Protein AF-0000000081954279 (afdb_homodimer)

Radius of gyration: 38.45 Å; Cα contacts (8 Å, |Δi|>4): 1123; chains: 2; bounding box: 53×178×77 Å

pLDDT: mean 88.69, std 15.78, range [26.91, 98.81]

Secondary structure (DSSP, 8-state):
--GGGSS---------------GGG--HHHHHHHTSS-HHHHHHHHHHHHHHH-S--SS-HHHHHHHHHHHHHHS----TT---HHHHHHHHHHHHHHHHHTHHHHS----SHHHHHHHHHHHHHHH--TTEEEEEEEEEEEBPPPSSSGGGGB-TTSSBEEEEEEEE-TTS-EEEEEEEEETTS-HHHHHHHSSHHHHHTSSSPPSSEEE--TTSPB-SSEE---SS--SHHHHHHHHHHHHHHHHHHHHHHHHHHH-GGGSGGG--B-S-HHHHHHHHHHHHHHHHHHHHTT------HHHHHHHHHHHHHTSPPPP---B-HHHHHHHHHHHHHHHH-/--GGGTT---------------GGG--HHHHHHHTSS-HHHHHHHHHHHHHHH-SS-SS-HHHHHHHHHHHHHHS----TT---HHHHHHHHHHHHHHHHHTHHHH-----SHHHHHHHHHHHHHHH--TTEEEEEEEEEEEBPPPSSSGGGGB-TTSSBEEEEEEEE-TTS-EEEEEEEEETTS-HHHHHHHSSHHHHHTSSSPPSSEEE--TTSPB-SSEE---SS--SHHHHHHHHHHHHHHHHHHHHHHHHHHH-GGGSGGG--B-S-HHHHHHHHHHHHHHHHHHHHTT------HHHHHHHHHHHHHTSPPPP---B-HHHHHHHHHHHHHHHH-

Foldseek 3Di:
DPPPVPPPPPDPPPPPQPPQCFLVNDDQVNCCVQLVFGSVLLVVLLVLCCVPPVPDDPDHSRSLSSLLSSCQQQVDNDDPRPDDSVSSVVSNLSSLVSLLVCLCVQQAQDQDPVSQVVLQVLLCVQQVDHQARWAKDKFWFFAQQAPPPSVQQQFLVGGGTWIKMWTATQLLQTNDIDTQHHQNDFPQNSVVVDCVVVQQVDVVGDGGAYEYEQSHEQDLRYHYADPDDDDPLSVLLVSSSVSSCVSVLQNQLQLCNRGVSRAPVSPHHHDHSVSVRSSSSSSSSSVSSRVVVVSGDDDDPVSSVVRVVVGVSRHDDGDRDDYDPVSVVSSSVVSVVSSVD/DPPVPPPPPPPPPPPPLPPQCFLVNADQVNCCVQLVFGSVLLVVLLVLCCVPPVPDDPDHSRSLSSLLSSCQQQVDNDDPNPDDSVSSVVSNLSSLVSLLVCLCVQQAQPQDPVSQVVLQVLLCVQQVDHQARWAKDKFWFFAQQAPPPSVQQQFLVGGGIWIKMWTATQLLQTNDIDTQHHQNDFPQNSVVVDCVVVQQVDVVGDGGAYEYEQSHEQDLRYHYADPDDDDPLSVLLVSSSVSSCVSVLQNQLQLCNRGVSRAPVSPHHHDHSVSVRSSSSSSSSSVSSRVVVVSGDDDDPVSSVVRVVVGVSRHDDGDRDDYDPVSVVSSSVVSVVSSVD

InterPro domains:
  IPR027806 Harbinger transposase-derived nuclease domain [PF13359] (136-288)
  IPR045249 Putative nuclease HARBI1-like [PTHR22930] (38-300)

Organism: NCBI:txid47308

Structure (mmCIF, N/CA/C/O backbone):
data_AF-0000000081954279-model_v1
#
loop_
_entity.id
_entity.type
_entity.pdbx_description
1 polymer 'DDE Tnp4 domain-containing protein'
#
loop_
_atom_site.group_PDB
_atom_site.id
_atom_site.type_symbol
_atom_site.label_atom_id
_atom_site.label_alt_id
_atom_site.label_comp_id
_atom_site.label_asym_id
_atom_site.label_entity_id
_atom_site.label_seq_id
_atom_site.pdbx_PDB_ins_code
_atom_site.Cartn_x
_atom_site.Cartn_y
_atom_site.Cartn_z
_atom_site.occupancy
_atom_site.B_iso_or_equiv
_atom_site.auth_seq_id
_atom_site.auth_comp_id
_atom_site.auth_asym_id
_atom_site.auth_atom_id
_atom_site.pdbx_PDB_model_num
ATOM 1 N N . MET A 1 1 ? 25.484 84 44.938 1 27.27 1 MET A N 1
ATOM 2 C CA . MET A 1 1 ? 25.578 82.5 44.75 1 27.27 1 MET A CA 1
ATOM 3 C C . MET A 1 1 ? 24.328 82 44.094 1 27.27 1 MET A C 1
ATOM 5 O O . MET A 1 1 ? 24.25 80.812 43.781 1 27.27 1 MET A O 1
ATOM 9 N N . GLU A 1 2 ? 23.141 82.625 44.156 1 30.83 2 GLU A N 1
ATOM 10 C CA . GLU A 1 2 ? 21.766 82.375 43.75 1 30.83 2 GLU A CA 1
ATOM 11 C C . GLU A 1 2 ? 21.641 82.375 42.219 1 30.83 2 GLU A C 1
ATOM 13 O O . GLU A 1 2 ? 20.75 81.75 41.656 1 30.83 2 GLU A O 1
ATOM 18 N N . TYR A 1 3 ? 22.422 83.188 41.469 1 32.91 3 TYR A N 1
ATOM 19 C CA . TYR A 1 3 ? 22.188 83.5 40.094 1 32.91 3 TYR A CA 1
ATOM 20 C C . TYR A 1 3 ? 22.453 82.312 39.188 1 32.91 3 TYR A C 1
ATOM 22 O O . TYR A 1 3 ? 21.734 82.125 38.219 1 32.91 3 TYR A O 1
ATOM 30 N N . LEU A 1 4 ? 23.609 81.625 39.344 1 34.62 4 LEU A N 1
ATOM 31 C CA . LEU A 1 4 ? 24.172 80.812 38.281 1 34.62 4 LEU A CA 1
ATOM 32 C C . LEU A 1 4 ? 23.375 79.5 38.094 1 34.62 4 LEU A C 1
ATOM 34 O O . LEU A 1 4 ? 23.703 78.688 37.25 1 34.62 4 LEU A O 1
ATOM 38 N N . LEU A 1 5 ? 22.422 79.125 38.969 1 35.69 5 LEU A N 1
ATOM 39 C CA . LEU A 1 5 ? 21.656 77.875 39 1 35.69 5 LEU A CA 1
ATOM 40 C C . LEU A 1 5 ? 20.688 77.812 37.844 1 35.69 5 LEU A C 1
ATOM 42 O O . LEU A 1 5 ? 20.297 76.688 37.406 1 35.69 5 LEU A O 1
ATOM 46 N N . ALA A 1 6 ? 20.219 78.938 37.25 1 37.75 6 ALA A N 1
ATOM 47 C CA . ALA A 1 6 ? 19.094 78.938 36.344 1 37.75 6 ALA A CA 1
ATOM 48 C C . ALA A 1 6 ? 19.453 78.375 34.969 1 37.75 6 ALA A C 1
ATOM 50 O O . ALA A 1 6 ? 18.609 77.812 34.281 1 37.75 6 ALA A O 1
ATOM 51 N N . LEU A 1 7 ? 20.672 78.625 34.5 1 34.12 7 LEU A N 1
ATOM 52 C CA . LEU A 1 7 ? 20.891 78.5 33.062 1 34.12 7 LEU A CA 1
ATOM 53 C C . LEU A 1 7 ? 20.984 77.062 32.625 1 34.12 7 LEU A C 1
ATOM 55 O O . LEU A 1 7 ? 21.062 76.75 31.453 1 34.12 7 LEU A O 1
ATOM 59 N N . ARG A 1 8 ? 21.438 76.125 33.438 1 34.94 8 ARG A N 1
ATOM 60 C CA . ARG A 1 8 ? 21.797 74.812 32.938 1 34.94 8 ARG A CA 1
ATOM 61 C C . ARG A 1 8 ? 20.547 74.062 32.562 1 34.94 8 ARG A C 1
ATOM 63 O O . ARG A 1 8 ? 20.25 73 33.156 1 34.94 8 ARG A O 1
ATOM 70 N N . MET A 1 9 ? 19.438 74.812 32.281 1 31.98 9 MET A N 1
ATOM 71 C CA . MET A 1 9 ? 18.25 74.062 31.891 1 31.98 9 MET A CA 1
ATOM 72 C C . MET A 1 9 ? 18.5 73.25 30.609 1 31.98 9 MET A C 1
ATOM 74 O O . MET A 1 9 ? 18.797 73.812 29.562 1 31.98 9 MET A O 1
ATOM 78 N N . LYS A 1 10 ? 19.078 72.062 30.672 1 36.56 10 LYS A N 1
ATOM 79 C CA . LYS A 1 10 ? 19.359 71.125 29.594 1 36.56 10 LYS A CA 1
ATOM 80 C C . LYS A 1 10 ? 18.203 71.062 28.594 1 36.56 10 LYS A C 1
ATOM 82 O O . LYS A 1 10 ? 17.047 70.938 29 1 36.56 10 LYS A O 1
ATOM 87 N N . ARG A 1 11 ? 18.328 71.688 27.375 1 35.97 11 ARG A N 1
ATOM 88 C CA . ARG A 1 11 ? 17.453 71.562 26.219 1 35.97 11 ARG A CA 1
ATOM 89 C C . ARG A 1 11 ? 17 70.125 26.016 1 35.97 11 ARG A C 1
ATOM 91 O O . ARG A 1 11 ? 17.828 69.188 25.891 1 35.97 11 ARG A O 1
ATOM 98 N N . LYS A 1 12 ? 15.938 69.75 26.469 1 30.44 12 LYS A N 1
ATOM 99 C CA . LYS A 1 12 ? 15.273 68.438 26.172 1 30.44 12 LYS A CA 1
ATOM 100 C C . LYS A 1 12 ? 15.273 68.188 24.672 1 30.44 12 LYS A C 1
ATOM 102 O O . LYS A 1 12 ? 14.75 68.938 23.875 1 30.44 12 LYS A O 1
ATOM 107 N N . LYS A 1 13 ? 16.328 67.625 24.094 1 39.78 13 LYS A N 1
ATOM 108 C CA . LYS A 1 13 ? 16.359 67.125 22.719 1 39.78 13 LYS A CA 1
ATOM 109 C C . LYS A 1 13 ? 14.984 66.625 22.297 1 39.78 13 LYS A C 1
ATOM 111 O O . LYS A 1 13 ? 14.422 65.688 22.938 1 39.78 13 LYS A O 1
ATOM 116 N N . GLU A 1 14 ? 14.188 67.562 21.812 1 32.28 14 GLU A N 1
ATOM 117 C CA . GLU A 1 14 ? 12.922 67.125 21.25 1 32.28 14 GLU A CA 1
ATOM 118 C C . GLU A 1 14 ? 13.094 65.812 20.5 1 32.28 14 GLU A C 1
ATOM 120 O O . GLU A 1 14 ? 13.945 65.688 19.609 1 32.28 14 GLU A O 1
ATOM 125 N N . ARG A 1 15 ? 12.875 64.688 21.062 1 35 15 ARG A N 1
ATOM 126 C CA . ARG A 1 15 ? 12.836 63.375 20.391 1 35 15 ARG A CA 1
ATOM 127 C C . ARG A 1 15 ? 12.031 63.438 19.094 1 35 15 ARG A C 1
ATOM 129 O O . ARG A 1 15 ? 10.828 63.719 19.125 1 35 15 ARG A O 1
ATOM 136 N N . VAL A 1 16 ? 12.547 64.188 18.062 1 34.47 16 VAL A N 1
ATOM 137 C CA . VAL A 1 16 ? 11.953 64 16.734 1 34.47 16 VAL A CA 1
ATOM 138 C C . VAL A 1 16 ? 11.617 62.562 16.484 1 34.47 16 VAL A C 1
ATOM 140 O O . VAL A 1 16 ? 12.508 61.719 16.438 1 34.47 16 VAL A O 1
ATOM 143 N N . TYR A 1 17 ? 10.57 62.125 17 1 31.11 17 TYR A N 1
ATOM 144 C CA . TYR A 1 17 ? 10.07 60.844 16.578 1 31.11 17 TYR A CA 1
ATOM 145 C C . TYR A 1 17 ? 10.047 60.719 15.055 1 31.11 17 TYR A C 1
ATOM 147 O O . TYR A 1 17 ? 9.508 61.594 14.375 1 31.11 17 TYR A O 1
ATOM 155 N N . LYS A 1 18 ? 11.062 60.25 14.453 1 41.75 18 LYS A N 1
ATOM 156 C CA . LYS A 1 18 ? 11 59.875 13.039 1 41.75 18 LYS A CA 1
ATOM 157 C C . LYS A 1 18 ? 9.562 59.594 12.617 1 41.75 18 LYS A C 1
ATOM 159 O O . LYS A 1 18 ? 8.797 59 13.359 1 41.75 18 LYS A O 1
ATOM 164 N N . HIS A 1 19 ? 8.93 60.531 11.922 1 37.72 19 HIS A N 1
ATOM 165 C CA . HIS A 1 19 ? 7.645 60.25 11.289 1 37.72 19 HIS A CA 1
ATOM 166 C C . HIS A 1 19 ? 7.434 58.75 11.094 1 37.72 19 HIS A C 1
ATOM 168 O O . HIS A 1 19 ? 8.203 58.094 10.375 1 37.72 19 HIS A O 1
ATOM 174 N N . ARG A 1 20 ? 6.922 57.969 12.07 1 42.38 20 ARG A N 1
ATOM 175 C CA . ARG A 1 20 ? 6.559 56.562 12.141 1 42.38 20 ARG A CA 1
ATOM 176 C C . ARG A 1 20 ? 5.852 56.125 10.859 1 42.38 20 ARG A C 1
ATOM 178 O O . ARG A 1 20 ? 4.871 56.75 10.445 1 42.38 20 ARG A O 1
ATOM 185 N N . THR A 1 21 ? 6.512 55.719 9.836 1 43.41 21 THR A N 1
ATOM 186 C CA . THR A 1 21 ? 6.008 55.125 8.609 1 43.41 21 THR A CA 1
ATOM 187 C C . THR A 1 21 ? 4.68 54.406 8.867 1 43.41 21 THR A C 1
ATOM 189 O O . THR A 1 21 ? 4.625 53.438 9.609 1 43.41 21 THR A O 1
ATOM 192 N N . THR A 1 22 ? 3.631 55.125 9.047 1 45.56 22 THR A N 1
ATOM 193 C CA . THR A 1 22 ? 2.264 54.625 9.172 1 45.56 22 THR A CA 1
ATOM 194 C C . THR A 1 22 ? 1.938 53.656 8.062 1 45.56 22 THR A C 1
ATOM 196 O O . THR A 1 22 ? 2.559 53.688 6.996 1 45.56 22 THR A O 1
ATOM 199 N N . TYR A 1 23 ? 1.275 52.438 8.398 1 52.81 23 TYR A N 1
ATOM 200 C CA . TYR A 1 23 ? 0.619 51.469 7.551 1 52.81 23 TYR A CA 1
ATOM 201 C C . TYR A 1 23 ? 0.162 52.094 6.238 1 52.81 23 TYR A C 1
ATOM 203 O O . TYR A 1 23 ? 0.224 51.469 5.184 1 52.81 23 TYR A O 1
ATOM 211 N N . LEU A 1 24 ? -0.175 53.438 6.309 1 55.09 24 LEU A N 1
ATOM 212 C CA . LEU A 1 24 ? -0.81 54.094 5.164 1 55.09 24 LEU A CA 1
ATOM 213 C C . LEU A 1 24 ? 0.203 54.344 4.055 1 55.09 24 LEU A C 1
ATOM 215 O O . LEU A 1 24 ? -0.176 54.594 2.906 1 55.09 24 LEU A O 1
ATOM 219 N N . SER A 1 25 ? 1.466 53.969 4.516 1 63.12 25 SER A N 1
ATOM 220 C CA . SER A 1 25 ? 2.416 54.344 3.465 1 63.12 25 SER A CA 1
ATOM 221 C C . SER A 1 25 ? 3.008 53.094 2.811 1 63.12 25 SER A C 1
ATOM 223 O O . SER A 1 25 ? 3.748 53.188 1.829 1 63.12 25 SER A O 1
ATOM 225 N N . LEU A 1 26 ? 2.541 51.906 3.268 1 76.56 26 LEU A N 1
ATOM 226 C CA . LEU A 1 26 ? 3.164 50.719 2.682 1 76.56 26 LEU A CA 1
ATOM 227 C C . LEU A 1 26 ? 2.52 50.375 1.343 1 76.56 26 LEU A C 1
ATOM 229 O O . LEU A 1 26 ? 1.293 50.344 1.233 1 76.56 26 LEU A O 1
ATOM 233 N N . THR A 1 27 ? 3.373 50.25 0.372 1 84.38 27 THR A N 1
ATOM 234 C CA . THR A 1 27 ? 2.906 49.781 -0.932 1 84.38 27 THR A CA 1
ATOM 235 C C . THR A 1 27 ? 2.561 48.281 -0.893 1 84.38 27 THR A C 1
ATOM 237 O O . THR A 1 27 ? 2.895 47.594 0.069 1 84.38 27 THR A O 1
ATOM 240 N N . GLU A 1 28 ? 1.828 47.844 -1.818 1 88.31 28 GLU A N 1
ATOM 241 C CA . GLU A 1 28 ? 1.475 46.438 -1.942 1 88.31 28 GLU A CA 1
ATOM 242 C C . GLU A 1 28 ? 2.719 45.562 -1.955 1 88.31 28 GLU A C 1
ATOM 244 O O . GLU A 1 28 ? 2.748 44.5 -1.314 1 88.31 28 GLU A O 1
ATOM 249 N N . LYS A 1 29 ? 3.697 46 -2.635 1 88.25 29 LYS A N 1
ATOM 250 C CA . LYS A 1 29 ? 4.945 45.25 -2.736 1 88.25 29 LYS A CA 1
ATOM 251 C C . LYS A 1 29 ? 5.633 45.125 -1.379 1 88.25 29 LYS A C 1
ATOM 253 O O . LYS A 1 29 ? 6.16 44.062 -1.029 1 88.25 29 LYS A O 1
ATOM 258 N N . ASP A 1 30 ? 5.562 46.25 -0.663 1 86.81 30 ASP A N 1
ATOM 259 C CA . ASP A 1 30 ? 6.18 46.25 0.66 1 86.81 30 ASP A CA 1
ATOM 260 C C . ASP A 1 30 ? 5.457 45.312 1.609 1 86.81 30 ASP A C 1
ATOM 262 O O . ASP A 1 30 ? 6.09 44.625 2.402 1 86.81 30 ASP A O 1
ATOM 266 N N . CYS A 1 31 ? 4.184 45.312 1.488 1 89.56 31 CYS A N 1
ATOM 267 C CA . CYS A 1 31 ? 3.375 44.469 2.344 1 89.56 31 CYS A CA 1
ATOM 268 C C . CYS A 1 31 ? 3.688 43 2.09 1 89.56 31 CYS A C 1
ATOM 270 O O . CYS A 1 31 ? 3.918 42.25 3.031 1 89.56 31 CYS A O 1
ATOM 272 N N . LEU A 1 32 ? 3.803 42.656 0.887 1 89.12 32 LEU A N 1
ATOM 273 C CA . LEU A 1 32 ? 4.035 41.25 0.52 1 89.12 32 LEU A CA 1
ATOM 274 C C . LEU A 1 32 ? 5.449 40.812 0.897 1 89.12 32 LEU A C 1
ATOM 276 O O . LEU A 1 32 ? 5.66 39.688 1.316 1 89.12 32 LEU A O 1
ATOM 280 N N . LYS A 1 33 ? 6.328 41.688 0.823 1 88.5 33 LYS A N 1
ATOM 281 C CA . LYS A 1 33 ? 7.723 41.375 1.115 1 88.5 33 LYS A CA 1
ATOM 282 C C . LYS A 1 33 ? 7.965 41.281 2.619 1 88.5 33 LYS A C 1
ATOM 284 O O . LYS A 1 33 ? 8.641 40.375 3.102 1 88.5 33 LYS A O 1
ATOM 289 N N . SER A 1 34 ? 7.359 42.25 3.314 1 89.62 34 SER A N 1
ATOM 290 C CA . SER A 1 34 ? 7.707 42.375 4.723 1 89.62 34 SER A CA 1
ATOM 291 C C . SER A 1 34 ? 6.703 41.656 5.617 1 89.62 34 SER A C 1
ATOM 293 O O . SER A 1 34 ? 7.047 41.219 6.707 1 89.62 34 SER A O 1
ATOM 295 N N . LEU A 1 35 ? 5.473 41.594 5.148 1 92.56 35 LEU A N 1
ATOM 296 C CA . LEU A 1 35 ? 4.422 41.062 6.004 1 92.56 35 LEU A CA 1
ATOM 297 C C . LEU A 1 35 ? 3.891 39.75 5.449 1 92.56 35 LEU A C 1
ATOM 299 O O . LEU A 1 35 ? 3.174 39.031 6.141 1 92.56 35 LEU A O 1
ATOM 303 N N . HIS A 1 36 ? 4.191 39.438 4.266 1 92.88 36 HIS A N 1
ATOM 304 C CA . HIS A 1 36 ? 3.764 38.25 3.541 1 92.88 36 HIS A CA 1
ATOM 305 C C . HIS A 1 36 ? 2.244 38.188 3.428 1 92.88 36 HIS A C 1
ATOM 307 O O . HIS A 1 36 ? 1.657 37.094 3.447 1 92.88 36 HIS A O 1
ATOM 313 N N . LEU A 1 37 ? 1.592 39.312 3.559 1 94.44 37 LEU A N 1
ATOM 314 C CA . LEU A 1 37 ? 0.154 39.5 3.391 1 94.44 37 LEU A CA 1
ATOM 315 C C . LEU A 1 37 ? -0.139 40.719 2.506 1 94.44 37 LEU A C 1
ATOM 317 O O . LEU A 1 37 ? 0.571 41.719 2.568 1 94.44 37 LEU A O 1
ATOM 321 N N . PRO A 1 38 ? -1.089 40.594 1.729 1 91.94 38 PRO A N 1
ATOM 322 C CA . PRO A 1 38 ? -1.457 41.75 0.913 1 91.94 38 PRO A CA 1
ATOM 323 C C . PRO A 1 38 ? -2.049 42.906 1.739 1 91.94 38 PRO A C 1
ATOM 325 O O . PRO A 1 38 ? -2.562 42.656 2.838 1 91.94 38 PRO A O 1
ATOM 328 N N . ARG A 1 39 ? -2.08 44 1.128 1 91.56 39 ARG A N 1
ATOM 329 C CA . ARG A 1 39 ? -2.484 45.25 1.809 1 91.56 39 ARG A CA 1
ATOM 330 C C . ARG A 1 39 ? -3.938 45.156 2.266 1 91.56 39 ARG A C 1
ATOM 332 O O . ARG A 1 39 ? -4.273 45.594 3.365 1 91.56 39 ARG A O 1
ATOM 339 N N . HIS A 1 40 ? -4.734 44.625 1.497 1 91.5 40 HIS A N 1
ATOM 340 C CA . HIS A 1 40 ? -6.148 44.594 1.846 1 91.5 40 HIS A CA 1
ATOM 341 C C . HIS A 1 40 ? -6.395 43.656 3.033 1 91.5 40 HIS A C 1
ATOM 343 O O . HIS A 1 40 ? -7.293 43.906 3.84 1 91.5 40 HIS A O 1
ATOM 349 N N . VAL A 1 41 ? -5.625 42.562 3.133 1 93.94 41 VAL A N 1
ATOM 350 C CA . VAL A 1 41 ? -5.734 41.688 4.277 1 93.94 41 VAL A CA 1
ATOM 351 C C . VAL A 1 41 ? -5.254 42.375 5.539 1 93.94 41 VAL A C 1
ATOM 353 O O . VAL A 1 41 ? -5.875 42.281 6.602 1 93.94 41 VAL A O 1
ATOM 356 N N . VAL A 1 42 ? -4.207 43.125 5.422 1 94.12 42 VAL A N 1
ATOM 357 C CA . VAL A 1 42 ? -3.688 43.906 6.551 1 94.12 42 VAL A CA 1
ATOM 358 C C . VAL A 1 42 ? -4.73 44.906 7.016 1 94.12 42 VAL A C 1
ATOM 360 O O . VAL A 1 42 ? -4.957 45.062 8.219 1 94.12 42 VAL A O 1
ATOM 363 N N . THR A 1 43 ? -5.309 45.562 6.059 1 92.69 43 THR A N 1
ATOM 364 C CA . THR A 1 43 ? -6.359 46.531 6.359 1 92.69 43 THR A CA 1
ATOM 365 C C . THR A 1 43 ? -7.523 45.844 7.078 1 92.69 43 THR A C 1
ATOM 367 O O . THR A 1 43 ? -8.07 46.406 8.039 1 92.69 43 THR A O 1
ATOM 370 N N . GLU A 1 44 ? -7.867 44.688 6.633 1 94.19 44 GLU A N 1
ATOM 371 C CA . GLU A 1 44 ? -8.938 43.938 7.27 1 94.19 44 GLU A CA 1
ATOM 372 C C . GLU A 1 44 ? -8.578 43.594 8.711 1 94.19 44 GLU A C 1
ATOM 374 O O . GLU A 1 44 ? -9.43 43.656 9.602 1 94.19 44 GLU A O 1
ATOM 379 N N . VAL A 1 45 ? -7.387 43.188 8.906 1 95.81 45 VAL A N 1
ATOM 380 C CA . VAL A 1 45 ? -6.934 42.844 10.25 1 95.81 45 VAL A CA 1
ATOM 381 C C . VAL A 1 45 ? -6.98 44.062 11.156 1 95.81 45 VAL A C 1
ATOM 383 O O . VAL A 1 45 ? -7.41 43.969 12.312 1 95.81 45 VAL A O 1
ATOM 386 N N . CYS A 1 46 ? -6.555 45.219 10.672 1 93.38 46 CYS A N 1
ATOM 387 C CA . CYS A 1 46 ? -6.629 46.438 11.438 1 93.38 46 CYS A CA 1
ATOM 388 C C . CYS A 1 46 ? -8.07 46.75 11.828 1 93.38 46 CYS A C 1
ATOM 390 O O . CYS A 1 46 ? -8.336 47.125 12.977 1 93.38 46 CYS A O 1
ATOM 392 N N . HIS A 1 47 ? -8.898 46.562 10.891 1 93.44 47 HIS A N 1
ATOM 393 C CA . HIS A 1 47 ? -10.312 46.844 11.164 1 93.44 47 HIS A CA 1
ATOM 394 C C . HIS A 1 47 ? -10.852 45.844 12.203 1 93.44 47 HIS A C 1
ATOM 396 O O . HIS A 1 47 ? -11.602 46.25 13.102 1 93.44 47 HIS A O 1
ATOM 402 N N . LEU A 1 48 ? -10.539 44.656 12.055 1 94.44 48 LEU A N 1
ATOM 403 C CA . LEU A 1 48 ? -10.992 43.594 12.961 1 94.44 48 LEU A CA 1
ATOM 404 C C . LEU A 1 48 ? -10.562 43.906 14.391 1 94.44 48 LEU A C 1
ATOM 406 O O . LEU A 1 48 ? -11.305 43.625 15.336 1 94.44 48 LEU A O 1
ATOM 410 N N . LEU A 1 49 ? -9.383 44.5 14.57 1 95.06 49 LEU A N 1
ATOM 411 C CA . LEU A 1 49 ? -8.805 44.656 15.898 1 95.06 49 LEU A CA 1
ATOM 412 C C . LEU A 1 49 ? -9.016 46.062 16.422 1 95.06 49 LEU A C 1
ATOM 414 O O . LEU A 1 49 ? -8.609 46.375 17.547 1 95.06 49 LEU A O 1
ATOM 418 N N . SER A 1 50 ? -9.625 46.906 15.734 1 91.75 50 SER A N 1
ATOM 419 C CA . SER A 1 50 ? -9.727 48.344 16.047 1 91.75 50 SER A CA 1
ATOM 420 C C . SER A 1 50 ? -10.523 48.562 17.328 1 91.75 50 SER A C 1
ATOM 422 O O . SER A 1 50 ? -10.195 49.469 18.109 1 91.75 50 SER A O 1
ATOM 424 N N . LYS A 1 51 ? -11.555 47.812 17.5 1 87.69 51 LYS A N 1
ATOM 425 C CA . LYS A 1 51 ? -12.414 48.031 18.656 1 87.69 51 LYS A CA 1
ATOM 426 C C . LYS A 1 51 ? -11.656 47.75 19.953 1 87.69 51 LYS A C 1
ATOM 428 O O . LYS A 1 51 ? -11.758 48.5 20.906 1 87.69 51 LYS A O 1
ATOM 433 N N . GLU A 1 52 ? -10.906 46.75 19.953 1 86.81 52 GLU A N 1
ATOM 434 C CA . GLU A 1 52 ? -10.25 46.312 21.188 1 86.81 52 GLU A CA 1
ATOM 435 C C . GLU A 1 52 ? -8.906 47 21.375 1 86.81 52 GLU A C 1
ATOM 437 O O . GLU A 1 52 ? -8.5 47.281 22.5 1 86.81 52 GLU A O 1
ATOM 442 N N . LEU A 1 53 ? -8.219 47.312 20.266 1 85.19 53 LEU A N 1
ATOM 443 C CA . LEU A 1 53 ? -6.863 47.844 20.375 1 85.19 53 LEU A CA 1
ATOM 444 C C . LEU A 1 53 ? -6.828 49.312 20 1 85.19 53 LEU A C 1
ATOM 446 O O . LEU A 1 53 ? -5.789 49.969 20.094 1 85.19 53 LEU A O 1
ATOM 450 N N . GLY A 1 54 ? -7.93 49.844 19.625 1 73 54 GLY A N 1
ATOM 451 C CA . GLY A 1 54 ? -7.98 51.188 19.094 1 73 54 GLY A CA 1
ATOM 452 C C . GLY A 1 54 ? -7.805 52.25 20.156 1 73 54 GLY A C 1
ATOM 453 O O . GLY A 1 54 ? -7.594 53.438 19.828 1 73 54 GLY A O 1
ATOM 454 N N . SER A 1 55 ? -7.836 51.875 21.375 1 67 55 SER A N 1
ATOM 455 C CA . SER A 1 55 ? -7.785 52.938 22.375 1 67 55 SER A CA 1
ATOM 456 C C . SER A 1 55 ? -6.41 53.594 22.406 1 67 55 SER A C 1
ATOM 458 O O . SER A 1 55 ? -5.438 53.031 21.891 1 67 55 SER A O 1
ATOM 460 N N . LYS A 1 56 ? -6.434 54.781 22.906 1 63.91 56 LYS A N 1
ATOM 461 C CA . LYS A 1 56 ? -5.348 55.75 22.891 1 63.91 56 LYS A CA 1
ATOM 462 C C . LYS A 1 56 ? -4.086 55.188 23.531 1 63.91 56 LYS A C 1
ATOM 464 O O . LYS A 1 56 ? -4.02 55 24.75 1 63.91 56 LYS A O 1
ATOM 469 N N . THR A 1 57 ? -3.348 54.469 22.734 1 68.12 57 THR A N 1
ATOM 470 C CA . THR A 1 57 ? -1.994 54.094 23.125 1 68.12 57 THR A CA 1
ATOM 471 C C . THR A 1 57 ? -0.962 54.969 22.422 1 68.12 57 THR A C 1
ATOM 473 O O . THR A 1 57 ? -1.312 55.781 21.578 1 68.12 57 THR A O 1
ATOM 476 N N . THR A 1 58 ? 0.229 54.938 22.859 1 76.62 58 THR A N 1
ATOM 477 C CA . THR A 1 58 ? 1.376 55.688 22.359 1 76.62 58 THR A CA 1
ATOM 478 C C . THR A 1 58 ? 1.572 55.469 20.859 1 76.62 58 THR A C 1
ATOM 480 O O . THR A 1 58 ? 1.965 56.375 20.125 1 76.62 58 THR A O 1
ATOM 483 N N . PHE A 1 59 ? 1.096 54.25 20.375 1 85.81 59 PHE A N 1
ATOM 484 C CA . PHE A 1 59 ? 1.294 53.938 18.969 1 85.81 59 PHE A CA 1
ATOM 485 C C . PHE A 1 59 ? -0.042 53.719 18.266 1 85.81 59 PHE A C 1
ATOM 487 O O . PHE A 1 59 ? -0.947 53.094 18.828 1 85.81 59 PHE A O 1
ATOM 494 N N . PRO A 1 60 ? -0.079 54.219 17.125 1 86.75 60 PRO A N 1
ATOM 495 C CA . PRO A 1 60 ? -1.279 53.938 16.328 1 86.75 60 PRO A CA 1
ATOM 496 C C . PRO A 1 60 ? -1.5 52.469 16.094 1 86.75 60 PRO A C 1
ATOM 498 O O . PRO A 1 60 ? -0.54 51.688 16.078 1 86.75 60 PRO A O 1
ATOM 501 N N . LEU A 1 61 ? -2.725 52.094 15.953 1 90.44 61 LEU A N 1
ATOM 502 C CA . LEU A 1 61 ? -3.113 50.688 15.758 1 90.44 61 LEU A CA 1
ATOM 503 C C . LEU A 1 61 ? -2.371 50.094 14.578 1 90.44 61 LEU A C 1
ATOM 505 O O . LEU A 1 61 ? -1.898 48.969 14.656 1 90.44 61 LEU A O 1
ATOM 509 N N . ALA A 1 62 ? -2.328 50.781 13.508 1 88.75 62 ALA A N 1
ATOM 510 C CA . ALA A 1 62 ? -1.709 50.281 12.281 1 88.75 62 ALA A CA 1
ATOM 511 C C . ALA A 1 62 ? -0.249 49.906 12.516 1 88.75 62 ALA A C 1
ATOM 513 O O . ALA A 1 62 ? 0.25 48.938 11.945 1 88.75 62 ALA A O 1
ATOM 514 N N . VAL A 1 63 ? 0.388 50.656 13.305 1 88.44 63 VAL A N 1
ATOM 515 C CA . VAL A 1 63 ? 1.794 50.406 13.602 1 88.44 63 VAL A CA 1
ATOM 516 C C . VAL A 1 63 ? 1.923 49.156 14.445 1 88.44 63 VAL A C 1
ATOM 518 O O . VAL A 1 63 ? 2.799 48.312 14.195 1 88.44 63 VAL A O 1
ATOM 521 N N . ARG A 1 64 ? 1.108 48.969 15.406 1 91.75 64 ARG A N 1
ATOM 522 C CA . ARG A 1 64 ? 1.141 47.812 16.266 1 91.75 64 ARG A CA 1
ATOM 523 C C . ARG A 1 64 ? 0.85 46.531 15.484 1 91.75 64 ARG A C 1
ATOM 525 O O . ARG A 1 64 ? 1.548 45.531 15.633 1 91.75 64 ARG A O 1
ATOM 532 N N . VAL A 1 65 ? -0.137 46.656 14.648 1 93.56 65 VAL A N 1
ATOM 533 C CA . VAL A 1 65 ? -0.556 45.5 13.852 1 93.56 65 VAL A CA 1
ATOM 534 C C . VAL A 1 65 ? 0.536 45.156 12.852 1 93.56 65 VAL A C 1
ATOM 536 O O . VAL A 1 65 ? 0.921 43.969 12.742 1 93.56 65 VAL A O 1
ATOM 539 N N . THR A 1 66 ? 1.062 46.062 12.156 1 92.25 66 THR A N 1
ATOM 540 C CA . THR A 1 66 ? 2.062 45.781 11.133 1 92.25 66 THR A CA 1
ATOM 541 C C . THR A 1 66 ? 3.355 45.281 11.766 1 92.25 66 THR A C 1
ATOM 543 O O . THR A 1 66 ? 4.059 44.469 11.172 1 92.25 66 THR A O 1
ATOM 546 N N . SER A 1 67 ? 3.66 45.844 12.906 1 91.69 67 SER A N 1
ATOM 547 C CA . SER A 1 67 ? 4.84 45.344 13.609 1 91.69 67 SER A CA 1
ATOM 548 C C . SER A 1 67 ? 4.684 43.875 14 1 91.69 67 SER A C 1
ATOM 550 O O . SER A 1 67 ? 5.609 43.094 13.82 1 91.69 67 SER A O 1
ATOM 552 N N . ALA A 1 68 ? 3.555 43.562 14.516 1 94.5 68 ALA A N 1
ATOM 553 C CA . ALA A 1 68 ? 3.289 42.156 14.891 1 94.5 68 ALA A CA 1
ATOM 554 C C . ALA A 1 68 ? 3.303 41.25 13.664 1 94.5 68 ALA A C 1
ATOM 556 O O . ALA A 1 68 ? 3.875 40.156 13.703 1 94.5 68 ALA A O 1
ATOM 557 N N . LEU A 1 69 ? 2.693 41.719 12.609 1 95.81 69 LEU A N 1
ATOM 558 C CA . LEU A 1 69 ? 2.648 40.938 11.375 1 95.81 69 LEU A CA 1
ATOM 559 C C . LEU A 1 69 ? 4.047 40.719 10.812 1 95.81 69 LEU A C 1
ATOM 561 O O . LEU A 1 69 ? 4.344 39.656 10.25 1 95.81 69 LEU A O 1
ATOM 565 N N . ARG A 1 70 ? 4.848 41.719 10.945 1 93.62 70 ARG A N 1
ATOM 566 C CA . ARG A 1 70 ? 6.227 41.594 10.492 1 93.62 70 ARG A CA 1
ATOM 567 C C . ARG A 1 70 ? 6.984 40.562 11.297 1 93.62 70 ARG A C 1
ATOM 569 O O . ARG A 1 70 ? 7.773 39.781 10.75 1 93.62 70 ARG A O 1
ATOM 576 N N . PHE A 1 71 ? 6.781 40.594 12.547 1 94.81 71 PHE A N 1
ATOM 577 C CA . PHE A 1 71 ? 7.387 39.562 13.398 1 94.81 71 PHE A CA 1
ATOM 578 C C . PHE A 1 71 ? 6.965 38.188 12.945 1 94.81 71 PHE A C 1
ATOM 580 O O . PHE A 1 71 ? 7.797 37.281 12.844 1 94.81 71 PHE A O 1
ATOM 587 N N . PHE A 1 72 ? 5.652 38 12.703 1 97.19 72 PHE A N 1
ATOM 588 C CA . PHE A 1 72 ? 5.176 36.688 12.258 1 97.19 72 PHE A CA 1
ATOM 589 C C . PHE A 1 72 ? 5.828 36.312 10.938 1 97.19 72 PHE A C 1
ATOM 591 O O . PHE A 1 72 ? 6.207 35.125 10.742 1 97.19 72 PHE A O 1
ATOM 598 N N . ALA A 1 73 ? 5.945 37.219 10.047 1 95.25 73 ALA A N 1
ATOM 599 C CA . ALA A 1 73 ? 6.438 36.969 8.695 1 95.25 73 ALA A CA 1
ATOM 600 C C . ALA A 1 73 ? 7.926 36.625 8.703 1 95.25 73 ALA A C 1
ATOM 602 O O . ALA A 1 73 ? 8.391 35.812 7.918 1 95.25 73 ALA A O 1
ATOM 603 N N . THR A 1 74 ? 8.688 37.188 9.648 1 92.25 74 THR A N 1
ATOM 604 C CA . THR A 1 74 ? 10.141 37.094 9.539 1 92.25 74 THR A CA 1
ATOM 605 C C . THR A 1 74 ? 10.711 36.281 10.703 1 92.25 74 THR A C 1
ATOM 607 O O . THR A 1 74 ? 11.82 35.75 10.609 1 92.25 74 THR A O 1
ATOM 610 N N . GLY A 1 75 ? 10.031 36.281 11.797 1 91.06 75 GLY A N 1
ATOM 611 C CA . GLY A 1 75 ? 10.539 35.656 13 1 91.06 75 GLY A CA 1
ATOM 612 C C . GLY A 1 75 ? 11.492 36.531 13.781 1 91.06 75 GLY A C 1
ATOM 613 O O . GLY A 1 75 ? 12.055 36.094 14.789 1 91.06 75 GLY A O 1
ATOM 614 N N . SER A 1 76 ? 11.625 37.688 13.352 1 86.75 76 SER A N 1
ATOM 615 C CA . SER A 1 76 ? 12.586 38.594 13.977 1 86.75 76 SER A CA 1
ATOM 616 C C . SER A 1 76 ? 11.891 39.719 14.703 1 86.75 76 SER A C 1
ATOM 618 O O . SER A 1 76 ? 10.883 40.25 14.219 1 86.75 76 SER A O 1
ATOM 620 N N . MET A 1 77 ? 12.469 40.062 15.82 1 82.12 77 MET A N 1
ATOM 621 C CA . MET A 1 77 ? 11.945 41.188 16.609 1 82.12 77 MET A CA 1
ATOM 622 C C . MET A 1 77 ? 12.617 42.5 16.219 1 82.12 77 MET A C 1
ATOM 624 O O . MET A 1 77 ? 12.289 43.562 16.75 1 82.12 77 MET A O 1
ATOM 628 N N . SER A 1 78 ? 13.586 42.312 15.312 1 75.31 78 SER A N 1
ATOM 629 C CA . SER A 1 78 ? 14.312 43.531 14.961 1 75.31 78 SER A CA 1
ATOM 630 C C . SER A 1 78 ? 13.445 44.469 14.133 1 75.31 78 SER A C 1
ATOM 632 O O . SER A 1 78 ? 12.688 44.031 13.266 1 75.31 78 SER A O 1
ATOM 634 N N . SER A 1 79 ? 13.055 45.562 14.719 1 65 79 SER A N 1
ATOM 635 C CA . SER A 1 79 ? 12.188 46.531 14.047 1 65 79 SER A CA 1
ATOM 636 C C . SER A 1 79 ? 12.984 47.406 13.094 1 65 79 SER A C 1
ATOM 638 O O . SER A 1 79 ? 14.062 47.906 13.453 1 65 79 SER A O 1
ATOM 640 N N . ALA A 1 80 ? 12.625 47.406 11.914 1 59.09 80 ALA A N 1
ATOM 641 C CA . ALA A 1 80 ? 13.18 48.406 10.984 1 59.09 80 ALA A CA 1
ATOM 642 C C . ALA A 1 80 ? 12.789 49.812 11.398 1 59.09 80 ALA A C 1
ATOM 644 O O . ALA A 1 80 ? 13.484 50.781 11.07 1 59.09 80 ALA A O 1
ATOM 645 N N . ASP A 1 81 ? 11.805 50.031 12.211 1 66.56 81 ASP A N 1
ATOM 646 C CA . ASP A 1 81 ? 11.211 51.344 12.398 1 66.56 81 ASP A CA 1
ATOM 647 C C . ASP A 1 81 ? 11.602 51.938 13.75 1 66.56 81 ASP A C 1
ATOM 649 O O . ASP A 1 81 ? 10.961 52.875 14.234 1 66.56 81 ASP A O 1
ATOM 653 N N . GLY A 1 82 ? 12.531 51.344 14.344 1 74.75 82 GLY A N 1
ATOM 654 C CA . GLY A 1 82 ? 13.031 51.938 15.57 1 74.75 82 GLY A CA 1
ATOM 655 C C . GLY A 1 82 ? 12.148 51.656 16.766 1 74.75 82 GLY A C 1
ATOM 656 O O . GLY A 1 82 ? 12.234 52.344 17.797 1 74.75 82 GLY A O 1
ATOM 657 N N . ILE A 1 83 ? 11.258 50.812 16.594 1 83 83 ILE A N 1
ATOM 658 C CA . ILE A 1 83 ? 10.414 50.438 17.734 1 83 83 ILE A CA 1
ATOM 659 C C . ILE A 1 83 ? 11.234 49.656 18.75 1 83 83 ILE A C 1
ATOM 661 O O . ILE A 1 83 ? 11.984 48.75 18.391 1 83 83 ILE A O 1
ATOM 665 N N . ALA A 1 84 ? 11.102 50.094 20.047 1 86.25 84 ALA A N 1
ATOM 666 C CA . ALA A 1 84 ? 11.805 49.406 21.125 1 86.25 84 ALA A CA 1
ATOM 667 C C . ALA A 1 84 ? 11.344 47.969 21.25 1 86.25 84 ALA A C 1
ATOM 669 O O . ALA A 1 84 ? 10.172 47.656 21.031 1 86.25 84 ALA A O 1
ATOM 670 N N . LYS A 1 85 ? 12.242 47.156 21.688 1 88.69 85 LYS A N 1
ATOM 671 C CA . LYS A 1 85 ? 11.977 45.75 21.844 1 88.69 85 LYS A CA 1
ATOM 672 C C . LYS A 1 85 ? 10.797 45.5 22.781 1 88.69 85 LYS A C 1
ATOM 674 O O . LYS A 1 85 ? 9.961 44.625 22.516 1 88.69 85 LYS A O 1
ATOM 679 N N . ARG A 1 86 ? 10.766 46.219 23.812 1 89.5 86 ARG A N 1
ATOM 680 C CA . ARG A 1 86 ? 9.688 46.062 24.797 1 89.5 86 ARG A CA 1
ATOM 681 C C . ARG A 1 86 ? 8.328 46.344 24.156 1 89.5 86 ARG A C 1
ATOM 683 O O . ARG A 1 86 ? 7.355 45.625 24.438 1 89.5 86 ARG A O 1
ATOM 690 N N . SER A 1 87 ? 8.273 47.406 23.344 1 89.31 87 SER A N 1
ATOM 691 C CA . SER A 1 87 ? 7.047 47.719 22.641 1 89.31 87 SER A CA 1
ATOM 692 C C . SER A 1 87 ? 6.676 46.625 21.641 1 89.31 87 SER A C 1
ATOM 694 O O . SER A 1 87 ? 5.508 46.25 21.531 1 89.31 87 SER A O 1
ATOM 696 N N . MET A 1 88 ? 7.684 46.156 21.031 1 90.38 88 MET A N 1
ATOM 697 C CA . MET A 1 88 ? 7.461 45.094 20.062 1 90.38 88 MET A CA 1
ATOM 698 C C . MET A 1 88 ? 6.859 43.844 20.719 1 90.38 88 MET A C 1
ATOM 700 O O . MET A 1 88 ? 5.922 43.25 20.188 1 90.38 88 MET A O 1
ATOM 704 N N . ILE A 1 89 ? 7.414 43.469 21.766 1 92.75 89 ILE A N 1
ATOM 705 C CA . ILE A 1 89 ? 6.926 42.312 22.516 1 92.75 89 ILE A CA 1
ATOM 706 C C . ILE A 1 89 ? 5.461 42.531 22.891 1 92.75 89 ILE A C 1
ATOM 708 O O . ILE A 1 89 ? 4.637 41.625 22.734 1 92.75 89 ILE A O 1
ATOM 712 N N . SER A 1 90 ? 5.223 43.719 23.328 1 92.62 90 SER A N 1
ATOM 713 C CA . SER A 1 90 ? 3.861 44.031 23.719 1 92.62 90 SER A CA 1
ATOM 714 C C . SER A 1 90 ? 2.912 44 22.531 1 92.62 90 SER A C 1
ATOM 716 O O . SER A 1 90 ? 1.776 43.562 22.641 1 92.62 90 SER A O 1
ATOM 718 N N . PHE A 1 91 ? 3.352 44.531 21.375 1 92.75 91 PHE A N 1
ATOM 719 C CA . PHE A 1 91 ? 2.537 44.562 20.172 1 92.75 91 PHE A CA 1
ATOM 720 C C . PHE A 1 91 ? 2.197 43.125 19.719 1 92.75 91 PHE A C 1
ATOM 722 O O . PHE A 1 91 ? 1.034 42.812 19.469 1 92.75 91 PHE A O 1
ATOM 729 N N . VAL A 1 92 ? 3.182 42.312 19.719 1 95.5 92 VAL A N 1
ATOM 730 C CA . VAL A 1 92 ? 3.01 40.938 19.266 1 95.5 92 VAL A CA 1
ATOM 731 C C . VAL A 1 92 ? 2.047 40.219 20.188 1 95.5 92 VAL A C 1
ATOM 733 O O . VAL A 1 92 ? 1.141 39.5 19.734 1 95.5 92 VAL A O 1
ATOM 736 N N . ALA A 1 93 ? 2.238 40.375 21.406 1 95.5 93 ALA A N 1
ATOM 737 C CA . ALA A 1 93 ? 1.389 39.719 22.391 1 95.5 93 ALA A CA 1
ATOM 738 C C . ALA A 1 93 ? -0.057 40.188 22.281 1 95.5 93 ALA A C 1
ATOM 740 O O . ALA A 1 93 ? -0.983 39.375 22.234 1 95.5 93 ALA A O 1
ATOM 741 N N . SER A 1 94 ? -0.249 41.5 22.219 1 95.06 94 SER A N 1
ATOM 742 C CA . SER A 1 94 ? -1.597 42.062 22.219 1 95.06 94 SER A CA 1
ATOM 743 C C . SER A 1 94 ? -2.324 41.719 20.906 1 95.06 94 SER A C 1
ATOM 745 O O . SER A 1 94 ? -3.502 41.344 20.938 1 95.06 94 SER A O 1
ATOM 747 N N . VAL A 1 95 ? -1.647 41.844 19.844 1 96.44 95 VAL A N 1
ATOM 748 C CA . VAL A 1 95 ? -2.246 41.562 18.547 1 96.44 95 VAL A CA 1
ATOM 749 C C . VAL A 1 95 ? -2.602 40.062 18.469 1 96.44 95 VAL A C 1
ATOM 751 O O . VAL A 1 95 ? -3.684 39.719 18.016 1 96.44 95 VAL A O 1
ATOM 754 N N . SER A 1 96 ? -1.716 39.219 18.953 1 97.81 96 SER A N 1
ATOM 755 C CA . SER A 1 96 ? -1.978 37.781 18.969 1 97.81 96 SER A CA 1
ATOM 756 C C . SER A 1 96 ? -3.205 37.469 19.812 1 97.81 96 SER A C 1
ATOM 758 O O . SER A 1 96 ? -4.066 36.688 19.375 1 97.81 96 SER A O 1
ATOM 760 N N . GLN A 1 97 ? -3.213 38.031 20.938 1 97.38 97 GLN A N 1
ATOM 761 C CA . GLN A 1 97 ? -4.332 37.781 21.844 1 97.38 97 GLN A CA 1
ATOM 762 C C . GLN A 1 97 ? -5.656 38.188 21.203 1 97.38 97 GLN A C 1
ATOM 764 O O . GLN A 1 97 ? -6.637 37.438 21.281 1 97.38 97 GLN A O 1
ATOM 769 N N . GLU A 1 98 ? -5.676 39.281 20.625 1 97 98 GLU A N 1
ATOM 770 C CA . GLU A 1 98 ? -6.914 39.781 20.031 1 97 98 GLU A CA 1
ATOM 771 C C . GLU A 1 98 ? -7.301 38.938 18.797 1 97 98 GLU A C 1
ATOM 773 O O . GLU A 1 98 ? -8.484 38.719 18.547 1 97 98 GLU A O 1
ATOM 778 N N . LEU A 1 99 ? -6.324 38.594 18.016 1 97.69 99 LEU A N 1
ATOM 779 C CA . LEU A 1 99 ? -6.613 37.719 16.875 1 97.69 99 LEU A CA 1
ATOM 780 C C . LEU A 1 99 ? -7.246 36.406 17.344 1 97.69 99 LEU A C 1
ATOM 782 O O . LEU A 1 99 ? -8.242 35.969 16.766 1 97.69 99 LEU A O 1
ATOM 786 N N . VAL A 1 100 ? -6.68 35.812 18.375 1 97.88 100 VAL A N 1
ATOM 787 C CA . VAL A 1 100 ? -7.156 34.531 18.875 1 97.88 100 VAL A CA 1
ATOM 788 C C . VAL A 1 100 ? -8.562 34.688 19.453 1 97.88 100 VAL A C 1
ATOM 790 O O . VAL A 1 100 ? -9.391 33.781 19.359 1 97.88 100 VAL A O 1
ATOM 793 N N . ARG A 1 101 ? -8.82 35.812 20.016 1 96.44 101 ARG A N 1
ATOM 794 C CA . ARG A 1 101 ? -10.156 36.125 20.516 1 96.44 101 ARG A CA 1
ATOM 795 C C . ARG A 1 101 ? -11.188 36.062 19.406 1 96.44 101 ARG A C 1
ATOM 797 O O . ARG A 1 101 ? -12.352 35.719 19.641 1 96.44 101 ARG A O 1
ATOM 804 N N . HIS A 1 102 ? -10.727 36.375 18.188 1 96.25 102 HIS A N 1
ATOM 805 C CA . HIS A 1 102 ? -11.633 36.344 17.047 1 96.25 102 HIS A CA 1
ATOM 806 C C . HIS A 1 102 ? -11.539 35.031 16.297 1 96.25 102 HIS A C 1
ATOM 808 O O . HIS A 1 102 ? -12.086 34.875 15.203 1 96.25 102 HIS A O 1
ATOM 814 N N . ALA A 1 103 ? -10.883 34.062 16.859 1 97.31 103 ALA A N 1
ATOM 815 C CA . ALA A 1 103 ? -10.625 32.781 16.156 1 97.31 103 ALA A CA 1
ATOM 816 C C . ALA A 1 103 ? -11.922 32.094 15.797 1 97.31 103 ALA A C 1
ATOM 818 O O . ALA A 1 103 ? -12.008 31.422 14.758 1 97.31 103 ALA A O 1
ATOM 819 N N . ASP A 1 104 ? -12.969 32.219 16.578 1 96 104 ASP A N 1
ATOM 820 C CA . ASP A 1 104 ? -14.234 31.5 16.391 1 96 104 ASP A CA 1
ATOM 821 C C . ASP A 1 104 ? -14.906 31.922 15.078 1 96 104 ASP A C 1
ATOM 823 O O . ASP A 1 104 ? -15.758 31.188 14.555 1 96 104 ASP A O 1
ATOM 827 N N . LYS A 1 105 ? -14.516 33.094 14.586 1 96 105 LYS A N 1
ATOM 828 C CA . LYS A 1 105 ? -15.086 33.562 13.336 1 96 105 LYS A CA 1
ATOM 829 C C . LYS A 1 105 ? -14.383 32.969 12.125 1 96 105 LYS A C 1
ATOM 831 O O . LYS A 1 105 ? -14.953 32.906 11.039 1 96 105 LYS A O 1
ATOM 836 N N . PHE A 1 106 ? -13.18 32.562 12.344 1 97.38 106 PHE A N 1
ATOM 837 C CA . PHE A 1 106 ? -12.367 32.188 11.188 1 97.38 106 PHE A CA 1
ATOM 838 C C . PHE A 1 106 ? -12.008 30.719 11.219 1 97.38 106 PHE A C 1
ATOM 840 O O . PHE A 1 106 ? -11.773 30.109 10.18 1 97.38 106 PHE A O 1
ATOM 847 N N . ILE A 1 107 ? -11.852 30.141 12.336 1 98.25 107 ILE A N 1
ATOM 848 C CA . ILE A 1 107 ? -11.562 28.734 12.531 1 98.25 107 ILE A CA 1
ATOM 849 C C . ILE A 1 107 ? -12.805 28.016 13.055 1 98.25 107 ILE A C 1
ATOM 851 O O . ILE A 1 107 ? -13.086 28.047 14.25 1 98.25 107 ILE A O 1
ATOM 855 N N . VAL A 1 108 ? -13.492 27.391 12.125 1 97.44 108 VAL A N 1
ATOM 856 C CA . VAL A 1 108 ? -14.789 26.812 12.469 1 97.44 108 VAL A CA 1
ATOM 857 C C . VAL A 1 108 ? -14.875 25.375 11.953 1 97.44 108 VAL A C 1
ATOM 859 O O . VAL A 1 108 ? -14.75 25.125 10.75 1 97.44 108 VAL A O 1
ATOM 862 N N . PHE A 1 109 ? -15.102 24.484 12.82 1 97.38 109 PHE A N 1
ATOM 863 C CA . PHE A 1 109 ? -15.336 23.094 12.445 1 97.38 109 PHE A CA 1
ATOM 864 C C . PHE A 1 109 ? -16.719 22.922 11.844 1 97.38 109 PHE A C 1
ATOM 866 O O . PHE A 1 109 ? -17.688 23.516 12.32 1 97.38 109 PHE A O 1
ATOM 873 N N . PRO A 1 110 ? -16.859 22.172 10.844 1 96.62 110 PRO A N 1
ATOM 874 C CA . PRO A 1 110 ? -18.172 22 10.242 1 96.62 110 PRO A CA 1
ATOM 875 C C . PRO A 1 110 ? -19.109 21.141 11.102 1 96.62 110 PRO A C 1
ATOM 877 O O . PRO A 1 110 ? -19.047 19.906 11.039 1 96.62 110 PRO A O 1
ATOM 880 N N . LYS A 1 111 ? -20.016 21.781 11.773 1 92.88 111 LYS A N 1
ATOM 881 C CA . LYS A 1 111 ? -20.891 21.062 12.695 1 92.88 111 LYS A CA 1
ATOM 882 C C . LYS A 1 111 ? -22.312 20.969 12.133 1 92.88 111 LYS A C 1
ATOM 884 O O . LYS A 1 111 ? -23.062 20.031 12.477 1 92.88 111 LYS A O 1
ATOM 889 N N . THR A 1 112 ? -22.703 21.828 11.281 1 93.31 112 THR A N 1
ATOM 890 C CA . THR A 1 112 ? -24.047 21.812 10.719 1 93.31 112 THR A CA 1
ATOM 891 C C . THR A 1 112 ? -24.141 20.875 9.523 1 93.31 112 THR A C 1
ATOM 893 O O . THR A 1 112 ? -23.141 20.672 8.82 1 93.31 112 THR A O 1
ATOM 896 N N . PRO A 1 113 ? -25.281 20.375 9.273 1 94.12 113 PRO A N 1
ATOM 897 C CA . PRO A 1 113 ? -25.438 19.469 8.125 1 94.12 113 PRO A CA 1
ATOM 898 C C . PRO A 1 113 ? -25.031 20.125 6.805 1 94.12 113 PRO A C 1
ATOM 900 O O . PRO A 1 113 ? -24.391 19.484 5.969 1 94.12 113 PRO A O 1
ATOM 903 N N . ALA A 1 114 ? -25.344 21.359 6.688 1 95.81 114 ALA A N 1
ATOM 904 C CA . ALA A 1 114 ? -25.016 22.078 5.453 1 95.81 114 ALA A CA 1
ATOM 905 C C . ALA A 1 114 ? -23.5 22.219 5.289 1 95.81 114 ALA A C 1
ATOM 907 O O . ALA A 1 114 ? -22.953 21.969 4.211 1 95.81 114 ALA A O 1
ATOM 908 N N . SER A 1 115 ? -22.797 22.656 6.371 1 95.75 115 SER A N 1
ATOM 909 C CA . SER A 1 115 ? -21.344 22.812 6.305 1 95.75 115 SER A CA 1
ATOM 910 C C . SER A 1 115 ? -20.656 21.469 6.105 1 95.75 115 SER A C 1
ATOM 912 O O . SER A 1 115 ? -19.656 21.391 5.387 1 95.75 115 SER A O 1
ATOM 914 N N . GLN A 1 116 ? -21.219 20.453 6.691 1 96.88 116 GLN A N 1
ATOM 915 C CA . GLN A 1 116 ? -20.656 19.109 6.523 1 96.88 116 GLN A CA 1
ATOM 916 C C . GLN A 1 116 ? -20.781 18.641 5.078 1 96.88 116 GLN A C 1
ATOM 918 O O . GLN A 1 116 ? -19.812 18.125 4.504 1 96.88 116 GLN A O 1
ATOM 923 N N . ALA A 1 117 ? -21.938 18.797 4.543 1 97.25 117 ALA A N 1
ATOM 924 C CA . ALA A 1 117 ? -22.188 18.375 3.164 1 97.25 117 ALA A CA 1
ATOM 925 C C . ALA A 1 117 ? -21.234 19.062 2.199 1 97.25 117 ALA A C 1
ATOM 927 O O . ALA A 1 117 ? -20.719 18.438 1.261 1 97.25 117 ALA A O 1
ATOM 928 N N . LEU A 1 118 ? -21 20.297 2.461 1 97.31 118 LEU A N 1
ATOM 929 C CA . LEU A 1 118 ? -20.125 21.062 1.593 1 97.31 118 LEU A CA 1
ATOM 930 C C . LEU A 1 118 ? -18.688 20.547 1.678 1 97.31 118 LEU A C 1
ATOM 932 O O . LEU A 1 118 ? -18.031 20.344 0.651 1 97.31 118 LEU A O 1
ATOM 936 N N . VAL A 1 119 ? -18.188 20.391 2.871 1 97.94 119 VAL A N 1
ATOM 937 C CA . VAL A 1 119 ? -16.812 19.922 3.078 1 97.94 119 VAL A CA 1
ATOM 938 C C . VAL A 1 119 ? -16.641 18.531 2.482 1 97.94 119 VAL A C 1
ATOM 940 O O . VAL A 1 119 ? -15.656 18.266 1.799 1 97.94 119 VAL A O 1
ATOM 943 N N . LYS A 1 120 ? -17.641 17.672 2.695 1 98.12 120 LYS A N 1
ATOM 944 C CA . LYS A 1 120 ? -17.594 16.328 2.154 1 98.12 120 LYS A CA 1
ATOM 945 C C . LYS A 1 120 ? -17.531 16.344 0.629 1 98.12 120 LYS A C 1
ATOM 947 O O . LYS A 1 120 ? -16.781 15.57 0.025 1 98.12 120 LYS A O 1
ATOM 952 N N . LYS A 1 121 ? -18.297 17.141 0.082 1 98.06 121 LYS A N 1
ATOM 953 C CA . LYS A 1 121 ? -18.344 17.25 -1.374 1 98.06 121 LYS A CA 1
ATOM 954 C C . LYS A 1 121 ? -16.984 17.656 -1.938 1 98.06 121 LYS A C 1
ATOM 956 O O . LYS A 1 121 ? -16.531 17.094 -2.943 1 98.06 121 LYS A O 1
ATOM 961 N N . VAL A 1 122 ? -16.344 18.609 -1.289 1 98 122 VAL A N 1
ATOM 962 C CA . VAL A 1 122 ? -15.055 19.078 -1.79 1 98 122 VAL A CA 1
ATOM 963 C C . VAL A 1 122 ? -14.008 17.984 -1.676 1 98 122 VAL A C 1
ATOM 965 O O . VAL A 1 122 ? -13.211 17.766 -2.592 1 98 122 VAL A O 1
ATOM 968 N N . PHE A 1 123 ? -13.984 17.234 -0.588 1 98.19 123 PHE A N 1
ATOM 969 C CA . PHE A 1 123 ? -13.055 16.125 -0.427 1 98.19 123 PHE A CA 1
ATOM 970 C C . PHE A 1 123 ? -13.297 15.062 -1.494 1 98.19 123 PHE A C 1
ATOM 972 O O . PHE A 1 123 ? -12.344 14.508 -2.047 1 98.19 123 PHE A O 1
ATOM 979 N N . LYS A 1 124 ? -14.555 14.781 -1.725 1 97.31 124 LYS A N 1
ATOM 980 C CA . LYS A 1 124 ? -14.898 13.789 -2.744 1 97.31 124 LYS A CA 1
ATOM 981 C C . LYS A 1 124 ? -14.477 14.266 -4.133 1 97.31 124 LYS A C 1
ATOM 983 O O . LYS A 1 124 ? -13.883 13.5 -4.895 1 97.31 124 LYS A O 1
ATOM 988 N N . ASP A 1 125 ? -14.727 15.461 -4.434 1 97 125 ASP A N 1
ATOM 989 C CA . ASP A 1 125 ? -14.445 16.016 -5.758 1 97 125 ASP A CA 1
ATOM 990 C C . ASP A 1 125 ? -12.938 16.109 -6 1 97 125 ASP A C 1
ATOM 992 O O . ASP A 1 125 ? -12.461 15.781 -7.09 1 97 125 ASP A O 1
ATOM 996 N N . LYS A 1 126 ? -12.172 16.531 -4.996 1 96.06 126 LYS A N 1
ATOM 997 C CA . LYS A 1 126 ? -10.75 16.797 -5.168 1 96.06 126 LYS A CA 1
ATOM 998 C C . LYS A 1 126 ? -9.93 15.508 -5.051 1 96.06 126 LYS A C 1
ATOM 1000 O O . LYS A 1 126 ? -8.938 15.328 -5.762 1 96.06 126 LYS A O 1
ATOM 1005 N N . PHE A 1 127 ? -10.383 14.625 -4.105 1 95.94 127 PHE A N 1
ATOM 1006 C CA . PHE A 1 127 ? -9.484 13.523 -3.777 1 95.94 127 PHE A CA 1
ATOM 1007 C C . PHE A 1 127 ? -10.203 12.188 -3.9 1 95.94 127 PHE A C 1
ATOM 1009 O O . PHE A 1 127 ? -9.609 11.133 -3.682 1 95.94 127 PHE A O 1
ATOM 1016 N N . GLY A 1 128 ? -11.516 12.258 -4.129 1 94.75 128 GLY A N 1
ATOM 1017 C CA . GLY A 1 128 ? -12.289 11.023 -4.156 1 94.75 128 GLY A CA 1
ATOM 1018 C C . GLY A 1 128 ? -12.516 10.43 -2.777 1 94.75 128 GLY A C 1
ATOM 1019 O O . GLY A 1 128 ? -12.734 9.227 -2.641 1 94.75 128 GLY A O 1
ATOM 1020 N N . ALA A 1 129 ? -12.367 11.156 -1.759 1 95.69 129 ALA A N 1
ATOM 1021 C CA . ALA A 1 129 ? -12.516 10.711 -0.378 1 95.69 129 ALA A CA 1
ATOM 1022 C C . ALA A 1 129 ? -13.93 10.961 0.131 1 95.69 129 ALA A C 1
ATOM 1024 O O . ALA A 1 129 ? -14.281 12.094 0.459 1 95.69 129 ALA A O 1
ATOM 1025 N N . PRO A 1 130 ? -14.68 9.922 0.323 1 95.5 130 PRO A N 1
ATOM 1026 C CA . PRO A 1 130 ? -16.078 10.133 0.725 1 95.5 130 PRO A CA 1
ATOM 1027 C C . PRO A 1 130 ? -16.219 10.391 2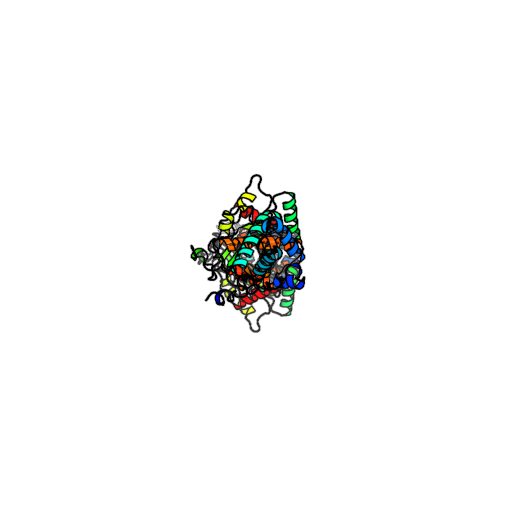.223 1 95.5 130 PRO A C 1
ATOM 1029 O O . PRO A 1 130 ? -15.484 9.82 3.027 1 95.5 130 PRO A O 1
ATOM 1032 N N . ASP A 1 131 ? -17.109 11.227 2.59 1 96.62 131 ASP A N 1
ATOM 1033 C CA . ASP A 1 131 ? -17.609 11.445 3.945 1 96.62 131 ASP A CA 1
ATOM 1034 C C . ASP A 1 131 ? -16.5 11.945 4.859 1 96.62 131 ASP A C 1
ATOM 1036 O O . ASP A 1 131 ? -16.438 11.57 6.031 1 96.62 131 ASP A O 1
ATOM 1040 N N . VAL A 1 132 ? -15.562 12.703 4.312 1 98.25 132 VAL A N 1
ATOM 1041 C CA . VAL A 1 132 ? -14.461 13.242 5.098 1 98.25 132 VAL A CA 1
ATOM 1042 C C . VAL A 1 132 ? -14.766 14.68 5.5 1 98.25 132 VAL A C 1
ATOM 1044 O O . VAL A 1 132 ? -15.195 15.484 4.668 1 98.25 132 VAL A O 1
ATOM 1047 N N . LEU A 1 133 ? -14.516 14.992 6.734 1 98.44 133 LEU A N 1
ATOM 1048 C CA . LEU A 1 133 ? -14.805 16.328 7.258 1 98.44 133 LEU A CA 1
ATOM 1049 C C . LEU A 1 133 ? -13.516 17.109 7.477 1 98.44 133 LEU A C 1
ATOM 1051 O O . LEU A 1 133 ? -13.555 18.312 7.73 1 98.44 133 LEU A O 1
ATOM 1055 N N . GLY A 1 134 ? -12.383 16.469 7.414 1 98.62 134 GLY A N 1
ATOM 1056 C CA . GLY A 1 134 ? -11.102 17.141 7.594 1 98.62 134 GLY A CA 1
ATOM 1057 C C . GLY A 1 134 ? -9.945 16.172 7.754 1 98.62 134 GLY A C 1
ATOM 1058 O O . GLY A 1 134 ? -10.148 14.961 7.824 1 98.62 134 GLY A O 1
ATOM 1059 N N . ILE A 1 135 ? -8.773 16.688 7.738 1 98.81 135 ILE A N 1
ATOM 1060 C CA . ILE A 1 135 ? -7.539 15.969 8.008 1 98.81 135 ILE A CA 1
ATOM 1061 C C . ILE A 1 135 ? -6.898 16.5 9.289 1 98.81 135 ILE A C 1
ATOM 1063 O O . ILE A 1 135 ? -6.812 17.703 9.492 1 98.81 135 ILE A O 1
ATOM 1067 N N . ILE A 1 136 ? -6.508 15.602 10.141 1 98.56 136 ILE A N 1
ATOM 1068 C CA . ILE A 1 136 ? -5.934 15.984 11.43 1 98.56 136 ILE A CA 1
ATOM 1069 C C . ILE A 1 136 ? -4.457 15.602 11.477 1 98.56 136 ILE A C 1
ATOM 1071 O O . ILE A 1 136 ? -4.07 14.531 10.984 1 98.56 136 ILE A O 1
ATOM 1075 N N . ASP A 1 137 ? -3.627 16.391 11.977 1 98 137 ASP A N 1
ATOM 1076 C CA . ASP A 1 137 ? -2.205 16.125 12.172 1 98 137 ASP A CA 1
ATOM 1077 C C . ASP A 1 137 ? -1.591 17.125 13.148 1 98 137 ASP A C 1
ATOM 1079 O O . ASP A 1 137 ? -2.26 18.062 13.586 1 98 137 ASP A O 1
ATOM 1083 N N . CYS A 1 138 ? -0.416 16.859 13.523 1 97.44 138 CYS A N 1
ATOM 1084 C CA . CYS A 1 138 ? 0.311 17.766 14.414 1 97.44 138 CYS A CA 1
ATOM 1085 C C . CYS A 1 138 ? 1.539 18.344 13.719 1 97.44 138 CYS A C 1
ATOM 1087 O O . CYS A 1 138 ? 2.01 17.797 12.719 1 97.44 138 CYS A O 1
ATOM 1089 N N . THR A 1 139 ? 2.002 19.422 14.156 1 97.44 139 THR A N 1
ATOM 1090 C CA . THR A 1 139 ? 3.225 20.078 13.703 1 97.44 139 THR A CA 1
ATOM 1091 C C . THR A 1 139 ? 3.943 20.75 14.875 1 97.44 139 THR A C 1
ATOM 1093 O O . THR A 1 139 ? 3.33 21.047 15.898 1 97.44 139 THR A O 1
ATOM 1096 N N . HIS A 1 140 ? 5.207 20.984 14.727 1 97.5 140 HIS A N 1
ATOM 1097 C CA . HIS A 1 140 ? 6.02 21.516 15.812 1 97.5 140 HIS A CA 1
ATOM 1098 C C . HIS A 1 140 ? 6.402 22.969 15.547 1 97.5 140 HIS A C 1
ATOM 1100 O O . HIS A 1 140 ? 6.543 23.375 14.391 1 97.5 140 HIS A O 1
ATOM 1106 N N . VAL A 1 141 ? 6.527 23.719 16.594 1 97.62 141 VAL A N 1
ATOM 1107 C CA . VAL A 1 141 ? 7.121 25.047 16.578 1 97.62 141 VAL A CA 1
ATOM 1108 C C . VAL A 1 141 ? 8.273 25.094 17.578 1 97.62 141 VAL A C 1
ATOM 1110 O O . VAL A 1 141 ? 8.078 24.859 18.781 1 97.62 141 VAL A O 1
ATOM 1113 N N . VAL A 1 142 ? 9.383 25.406 17.094 1 97.06 142 VAL A N 1
ATOM 1114 C CA . VAL A 1 142 ? 10.594 25.359 17.891 1 97.06 142 VAL A CA 1
ATOM 1115 C C . VAL A 1 142 ? 10.68 26.609 18.766 1 97.06 142 VAL A C 1
ATOM 1117 O O . VAL A 1 142 ? 10.352 27.719 18.312 1 97.06 142 VAL A O 1
ATOM 1120 N N . LEU A 1 143 ? 11.109 26.438 20.016 1 96.62 143 LEU A N 1
ATOM 1121 C CA . LEU A 1 143 ? 11.266 27.531 20.969 1 96.62 143 LEU A CA 1
ATOM 1122 C C . LEU A 1 143 ? 12.5 27.328 21.828 1 96.62 143 LEU A C 1
ATOM 1124 O O . LEU A 1 143 ? 13.141 26.281 21.781 1 96.62 143 LEU A O 1
ATOM 1128 N N . ARG A 1 144 ? 12.828 28.359 22.5 1 95.25 144 ARG A N 1
ATOM 1129 C CA . ARG A 1 144 ? 13.906 28.25 23.469 1 95.25 144 ARG A CA 1
ATOM 1130 C C . ARG A 1 144 ? 13.531 27.297 24.594 1 95.25 144 ARG A C 1
ATOM 1132 O O . ARG A 1 144 ? 12.344 27.078 24.859 1 95.25 144 ARG A O 1
ATOM 1139 N N . ALA A 1 145 ? 14.5 26.797 25.234 1 94.94 145 ALA A N 1
ATOM 1140 C CA . ALA A 1 145 ? 14.234 25.906 26.359 1 94.94 145 ALA A CA 1
ATOM 1141 C C . ALA A 1 145 ? 13.375 26.609 27.406 1 94.94 145 ALA A C 1
ATOM 1143 O O . ALA A 1 145 ? 13.75 27.641 27.953 1 94.94 145 ALA A O 1
ATOM 1144 N N . PRO A 1 146 ? 12.234 26.031 27.641 1 93.69 146 PRO A N 1
ATOM 1145 C CA . PRO A 1 146 ? 11.406 26.625 28.688 1 93.69 146 PRO A CA 1
ATOM 1146 C C . PRO A 1 146 ? 12.07 26.578 30.062 1 93.69 146 PRO A C 1
ATOM 1148 O O . PRO A 1 146 ? 12.883 25.703 30.328 1 93.69 146 PRO A O 1
ATOM 1151 N N . MET A 1 147 ? 11.664 27.484 30.859 1 90.69 147 MET A N 1
ATOM 1152 C CA . MET A 1 147 ? 12.242 27.594 32.188 1 90.69 147 MET A CA 1
ATOM 1153 C C . MET A 1 147 ? 11.812 26.406 33.062 1 90.69 147 MET A C 1
ATOM 1155 O O . MET A 1 147 ? 12.602 25.906 33.875 1 90.69 147 MET A O 1
ATOM 1159 N N . GLU A 1 148 ? 10.633 26.078 32.844 1 89.5 148 GLU A N 1
ATOM 1160 C CA . GLU A 1 148 ? 10.086 24.984 33.656 1 89.5 148 GLU A CA 1
ATOM 1161 C C . GLU A 1 148 ? 9.891 23.734 32.781 1 89.5 148 GLU A C 1
ATOM 1163 O O . GLU A 1 148 ? 9.398 23.812 31.672 1 89.5 148 GLU A O 1
ATOM 1168 N N . ASN A 1 149 ? 10.297 22.531 33.312 1 91.38 149 ASN A N 1
ATOM 1169 C CA . ASN A 1 149 ? 10.07 21.234 32.688 1 91.38 149 ASN A CA 1
ATOM 1170 C C . ASN A 1 149 ? 10.602 21.219 31.25 1 91.38 149 ASN A C 1
ATOM 1172 O O . ASN A 1 149 ? 9.906 20.766 30.328 1 91.38 149 ASN A O 1
ATOM 1176 N N . SER A 1 150 ? 11.711 21.719 31.078 1 92.75 150 SER A N 1
ATOM 1177 C CA . SER A 1 150 ? 12.289 21.859 29.75 1 92.75 150 SER A CA 1
ATOM 1178 C C . SER A 1 150 ? 12.43 20.5 29.078 1 92.75 150 SER A C 1
ATOM 1180 O O . SER A 1 150 ? 12.32 20.391 27.844 1 92.75 150 SER A O 1
ATOM 1182 N N . ASN A 1 151 ? 12.617 19.484 29.797 1 93.62 151 ASN A N 1
ATOM 1183 C CA . ASN A 1 151 ? 12.828 18.141 29.266 1 93.62 151 ASN A CA 1
ATOM 1184 C C . ASN A 1 151 ? 11.617 17.672 28.469 1 93.62 151 ASN A C 1
ATOM 1186 O O . ASN A 1 151 ? 11.758 16.891 27.516 1 93.62 151 ASN A O 1
ATOM 1190 N N . MET A 1 152 ? 10.477 18.094 28.812 1 95.19 152 MET A N 1
ATOM 1191 C CA . MET A 1 152 ? 9.25 17.672 28.156 1 95.19 152 MET A CA 1
ATOM 1192 C C . MET A 1 152 ? 9.148 18.266 26.766 1 95.19 152 MET A C 1
ATOM 1194 O O . MET A 1 152 ? 8.438 17.734 25.906 1 95.19 152 MET A O 1
ATOM 1198 N N . TYR A 1 153 ? 9.906 19.344 26.594 1 96.19 153 TYR A N 1
ATOM 1199 C CA . TYR A 1 153 ? 9.773 20.062 25.328 1 96.19 153 TYR A CA 1
ATOM 1200 C C . TYR A 1 153 ? 10.906 19.703 24.375 1 96.19 153 TYR A C 1
ATOM 1202 O O . TYR A 1 153 ? 11.047 20.297 23.312 1 96.19 153 TYR A O 1
ATOM 1210 N N . PHE A 1 154 ? 11.711 18.75 24.812 1 94.94 154 PHE A N 1
ATOM 1211 C CA . PHE A 1 154 ? 12.812 18.266 23.984 1 94.94 154 PHE A CA 1
ATOM 1212 C C . PHE A 1 154 ? 12.297 17.312 22.922 1 94.94 154 PHE A C 1
ATOM 1214 O O . PHE A 1 154 ? 11.68 16.281 23.234 1 94.94 154 PHE A O 1
ATOM 1221 N N . ASN A 1 155 ? 12.492 17.672 21.641 1 93.5 155 ASN A N 1
ATOM 1222 C CA . ASN A 1 155 ? 11.945 16.859 20.562 1 93.5 155 ASN A CA 1
ATOM 1223 C C . ASN A 1 155 ? 12.969 15.844 20.047 1 93.5 155 ASN A C 1
ATOM 1225 O O . ASN A 1 155 ? 14.086 15.766 20.562 1 93.5 155 ASN A O 1
ATOM 1229 N N . ASN A 1 156 ? 12.57 15.062 19.109 1 92.25 156 ASN A N 1
ATOM 1230 C CA . ASN A 1 156 ? 13.383 13.953 18.625 1 92.25 156 ASN A CA 1
ATOM 1231 C C . ASN A 1 156 ? 14.578 14.438 17.812 1 92.25 156 ASN A C 1
ATOM 1233 O O . ASN A 1 156 ? 15.531 13.688 17.594 1 92.25 156 ASN A O 1
ATOM 1237 N N . GLU A 1 157 ? 14.602 15.625 17.391 1 91.75 157 GLU A N 1
ATOM 1238 C CA . GLU A 1 157 ? 15.695 16.172 16.594 1 91.75 157 GLU A CA 1
ATOM 1239 C C . GLU A 1 157 ? 16.719 16.906 17.469 1 91.75 157 GLU A C 1
ATOM 1241 O O . GLU A 1 157 ? 17.719 17.391 16.969 1 91.75 157 GLU A O 1
ATOM 1246 N N . GLY A 1 158 ? 16.438 17.031 18.719 1 91.81 158 GLY A N 1
ATOM 1247 C CA . GLY A 1 158 ? 17.406 17.625 19.641 1 91.81 158 GLY A CA 1
ATOM 1248 C C . GLY A 1 158 ? 17.188 19.109 19.859 1 91.81 158 GLY A C 1
ATOM 1249 O O . GLY A 1 158 ? 18.141 19.844 20.125 1 91.81 158 GLY A O 1
ATOM 1250 N N . SER A 1 159 ? 16.094 19.562 19.656 1 95.31 159 SER A N 1
ATOM 1251 C CA . SER A 1 159 ? 15.695 20.938 19.953 1 95.31 159 SER A CA 1
ATOM 1252 C C . SER A 1 159 ? 14.453 20.969 20.828 1 95.31 159 SER A C 1
ATOM 1254 O O . SER A 1 159 ? 13.945 19.922 21.234 1 95.31 159 SER A O 1
ATOM 1256 N N . TYR A 1 160 ? 14.102 22.156 21.219 1 96.69 160 TYR A N 1
ATOM 1257 C CA . TYR A 1 160 ? 12.891 22.312 22.016 1 96.69 160 TYR A CA 1
ATOM 1258 C C . TYR A 1 160 ? 11.734 22.828 21.172 1 96.69 160 TYR A C 1
ATOM 1260 O O . TYR A 1 160 ? 11.906 23.75 20.375 1 96.69 160 TYR A O 1
ATOM 1268 N N . SER A 1 161 ? 10.602 22.234 21.312 1 97.5 161 SER A N 1
ATOM 1269 C CA . SER A 1 161 ? 9.445 22.672 20.531 1 97.5 161 SER A CA 1
ATOM 1270 C C . SER A 1 161 ? 8.141 22.375 21.266 1 97.5 161 SER A C 1
ATOM 1272 O O . SER A 1 161 ? 8.117 21.609 22.234 1 97.5 161 SER A O 1
ATOM 1274 N N . ILE A 1 162 ? 7.129 23.094 20.906 1 97.38 162 ILE A N 1
ATOM 1275 C CA . ILE A 1 162 ? 5.777 22.672 21.266 1 97.38 162 ILE A CA 1
ATOM 1276 C C . ILE A 1 162 ? 5.18 21.844 20.125 1 97.38 162 ILE A C 1
ATOM 1278 O O . ILE A 1 162 ? 5.633 21.922 18.984 1 97.38 162 ILE A O 1
ATOM 1282 N N . ASN A 1 163 ? 4.238 21 20.453 1 97.06 163 ASN A N 1
ATOM 1283 C CA . ASN A 1 163 ? 3.436 20.203 19.531 1 97.06 163 ASN A CA 1
ATOM 1284 C C . ASN A 1 163 ? 2.01 20.734 19.422 1 97.06 163 ASN A C 1
ATOM 1286 O O . ASN A 1 163 ? 1.344 20.938 20.438 1 97.06 163 ASN A O 1
ATOM 1290 N N . VAL A 1 164 ? 1.572 21.031 18.234 1 97.69 164 VAL A N 1
ATOM 1291 C CA . VAL A 1 164 ? 0.266 21.641 18 1 97.69 164 VAL A CA 1
ATOM 1292 C C . VAL A 1 164 ? -0.546 20.766 17.047 1 97.69 164 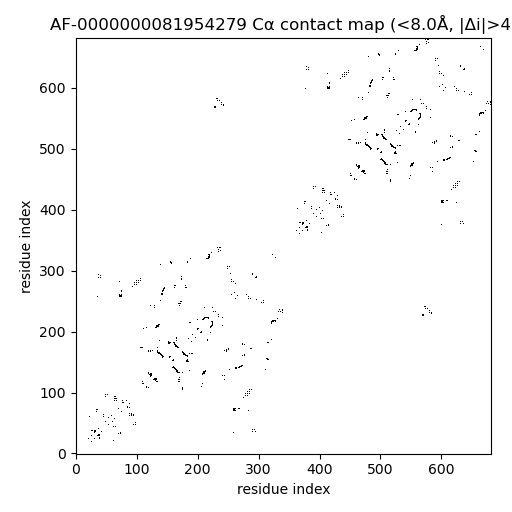VAL A C 1
ATOM 1294 O O . VAL A 1 164 ? -0.005 20.219 16.078 1 97.69 164 VAL A O 1
ATOM 1297 N N . GLN A 1 165 ? -1.803 20.594 17.312 1 98.25 165 GLN A N 1
ATOM 1298 C CA . GLN A 1 165 ? -2.705 19.828 16.469 1 98.25 165 GLN A CA 1
ATOM 1299 C C . GLN A 1 165 ? -3.6 20.734 15.633 1 98.25 165 GLN A C 1
ATOM 1301 O O . GLN A 1 165 ? -4.168 21.703 16.156 1 98.25 165 GLN A O 1
ATOM 1306 N N . ILE A 1 166 ? -3.727 20.484 14.375 1 98.38 166 ILE A N 1
ATOM 1307 C CA . ILE A 1 166 ? -4.641 21.25 13.539 1 98.38 166 ILE A CA 1
ATOM 1308 C C . ILE A 1 166 ? -5.504 20.297 12.711 1 98.38 166 ILE A C 1
ATOM 1310 O O . ILE A 1 166 ? -5.137 19.141 12.5 1 98.38 166 ILE A O 1
ATOM 1314 N N . VAL A 1 167 ? -6.676 20.703 12.367 1 98.75 167 VAL A N 1
ATOM 1315 C CA . VAL A 1 167 ? -7.539 20.078 11.375 1 98.75 167 VAL A CA 1
ATOM 1316 C C . VAL A 1 167 ? -7.754 21.031 10.195 1 98.75 167 VAL A C 1
ATOM 1318 O O . VAL A 1 167 ? -7.965 22.234 10.391 1 98.75 167 VAL A O 1
ATOM 1321 N N . CYS A 1 168 ? -7.602 20.562 9.031 1 98.69 168 CYS A N 1
ATOM 1322 C CA . CYS A 1 168 ? -7.859 21.406 7.867 1 98.69 168 CYS A CA 1
ATOM 1323 C C . CYS A 1 168 ? -8.773 20.688 6.879 1 98.69 168 CYS A C 1
ATOM 1325 O O . CYS A 1 168 ? -8.984 19.484 6.977 1 98.69 168 CYS A O 1
ATOM 1327 N N . ASP A 1 169 ? -9.359 21.422 6.027 1 98.38 169 ASP A N 1
ATOM 1328 C CA . ASP A 1 169 ? -10.203 20.828 4.992 1 98.38 169 ASP A CA 1
ATOM 1329 C C . ASP A 1 169 ? -9.43 20.672 3.686 1 98.38 169 ASP A C 1
ATOM 1331 O O . ASP A 1 169 ? -8.203 20.812 3.66 1 98.38 169 ASP A O 1
ATOM 1335 N N . ALA A 1 170 ? -10.117 20.344 2.639 1 98 170 ALA A N 1
ATOM 1336 C CA . ALA A 1 170 ? -9.5 20 1.361 1 98 170 ALA A CA 1
ATOM 1337 C C . ALA A 1 170 ? -8.891 21.234 0.699 1 98 170 ALA A C 1
ATOM 1339 O O . ALA A 1 170 ? -8.07 21.109 -0.211 1 98 170 ALA A O 1
ATOM 1340 N N . SER A 1 171 ? -9.266 22.406 1.146 1 96 171 SER A N 1
ATOM 1341 C CA . SER A 1 171 ? -8.797 23.656 0.56 1 96 171 SER A CA 1
ATOM 1342 C C . SER A 1 171 ? -7.766 24.344 1.46 1 96 171 SER A C 1
ATOM 1344 O O . SER A 1 171 ? -7.516 25.547 1.329 1 96 171 SER A O 1
ATOM 1346 N N . SER A 1 172 ? -7.285 23.656 2.457 1 96.81 172 SER A N 1
ATOM 1347 C CA . SER A 1 172 ? -6.219 24.109 3.35 1 96.81 172 SER A CA 1
ATOM 1348 C C . SER A 1 172 ? -6.73 25.125 4.363 1 96.81 172 SER A C 1
ATOM 1350 O O . SER A 1 172 ? -5.945 25.875 4.938 1 96.81 172 SER A O 1
ATOM 1352 N N . LYS A 1 173 ? -8.023 25.172 4.453 1 97.94 173 LYS A N 1
ATOM 1353 C CA . LYS A 1 173 ? -8.594 25.984 5.523 1 97.94 173 LYS A CA 1
ATOM 1354 C C . LYS A 1 173 ? -8.508 25.266 6.863 1 97.94 173 LYS A C 1
ATOM 1356 O O . LYS A 1 173 ? -8.883 24.109 6.977 1 97.94 173 LYS A O 1
ATOM 1361 N N . ILE A 1 174 ? -7.988 25.969 7.852 1 98.62 174 ILE A N 1
ATOM 1362 C CA . ILE A 1 174 ? -7.871 25.375 9.18 1 98.62 174 ILE A CA 1
ATOM 1363 C C . ILE A 1 174 ? -9.203 25.484 9.914 1 98.62 174 ILE A C 1
ATOM 1365 O O . ILE A 1 174 ? -9.758 26.578 10.047 1 98.62 174 ILE A O 1
ATOM 1369 N N . THR A 1 175 ? -9.688 24.344 10.406 1 98.62 175 THR A N 1
ATOM 1370 C CA . THR A 1 175 ? -11.023 24.344 10.992 1 98.62 175 THR A CA 1
ATOM 1371 C C . THR A 1 175 ? -10.953 24.078 12.492 1 98.62 175 THR A C 1
ATOM 1373 O O . THR A 1 175 ? -11.945 24.25 13.203 1 98.62 175 THR A O 1
ATOM 1376 N N . HIS A 1 176 ? -9.82 23.688 12.938 1 98.5 176 HIS A N 1
ATOM 1377 C CA . HIS A 1 176 ? -9.602 23.453 14.367 1 98.5 176 HIS A CA 1
ATOM 1378 C C . HIS A 1 176 ? -8.117 23.562 14.711 1 98.5 176 HIS A C 1
ATOM 1380 O O . HIS A 1 176 ? -7.258 23.156 13.938 1 98.5 176 HIS A O 1
ATOM 1386 N N . VAL A 1 177 ? -7.832 24.141 15.875 1 98.38 177 VAL A N 1
ATOM 1387 C CA . VAL A 1 177 ? -6.461 24.281 16.359 1 98.38 177 VAL A CA 1
ATOM 1388 C C . VAL A 1 177 ? -6.41 24.031 17.859 1 98.38 177 VAL A C 1
ATOM 1390 O O . VAL A 1 177 ? -7.273 24.5 18.609 1 98.38 177 VAL A O 1
ATOM 1393 N N . PHE A 1 178 ? -5.535 23.203 18.266 1 97.56 178 PHE A N 1
ATOM 1394 C CA . PHE A 1 178 ? -5.289 22.906 19.672 1 97.56 178 PHE A CA 1
ATOM 1395 C C . PHE A 1 178 ? -3.797 22.953 19.984 1 97.56 178 PHE A C 1
ATOM 1397 O O . PHE A 1 178 ? -3.025 22.125 19.5 1 97.56 178 PHE A O 1
ATOM 1404 N N . THR A 1 179 ? -3.414 23.922 20.828 1 94.38 179 THR A N 1
ATOM 1405 C CA . THR A 1 179 ? -1.997 24.266 20.906 1 94.38 179 THR A CA 1
ATOM 1406 C C . THR A 1 179 ? -1.452 23.984 22.312 1 94.38 179 THR A C 1
ATOM 1408 O O . THR A 1 179 ? -2.18 23.5 23.188 1 94.38 179 THR A O 1
ATOM 1411 N N . HIS A 1 180 ? -0.121 24.156 22.438 1 88.12 180 HIS A N 1
ATOM 1412 C CA . HIS A 1 180 ? 0.697 24.359 23.625 1 88.12 180 HIS A CA 1
ATOM 1413 C C . HIS A 1 180 ? 0.976 23.031 24.328 1 88.12 180 HIS A C 1
ATOM 1415 O O . HIS A 1 180 ? 0.912 22.953 25.547 1 88.12 180 HIS A O 1
ATOM 1421 N N . PHE A 1 181 ? 1.235 22.047 23.562 1 95 181 PHE A N 1
ATOM 1422 C CA . PHE A 1 181 ? 1.632 20.781 24.172 1 95 181 PHE A CA 1
ATOM 1423 C C . PHE A 1 181 ? 3.135 20.562 24.031 1 95 181 PHE A C 1
ATOM 1425 O O . PHE A 1 181 ? 3.732 20.938 23.016 1 95 181 PHE A O 1
ATOM 1432 N N . PRO A 1 182 ? 3.684 20 25.062 1 96.25 182 PRO A N 1
ATOM 1433 C CA . PRO A 1 182 ? 5.105 19.672 24.953 1 96.25 182 PRO A CA 1
ATOM 1434 C C . PRO A 1 182 ? 5.406 18.719 23.797 1 96.25 182 PRO A C 1
ATOM 1436 O O . PRO A 1 182 ? 4.555 17.922 23.422 1 96.25 182 PRO A O 1
ATOM 1439 N N . ALA A 1 183 ? 6.637 18.781 23.312 1 95.31 183 ALA A N 1
ATOM 1440 C CA . ALA A 1 183 ? 7.082 17.984 22.172 1 95.31 183 ALA A CA 1
ATOM 1441 C C . ALA A 1 183 ? 7 16.5 22.469 1 95.31 183 ALA A C 1
ATOM 1443 O O . ALA A 1 183 ? 6.812 15.68 21.562 1 95.31 183 ALA A O 1
ATOM 1444 N N . SER A 1 184 ? 7.082 16.125 23.688 1 93.69 184 SER A N 1
ATOM 1445 C CA . SER A 1 184 ? 7.152 14.727 24.078 1 93.69 184 SER A CA 1
ATOM 1446 C C . SER A 1 184 ? 5.77 14.078 24.094 1 93.69 184 SER A C 1
ATOM 1448 O O . SER A 1 184 ? 5.652 12.859 24.172 1 93.69 184 SER A O 1
ATOM 1450 N N . ILE A 1 185 ? 4.742 14.836 24.031 1 93.75 185 ILE A N 1
ATOM 1451 C CA . ILE A 1 185 ? 3.387 14.305 24.062 1 93.75 185 ILE A CA 1
ATOM 1452 C C . ILE A 1 185 ? 3.01 13.758 22.688 1 93.75 185 ILE A C 1
ATOM 1454 O O . ILE A 1 185 ? 3.072 14.469 21.688 1 93.75 185 ILE A O 1
ATOM 1458 N N . PRO A 1 186 ? 2.576 12.5 22.594 1 92.75 186 PRO A N 1
ATOM 1459 C CA . PRO A 1 186 ? 2.188 11.914 21.312 1 92.75 186 PRO A CA 1
ATOM 1460 C C . PRO A 1 186 ? 0.942 12.562 20.719 1 92.75 186 PRO A C 1
ATOM 1462 O O . PRO A 1 186 ? 0.083 13.055 21.453 1 92.75 186 PRO A O 1
ATOM 1465 N N . ASP A 1 187 ? 0.799 12.484 19.438 1 94 187 ASP A N 1
ATOM 1466 C CA . ASP A 1 187 ? -0.338 13.062 18.734 1 94 187 ASP A CA 1
ATOM 1467 C C . ASP A 1 187 ? -1.656 12.484 19.25 1 94 187 ASP A C 1
ATOM 1469 O O . ASP A 1 187 ? -2.643 13.211 19.391 1 94 187 ASP A O 1
ATOM 1473 N N . SER A 1 188 ? -1.645 11.203 19.531 1 94.06 188 SER A N 1
ATOM 1474 C CA . SER A 1 188 ? -2.854 10.547 20.016 1 94.06 188 SER A CA 1
ATOM 1475 C C . SER A 1 188 ? -3.307 11.133 21.359 1 94.06 188 SER A C 1
ATOM 1477 O O . SER A 1 188 ? -4.508 11.258 21.609 1 94.06 188 SER A O 1
ATOM 1479 N N . SER A 1 189 ? -2.357 11.453 22.188 1 94.44 189 SER A N 1
ATOM 1480 C CA . SER A 1 189 ? -2.676 12.039 23.484 1 94.44 189 SER A CA 1
ATOM 1481 C C . SER A 1 189 ? -3.234 13.445 23.328 1 94.44 189 SER A C 1
ATOM 1483 O O . SER A 1 189 ? -4.129 13.852 24.078 1 94.44 189 SER A O 1
ATOM 1485 N N . ILE A 1 190 ? -2.686 14.18 22.422 1 96.44 190 ILE A N 1
ATOM 1486 C CA . ILE A 1 190 ? -3.186 15.523 22.141 1 96.44 190 ILE A CA 1
ATOM 1487 C C . ILE A 1 190 ? -4.629 15.453 21.656 1 96.44 190 ILE A C 1
ATOM 1489 O O . ILE A 1 190 ? -5.484 16.219 22.109 1 96.44 190 ILE A O 1
ATOM 1493 N N . LEU A 1 191 ? -4.902 14.531 20.781 1 96.5 191 LEU A N 1
ATOM 1494 C CA . LEU A 1 191 ? -6.27 14.32 20.312 1 96.5 191 LEU A CA 1
ATOM 1495 C C . LEU A 1 191 ? -7.207 14.07 21.484 1 96.5 191 LEU A C 1
ATOM 1497 O O . LEU A 1 191 ? -8.281 14.664 21.562 1 96.5 191 LEU A O 1
ATOM 1501 N N . GLU A 1 192 ? -6.828 13.203 22.391 1 95.12 192 GLU A N 1
ATOM 1502 C CA . GLU A 1 192 ? -7.664 12.82 23.516 1 95.12 192 GLU A CA 1
ATOM 1503 C C . GLU A 1 192 ? -8.008 14.031 24.391 1 95.12 192 GLU A C 1
ATOM 1505 O O . GLU A 1 192 ? -9.086 14.094 24.984 1 95.12 192 GLU A O 1
ATOM 1510 N N . LYS A 1 193 ? -7.082 14.914 24.453 1 96.12 193 LYS A N 1
ATOM 1511 C CA . LYS A 1 193 ? -7.262 16.094 25.297 1 96.12 193 LYS A CA 1
ATOM 1512 C C . LYS A 1 193 ? -8.039 17.172 24.562 1 96.12 193 LYS A C 1
ATOM 1514 O O . LYS A 1 193 ? -8.516 18.125 25.172 1 96.12 193 LYS A O 1
ATOM 1519 N N . SER A 1 194 ? -8.156 17.062 23.25 1 96.5 194 SER A N 1
ATOM 1520 C CA . SER A 1 194 ? -8.852 18.062 22.453 1 96.5 194 SER A CA 1
ATOM 1521 C C . SER A 1 194 ? -10.359 17.875 22.516 1 96.5 194 SER A C 1
ATOM 1523 O O . SER A 1 194 ? -10.852 16.906 23.078 1 96.5 194 SER A O 1
ATOM 1525 N N . GLU A 1 195 ? -11.047 18.781 21.938 1 95.12 195 GLU A N 1
ATOM 1526 C CA . GLU A 1 195 ? -12.508 18.734 21.891 1 95.12 195 GLU A CA 1
ATOM 1527 C C . GLU A 1 195 ? -13 17.828 20.781 1 95.12 195 GLU A C 1
ATOM 1529 O O . GLU A 1 195 ? -14.188 17.516 20.703 1 95.12 195 GLU A O 1
ATOM 1534 N N . ILE A 1 196 ? -12.125 17.328 19.953 1 96.44 196 ILE A N 1
ATOM 1535 C CA . ILE A 1 196 ? -12.484 16.656 18.719 1 96.44 196 ILE A CA 1
ATOM 1536 C C . ILE A 1 196 ? -13.273 15.383 19.047 1 96.44 196 ILE A C 1
ATOM 1538 O O . ILE A 1 196 ? -14.336 15.141 18.469 1 96.44 196 ILE A O 1
ATOM 1542 N N . PRO A 1 197 ? -12.812 14.555 20.016 1 96.44 197 PRO A N 1
ATOM 1543 C CA . PRO A 1 197 ? -13.594 13.352 20.312 1 96.44 197 PRO A CA 1
ATOM 1544 C C . PRO A 1 197 ? -15.016 13.672 20.766 1 96.44 197 PRO A C 1
ATOM 1546 O O . PRO A 1 197 ? -15.969 12.992 20.359 1 96.44 197 PRO A O 1
ATOM 1549 N N . SER A 1 198 ? -15.148 14.695 21.547 1 95.56 198 SER A N 1
ATOM 1550 C CA . SER A 1 198 ? -16.469 15.07 22.047 1 95.56 198 SER A CA 1
ATOM 1551 C C . SER A 1 198 ? -17.375 15.516 20.906 1 95.56 198 SER A C 1
ATOM 1553 O O . SER A 1 198 ? -18.594 15.281 20.938 1 95.56 198 SER A O 1
ATOM 1555 N N . ILE A 1 199 ? -16.828 16.172 19.938 1 93.88 199 ILE A N 1
ATOM 1556 C CA . ILE A 1 199 ? -17.578 16.641 18.781 1 93.88 199 ILE A CA 1
ATOM 1557 C C . ILE A 1 199 ? -18.125 15.445 18 1 93.88 199 ILE A C 1
ATOM 1559 O O . ILE A 1 199 ? -19.312 15.422 17.641 1 93.88 199 ILE A O 1
ATOM 1563 N N . PHE A 1 200 ? -17.375 14.43 17.828 1 95.44 200 PHE A N 1
ATOM 1564 C CA . PHE A 1 200 ? -17.75 13.297 16.984 1 95.44 200 PHE A CA 1
ATOM 1565 C C . PHE A 1 200 ? -18.609 12.297 17.766 1 95.44 200 PHE A C 1
ATOM 1567 O O . PHE A 1 200 ? -19.375 11.547 17.188 1 95.44 200 PHE A O 1
ATOM 1574 N N . GLU A 1 201 ? -18.422 12.305 19.016 1 91.94 201 GLU A N 1
ATOM 1575 C CA . GLU A 1 201 ? -19.125 11.32 19.844 1 91.94 201 GLU A CA 1
ATOM 1576 C C . GLU A 1 201 ? -20.312 11.945 20.562 1 91.94 201 GLU A C 1
ATOM 1578 O O . GLU A 1 201 ? -20.859 11.367 21.5 1 91.94 201 GLU A O 1
ATOM 1583 N N . SER A 1 202 ? -20.625 13.055 20.109 1 89.06 202 SER A N 1
ATOM 1584 C CA . SER A 1 202 ? -21.812 13.703 20.656 1 89.06 202 SER A CA 1
ATOM 1585 C C . SER A 1 202 ? -23.078 12.945 20.297 1 89.06 202 SER A C 1
ATOM 1587 O O . SER A 1 202 ? -23.031 11.953 19.562 1 89.06 202 SER A O 1
ATOM 1589 N N . ASP A 1 203 ? -24.234 13.414 20.859 1 86.5 203 ASP A N 1
ATOM 1590 C CA . ASP A 1 203 ? -25.547 12.828 20.562 1 86.5 203 ASP A CA 1
ATOM 1591 C C . ASP A 1 203 ? -26.469 13.859 19.938 1 86.5 203 ASP A C 1
ATOM 1593 O O . ASP A 1 203 ? -26.938 14.781 20.609 1 86.5 203 ASP A O 1
ATOM 1597 N N . PRO A 1 204 ? -26.766 13.797 18.734 1 85.19 204 PRO A N 1
ATOM 1598 C CA . PRO A 1 204 ? -26.344 12.75 17.797 1 85.19 204 PRO A CA 1
ATOM 1599 C C . PRO A 1 204 ? -24.922 12.93 17.297 1 85.19 204 PRO A C 1
ATOM 1601 O O . PRO A 1 204 ? -24.391 14.047 17.281 1 85.19 204 PRO A O 1
ATOM 1604 N N . PRO A 1 205 ? -24.281 11.836 16.906 1 86.88 205 PRO A N 1
ATOM 1605 C CA . PRO A 1 205 ? -22.906 11.93 16.406 1 86.88 205 PRO A CA 1
ATOM 1606 C C . PRO A 1 205 ? -22.812 12.664 15.078 1 86.88 205 PRO A C 1
ATOM 1608 O O . PRO A 1 205 ? -23.781 12.703 14.312 1 86.88 205 PRO A O 1
ATOM 1611 N N . LEU A 1 206 ? -21.672 13.258 14.875 1 90.62 206 LEU A N 1
ATOM 1612 C CA . LEU A 1 206 ? -21.438 13.898 13.586 1 90.62 206 LEU A CA 1
ATOM 1613 C C . LEU A 1 206 ? -21.375 12.859 12.469 1 90.62 206 LEU A C 1
ATOM 1615 O O . LEU A 1 206 ? -20.812 11.773 12.656 1 90.62 206 LEU A O 1
ATOM 1619 N N . ASP A 1 207 ? -21.969 13.203 11.445 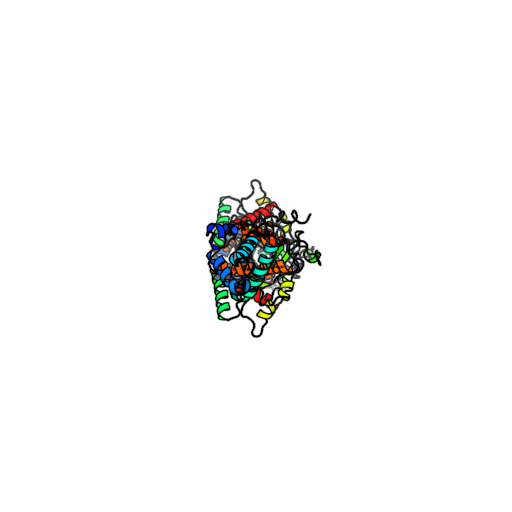1 91 207 ASP A N 1
ATOM 1620 C CA . ASP A 1 207 ? -21.922 12.328 10.273 1 91 207 ASP A CA 1
ATOM 1621 C C . ASP A 1 207 ? -20.672 12.602 9.43 1 91 207 ASP A C 1
ATOM 1623 O O . ASP A 1 207 ? -20.609 13.602 8.711 1 91 207 ASP A O 1
ATOM 1627 N N . GLY A 1 208 ? -19.734 11.773 9.5 1 95.38 208 GLY A N 1
ATOM 1628 C CA . GLY A 1 208 ? -18.5 11.938 8.75 1 95.38 208 GLY A CA 1
ATOM 1629 C C . GLY A 1 208 ? -17.281 11.422 9.5 1 95.38 208 GLY A C 1
ATOM 1630 O O . GLY A 1 208 ? -17.406 10.789 10.547 1 95.38 208 GLY A O 1
ATOM 1631 N N . ARG A 1 209 ? -16.141 11.664 8.891 1 97.5 209 ARG A N 1
ATOM 1632 C CA . ARG A 1 209 ? -14.922 11.141 9.492 1 97.5 209 ARG A CA 1
ATOM 1633 C C . ARG A 1 209 ? -13.75 12.086 9.266 1 97.5 209 ARG A C 1
ATOM 1635 O O . ARG A 1 209 ? -13.805 12.953 8.391 1 97.5 209 ARG A O 1
ATOM 1642 N N . LEU A 1 210 ? -12.727 11.977 10.078 1 98.44 210 LEU A N 1
ATOM 1643 C CA . LEU A 1 210 ? -11.43 12.617 9.883 1 98.44 210 LEU A CA 1
ATOM 1644 C C . LEU A 1 210 ? -10.406 11.625 9.344 1 98.44 210 LEU A C 1
ATOM 1646 O O . LEU A 1 210 ? -10.508 10.422 9.609 1 98.44 210 LEU A O 1
ATOM 1650 N N . LEU A 1 211 ? -9.531 12.117 8.586 1 98.38 211 LEU A N 1
ATOM 1651 C CA . LEU A 1 211 ? -8.367 11.336 8.195 1 98.38 211 LEU A CA 1
ATOM 1652 C C . LEU A 1 211 ? -7.152 11.703 9.047 1 98.38 211 LEU A C 1
ATOM 1654 O O . LEU A 1 211 ? -6.875 12.891 9.258 1 98.38 211 LEU A O 1
ATOM 1658 N N . GLY A 1 212 ? -6.508 10.797 9.641 1 97.31 212 GLY A N 1
ATOM 1659 C CA . GLY A 1 212 ? -5.273 10.961 10.391 1 97.31 212 GLY A CA 1
ATOM 1660 C C . GLY A 1 212 ? -4.176 10.016 9.953 1 97.31 212 GLY A C 1
ATOM 1661 O O . GLY A 1 212 ? -4.438 9.039 9.234 1 97.31 212 GLY A O 1
ATOM 1662 N N . ASP A 1 213 ? -2.977 10.297 10.273 1 94 213 ASP A N 1
ATOM 1663 C CA . ASP A 1 213 ? -1.89 9.383 9.922 1 94 213 ASP A CA 1
ATOM 1664 C C . ASP A 1 213 ? -1.737 8.289 10.969 1 94 213 ASP A C 1
ATOM 1666 O O . ASP A 1 213 ? -2.617 8.094 11.812 1 94 213 ASP A O 1
ATOM 1670 N N . THR A 1 214 ? -0.715 7.539 10.93 1 91.12 214 THR A N 1
ATOM 1671 C CA . THR A 1 214 ? -0.554 6.336 11.742 1 91.12 214 THR A CA 1
ATOM 1672 C C . THR A 1 214 ? -0.227 6.699 13.188 1 91.12 214 THR A C 1
ATOM 1674 O O . THR A 1 214 ? -0.22 5.832 14.062 1 91.12 214 THR A O 1
ATOM 1677 N N . ALA A 1 215 ? 0.008 7.934 13.453 1 92.19 215 ALA A N 1
ATOM 1678 C CA . ALA A 1 215 ? 0.254 8.375 14.82 1 92.19 215 ALA A CA 1
ATOM 1679 C C . ALA A 1 215 ? -1.048 8.461 15.609 1 92.19 215 ALA A C 1
ATOM 1681 O O . ALA A 1 215 ? -1.028 8.578 16.844 1 92.19 215 ALA A O 1
ATOM 1682 N N . TYR A 1 216 ? -2.111 8.391 14.938 1 95 216 TYR A N 1
ATOM 1683 C CA . TYR A 1 216 ? -3.428 8.461 15.562 1 95 216 TYR A CA 1
ATOM 1684 C C . TYR A 1 216 ? -4.051 7.074 15.672 1 95 216 TYR A C 1
ATOM 1686 O O . TYR A 1 216 ? -3.725 6.176 14.898 1 95 216 TYR A O 1
ATOM 1694 N N . PRO A 1 217 ? -4.922 6.898 16.609 1 94.62 217 PRO A N 1
ATOM 1695 C CA . PRO A 1 217 ? -5.668 5.641 16.656 1 94.62 217 PRO A CA 1
ATOM 1696 C C . PRO A 1 217 ? -6.73 5.539 15.57 1 94.62 217 PRO A C 1
ATOM 1698 O O . PRO A 1 217 ? -7.254 6.562 15.117 1 94.62 217 PRO A O 1
ATOM 1701 N N . LEU A 1 218 ? -6.984 4.324 15.203 1 95.81 218 LEU A N 1
ATOM 1702 C CA . LEU A 1 218 ? -8.102 4.086 14.297 1 95.81 218 LEU A CA 1
ATOM 1703 C C . LEU A 1 218 ? -9.422 4.062 15.055 1 95.81 218 LEU A C 1
ATOM 1705 O O . LEU A 1 218 ? -9.578 3.299 16.016 1 95.81 218 LEU A O 1
ATOM 1709 N N . LYS A 1 219 ? -10.297 4.902 14.711 1 95.25 219 LYS A N 1
ATOM 1710 C CA . LYS A 1 219 ? -11.648 4.973 15.25 1 95.25 219 LYS A CA 1
ATOM 1711 C C . LYS A 1 219 ? -12.688 4.996 14.133 1 95.25 219 LYS A C 1
ATOM 1713 O O . LYS A 1 219 ? -12.344 5.164 12.961 1 95.25 219 LYS A O 1
ATOM 1718 N N . THR A 1 220 ? -13.938 4.824 14.469 1 94.75 220 THR A N 1
ATOM 1719 C CA . THR A 1 220 ? -14.992 4.832 13.461 1 94.75 220 THR A CA 1
ATOM 1720 C C . THR A 1 220 ? -15.07 6.191 12.773 1 94.75 220 THR A C 1
ATOM 1722 O O . THR A 1 220 ? -15.43 6.277 11.594 1 94.75 220 THR A O 1
ATOM 1725 N N . TRP A 1 221 ? -14.68 7.254 13.547 1 96.31 221 TRP A N 1
ATOM 1726 C CA . TRP A 1 221 ? -14.766 8.602 12.992 1 96.31 221 TRP A CA 1
ATOM 1727 C C . TRP A 1 221 ? -13.375 9.156 12.688 1 96.31 221 TRP A C 1
ATOM 1729 O O . TRP A 1 221 ? -13.234 10.297 12.25 1 96.31 221 TRP A O 1
ATOM 1739 N N . LEU A 1 222 ? -12.32 8.445 12.945 1 97.38 222 LEU A N 1
ATOM 1740 C CA . LEU A 1 222 ? -10.938 8.781 12.641 1 97.38 222 LEU A CA 1
ATOM 1741 C C . LEU A 1 222 ? -10.25 7.637 11.898 1 97.38 222 LEU A C 1
ATOM 1743 O O . LEU A 1 222 ? -9.922 6.609 12.5 1 97.38 222 LEU A O 1
ATOM 1747 N N . VAL A 1 223 ? -9.984 7.879 10.633 1 97.12 223 VAL A N 1
ATOM 1748 C CA . VAL A 1 223 ? -9.531 6.777 9.789 1 97.12 223 VAL A CA 1
ATOM 1749 C C . VAL A 1 223 ? -8.062 6.973 9.422 1 97.12 223 VAL A C 1
ATOM 1751 O O . VAL A 1 223 ? -7.668 8.047 8.961 1 97.12 223 VAL A O 1
ATOM 1754 N N . THR A 1 224 ? -7.27 6.039 9.695 1 96.56 224 THR A N 1
ATOM 1755 C CA . THR A 1 224 ? -5.848 6.016 9.375 1 96.56 224 THR A CA 1
ATOM 1756 C C . THR A 1 224 ? -5.551 4.996 8.273 1 96.56 224 THR A C 1
ATOM 1758 O O . THR A 1 224 ? -6.367 4.113 8.008 1 96.56 224 THR A O 1
ATOM 1761 N N . PRO A 1 225 ? -4.449 5.168 7.57 1 96.19 225 PRO A N 1
ATOM 1762 C CA . PRO A 1 225 ? -4.148 4.227 6.492 1 96.19 225 PRO A CA 1
ATOM 1763 C C . PRO A 1 225 ? -3.777 2.836 7.008 1 96.19 225 PRO A C 1
ATOM 1765 O O . PRO A 1 225 ? -3.541 2.66 8.203 1 96.19 225 PRO A O 1
ATOM 1768 N N . PHE A 1 226 ? -3.807 1.824 6.047 1 94.75 226 PHE A N 1
ATOM 1769 C CA . PHE A 1 226 ? -3.32 0.486 6.359 1 94.75 226 PHE A CA 1
ATOM 1770 C C . PHE A 1 226 ? -1.806 0.487 6.527 1 94.75 226 PHE A C 1
ATOM 1772 O O . PHE A 1 226 ? -1.081 1.016 5.684 1 94.75 226 PHE A O 1
ATOM 1779 N N . SER A 1 227 ? -1.37 -0.104 7.598 1 91.56 227 SER A N 1
ATOM 1780 C CA . SER A 1 227 ? 0.062 -0.134 7.875 1 91.56 227 SER A CA 1
ATOM 1781 C C . SER A 1 227 ? 0.788 -1.085 6.926 1 91.56 227 SER A C 1
ATOM 1783 O O . SER A 1 227 ? 1.921 -0.819 6.52 1 91.56 227 SER A O 1
ATOM 1785 N N . LYS A 1 228 ? 0.177 -2.166 6.582 1 90.75 228 LYS A N 1
ATOM 1786 C CA . LYS A 1 228 ? 0.732 -3.174 5.684 1 90.75 228 LYS A CA 1
ATOM 1787 C C . LYS A 1 228 ? -0.296 -3.611 4.645 1 90.75 228 LYS A C 1
ATOM 1789 O O . LYS A 1 228 ? -0.746 -4.762 4.652 1 90.75 228 LYS A O 1
ATOM 1794 N N . PRO A 1 229 ? -0.552 -2.645 3.719 1 94.12 229 PRO A N 1
ATOM 1795 C CA . PRO A 1 229 ? -1.556 -2.992 2.711 1 94.12 229 PRO A CA 1
ATOM 1796 C C . PRO A 1 229 ? -1.119 -4.156 1.821 1 94.12 229 PRO A C 1
ATOM 1798 O O . PRO A 1 229 ? 0.026 -4.191 1.364 1 94.12 229 PRO A O 1
ATOM 1801 N N . LYS A 1 230 ? -2.045 -5.102 1.548 1 89.06 230 LYS A N 1
ATOM 1802 C CA . LYS A 1 230 ? -1.7 -6.301 0.792 1 89.06 230 LYS A CA 1
ATOM 1803 C C . LYS A 1 230 ? -2.633 -6.484 -0.403 1 89.06 230 LYS A C 1
ATOM 1805 O O . LYS A 1 230 ? -2.258 -7.105 -1.399 1 89.06 230 LYS A O 1
ATOM 1810 N N . THR A 1 231 ? -3.867 -6.012 -0.254 1 92.81 231 THR A N 1
ATOM 1811 C CA . THR A 1 231 ? -4.871 -6.203 -1.297 1 92.81 231 THR A CA 1
ATOM 1812 C C . THR A 1 231 ? -5.043 -4.93 -2.117 1 92.81 231 THR A C 1
ATOM 1814 O O . THR A 1 231 ? -4.652 -3.844 -1.683 1 92.81 231 THR A O 1
ATOM 1817 N N . LYS A 1 232 ? -5.645 -5.031 -3.248 1 92.19 232 LYS A N 1
ATOM 1818 C CA . LYS A 1 232 ? -5.852 -3.887 -4.129 1 92.19 232 LYS A CA 1
ATOM 1819 C C . LYS A 1 232 ? -6.715 -2.824 -3.457 1 92.19 232 LYS A C 1
ATOM 1821 O O . LYS A 1 232 ? -6.398 -1.634 -3.506 1 92.19 232 LYS A O 1
ATOM 1826 N N . PRO A 1 233 ? -7.832 -3.283 -2.797 1 94.88 233 PRO A N 1
ATOM 1827 C CA . PRO A 1 233 ? -8.625 -2.277 -2.09 1 94.88 233 PRO A CA 1
ATOM 1828 C C . PRO A 1 233 ? -7.828 -1.526 -1.029 1 94.88 233 PRO A C 1
ATOM 1830 O O . PRO A 1 233 ? -7.93 -0.302 -0.924 1 94.88 233 PRO A O 1
ATOM 1833 N N . GLU A 1 234 ? -7 -2.225 -0.296 1 96.19 234 GLU A N 1
ATOM 1834 C CA . GLU A 1 234 ? -6.184 -1.597 0.739 1 96.19 234 GLU A CA 1
ATOM 1835 C C . GLU A 1 234 ? -5.176 -0.625 0.134 1 96.19 234 GLU A C 1
ATOM 1837 O O . GLU A 1 234 ? -4.973 0.474 0.655 1 96.19 234 GLU A O 1
ATOM 1842 N N . LEU A 1 235 ? -4.551 -1.047 -0.949 1 95.44 235 LEU A N 1
ATOM 1843 C CA . LEU A 1 235 ? -3.557 -0.224 -1.632 1 95.44 235 LEU A CA 1
ATOM 1844 C C . LEU A 1 235 ? -4.199 1.029 -2.217 1 95.44 235 LEU A C 1
ATOM 1846 O O . LEU A 1 235 ? -3.656 2.129 -2.086 1 95.44 235 LEU A O 1
ATOM 1850 N N . SER A 1 236 ? -5.316 0.866 -2.842 1 94.69 236 SER A N 1
ATOM 1851 C CA . SER A 1 236 ? -6.051 1.989 -3.418 1 94.69 236 SER A CA 1
ATOM 1852 C C . SER A 1 236 ? -6.496 2.971 -2.34 1 94.69 236 SER A C 1
ATOM 1854 O O . SER A 1 236 ? -6.434 4.188 -2.535 1 94.69 236 SER A O 1
ATOM 1856 N N . PHE A 1 237 ? -6.988 2.408 -1.205 1 97.06 237 PHE A N 1
ATOM 1857 C CA . PHE A 1 237 ? -7.367 3.246 -0.074 1 97.06 237 PHE A CA 1
ATOM 1858 C C . PHE A 1 237 ? -6.191 4.098 0.39 1 97.06 237 PHE A C 1
ATOM 1860 O O . PHE A 1 237 ? -6.344 5.293 0.635 1 97.06 237 PHE A O 1
ATOM 1867 N N . ASN A 1 238 ? -5.012 3.49 0.507 1 96.88 238 ASN A N 1
ATOM 1868 C CA . ASN A 1 238 ? -3.834 4.219 0.967 1 96.88 238 ASN A CA 1
ATOM 1869 C C . ASN A 1 238 ? -3.434 5.312 -0.018 1 96.88 238 ASN A C 1
ATOM 1871 O O . ASN A 1 238 ? -2.924 6.359 0.385 1 96.88 238 ASN A O 1
ATOM 1875 N N . ILE A 1 239 ? -3.59 5.066 -1.294 1 95.31 239 ILE A N 1
ATOM 1876 C CA . ILE A 1 239 ? -3.295 6.086 -2.295 1 95.31 239 ILE A CA 1
ATOM 1877 C C . ILE A 1 239 ? -4.238 7.273 -2.117 1 95.31 239 ILE A C 1
ATOM 1879 O O . ILE A 1 239 ? -3.797 8.422 -2.082 1 95.31 239 ILE A O 1
ATOM 1883 N N . MET A 1 240 ? -5.512 7.004 -1.964 1 96.25 240 MET A N 1
ATOM 1884 C CA . MET A 1 240 ? -6.492 8.062 -1.729 1 96.25 240 MET A CA 1
ATOM 1885 C C . MET A 1 240 ? -6.16 8.844 -0.464 1 96.25 240 MET A C 1
ATOM 1887 O O . MET A 1 240 ? -6.223 10.07 -0.456 1 96.25 240 MET A O 1
ATOM 1891 N N . HIS A 1 241 ? -5.855 8.086 0.58 1 97.38 241 HIS A N 1
ATOM 1892 C CA . HIS A 1 241 ? -5.508 8.703 1.855 1 97.38 241 HIS A CA 1
ATOM 1893 C C . HIS A 1 241 ? -4.309 9.641 1.708 1 97.38 241 HIS A C 1
ATOM 1895 O O . HIS A 1 241 ? -4.328 10.758 2.221 1 97.38 241 HIS A O 1
ATOM 1901 N N . LEU A 1 242 ? -3.328 9.188 1.004 1 96.12 242 LEU A N 1
ATOM 1902 C CA . LEU A 1 242 ? -2.131 9.984 0.767 1 96.12 242 LEU A CA 1
ATOM 1903 C C . LEU A 1 242 ? -2.465 11.242 -0.017 1 96.12 242 LEU A C 1
ATOM 1905 O O . LEU A 1 242 ? -1.963 12.328 0.298 1 96.12 242 LEU A O 1
ATOM 1909 N N . ASP A 1 243 ? -3.266 11.07 -1.019 1 96 243 ASP A N 1
ATOM 1910 C CA . ASP A 1 243 ? -3.668 12.211 -1.836 1 96 243 ASP A CA 1
ATOM 1911 C C . ASP A 1 243 ? -4.414 13.25 -1 1 96 243 ASP A C 1
ATOM 1913 O O . ASP A 1 243 ? -4.137 14.445 -1.1 1 96 243 ASP A O 1
ATOM 1917 N N . ALA A 1 244 ? -5.316 12.773 -0.222 1 97.31 244 ALA A N 1
ATOM 1918 C CA . ALA A 1 244 ? -6.078 13.688 0.626 1 97.31 244 ALA A CA 1
ATOM 1919 C C . ALA A 1 244 ? -5.172 14.375 1.644 1 97.31 244 ALA A C 1
ATOM 1921 O O . ALA A 1 244 ? -5.34 15.562 1.927 1 97.31 244 ALA A O 1
ATOM 1922 N N . PHE A 1 245 ? -4.211 13.633 2.174 1 96.88 245 PHE A N 1
ATOM 1923 C CA . PHE A 1 245 ? -3.328 14.141 3.221 1 96.88 245 PHE A CA 1
ATOM 1924 C C . PHE A 1 245 ? -2.428 15.242 2.686 1 96.88 245 PHE A C 1
ATOM 1926 O O . PHE A 1 245 ? -1.837 16 3.459 1 96.88 245 PHE A O 1
ATOM 1933 N N . GLU A 1 246 ? -2.303 15.32 1.396 1 94.81 246 GLU A N 1
ATOM 1934 C CA . GLU A 1 246 ? -1.535 16.406 0.779 1 94.81 246 GLU A CA 1
ATOM 1935 C C . GLU A 1 246 ? -2.086 17.766 1.177 1 94.81 246 GLU A C 1
ATOM 1937 O O . GLU A 1 246 ? -1.338 18.75 1.257 1 94.81 246 GLU A O 1
ATOM 1942 N N . ALA A 1 247 ? -3.363 17.828 1.39 1 96.88 247 ALA A N 1
ATOM 1943 C CA . ALA A 1 247 ? -3.963 19.078 1.834 1 96.88 247 ALA A CA 1
ATOM 1944 C C . ALA A 1 247 ? -3.34 19.547 3.146 1 96.88 247 ALA A C 1
ATOM 1946 O O . ALA A 1 247 ? -3.064 20.734 3.318 1 96.88 247 ALA A O 1
ATOM 1947 N N . MET A 1 248 ? -3.146 18.625 4.078 1 97.94 248 MET A N 1
ATOM 1948 C CA . MET A 1 248 ? -2.508 18.953 5.352 1 97.94 248 MET A CA 1
ATOM 1949 C C . MET A 1 248 ? -1.054 19.359 5.141 1 97.94 248 MET A C 1
ATOM 1951 O O . MET A 1 248 ? -0.594 20.344 5.719 1 97.94 248 MET A O 1
ATOM 1955 N N . ASP A 1 249 ? -0.379 18.609 4.312 1 97.12 249 ASP A N 1
ATOM 1956 C CA . ASP A 1 249 ? 1.016 18.938 4.027 1 97.12 249 ASP A CA 1
ATOM 1957 C C . ASP A 1 249 ? 1.146 20.344 3.457 1 97.12 249 ASP A C 1
ATOM 1959 O O . ASP A 1 249 ? 2.025 21.109 3.865 1 97.12 249 ASP A O 1
ATOM 1963 N N . ARG A 1 250 ? 0.262 20.656 2.619 1 96.12 250 ARG A N 1
ATOM 1964 C CA . ARG A 1 250 ? 0.259 22 2.018 1 96.12 250 ARG A CA 1
ATOM 1965 C C . ARG A 1 250 ? -0.085 23.062 3.049 1 96.12 250 ARG A C 1
ATOM 1967 O O . ARG A 1 250 ? 0.512 24.141 3.059 1 96.12 250 ARG A O 1
ATOM 1974 N N . THR A 1 251 ? -1.032 22.75 3.824 1 97.75 251 THR A N 1
ATOM 1975 C CA . THR A 1 251 ? -1.457 23.703 4.852 1 97.75 251 THR A CA 1
ATOM 1976 C C . THR A 1 251 ? -0.295 24.047 5.777 1 97.75 251 THR A C 1
ATOM 1978 O O . THR A 1 251 ? -0.005 25.234 6 1 97.75 251 THR A O 1
ATOM 1981 N N . VAL A 1 252 ? 0.378 23.062 6.293 1 97.75 252 VAL A N 1
ATOM 1982 C CA . VAL A 1 252 ? 1.493 23.281 7.211 1 97.75 252 VAL A CA 1
ATOM 1983 C C . VAL A 1 252 ? 2.621 24.016 6.492 1 97.75 252 VAL A C 1
ATOM 1985 O O . VAL A 1 252 ? 3.227 24.922 7.051 1 97.75 252 VAL A O 1
ATOM 1988 N N . ALA A 1 253 ? 2.838 23.625 5.289 1 96.75 253 ALA A N 1
ATOM 1989 C CA . ALA A 1 253 ? 3.891 24.266 4.508 1 96.75 253 ALA A CA 1
ATOM 1990 C C . ALA A 1 253 ? 3.572 25.734 4.27 1 96.75 253 ALA A C 1
ATOM 1992 O O . ALA A 1 253 ? 4.449 26.594 4.391 1 96.75 253 ALA A O 1
ATOM 1993 N N . MET A 1 254 ? 2.336 26.047 3.918 1 96.5 254 MET A N 1
ATOM 1994 C CA . MET A 1 254 ? 1.922 27.422 3.701 1 96.5 254 MET A CA 1
ATOM 1995 C C . MET A 1 254 ? 2.08 28.25 4.977 1 96.5 254 MET A C 1
ATOM 1997 O O . MET A 1 254 ? 2.576 29.375 4.934 1 96.5 254 MET A O 1
ATOM 2001 N N . LEU A 1 255 ? 1.708 27.688 6.07 1 96.81 255 LEU A N 1
ATOM 2002 C CA . LEU A 1 255 ? 1.819 28.375 7.355 1 96.81 255 LEU A CA 1
ATOM 2003 C C . LEU A 1 255 ? 3.27 28.734 7.656 1 96.81 255 LEU A C 1
ATOM 2005 O O . LEU A 1 255 ? 3.568 29.891 7.977 1 96.81 255 LEU A O 1
ATOM 2009 N N . LYS A 1 256 ? 4.09 27.781 7.461 1 96.38 256 LYS A N 1
ATOM 2010 C CA . LYS A 1 256 ? 5.477 27.953 7.879 1 96.38 256 LYS A CA 1
ATOM 2011 C C . LYS A 1 256 ? 6.25 28.797 6.863 1 96.38 256 LYS A C 1
ATOM 2013 O O . LYS A 1 256 ? 7.258 29.422 7.203 1 96.38 256 LYS A O 1
ATOM 2018 N N . LYS A 1 257 ? 5.797 28.797 5.66 1 94.81 257 LYS A N 1
ATOM 2019 C CA . LYS A 1 257 ? 6.41 29.656 4.656 1 94.81 257 LYS A CA 1
ATOM 2020 C C . LYS A 1 257 ? 5.945 31.094 4.809 1 94.81 257 LYS A C 1
ATOM 2022 O O . LYS A 1 257 ? 6.73 32.031 4.648 1 94.81 257 LYS A O 1
ATOM 2027 N N . ARG A 1 258 ? 4.672 31.281 5.051 1 95.5 258 ARG A N 1
ATOM 2028 C CA . ARG A 1 258 ? 4.105 32.625 5.215 1 95.5 258 ARG A CA 1
ATOM 2029 C C . ARG A 1 258 ? 4.586 33.25 6.512 1 95.5 258 ARG A C 1
ATOM 2031 O O . ARG A 1 258 ? 4.945 34.438 6.531 1 95.5 258 ARG A O 1
ATOM 2038 N N . PHE A 1 259 ? 4.508 32.5 7.551 1 97.5 259 PHE A N 1
ATOM 2039 C CA . PHE A 1 259 ? 4.914 32.969 8.875 1 97.5 259 PHE A CA 1
ATOM 2040 C C . PHE A 1 259 ? 6.188 32.25 9.32 1 97.5 259 PHE A C 1
ATOM 2042 O O . PHE A 1 259 ? 6.133 31.266 10.031 1 97.5 259 PHE A O 1
ATOM 2049 N N . ARG A 1 260 ? 7.23 32.844 9.102 1 96 260 ARG A N 1
ATOM 2050 C CA . ARG A 1 260 ? 8.547 32.25 9.297 1 96 260 ARG A CA 1
ATOM 2051 C C . ARG A 1 260 ? 8.844 32.062 10.781 1 96 260 ARG A C 1
ATOM 2053 O O . ARG A 1 260 ? 9.68 31.234 11.141 1 96 260 ARG A O 1
ATOM 2060 N N . CYS A 1 261 ? 8.18 32.781 11.609 1 96.56 261 CYS A N 1
ATOM 2061 C CA . CYS A 1 261 ? 8.367 32.594 13.047 1 96.56 261 CYS A CA 1
ATOM 2062 C C . CYS A 1 261 ? 8 31.188 13.461 1 96.56 261 CYS A C 1
ATOM 2064 O O . CYS A 1 261 ? 8.461 30.688 14.492 1 96.56 261 CYS A O 1
ATOM 2066 N N . LEU A 1 262 ? 7.191 30.484 12.617 1 97.31 262 LEU A N 1
ATOM 2067 C CA . LEU A 1 262 ? 6.75 29.125 12.93 1 97.31 262 LEU A CA 1
ATOM 2068 C C . LEU A 1 262 ? 7.73 28.094 12.383 1 97.31 262 LEU A C 1
ATOM 2070 O O . LEU A 1 262 ? 7.652 26.906 12.727 1 97.31 262 LEU A O 1
ATOM 2074 N N . ASP A 1 263 ? 8.57 28.516 11.539 1 95 263 ASP A N 1
ATOM 2075 C CA . ASP A 1 263 ? 9.484 27.609 10.852 1 95 263 ASP A CA 1
ATOM 2076 C C . ASP A 1 263 ? 10.797 27.469 11.625 1 95 263 ASP A C 1
ATOM 2078 O O . ASP A 1 263 ? 11.328 28.469 12.133 1 95 263 ASP A O 1
ATOM 2082 N N . LYS A 1 264 ? 11.32 26.312 11.672 1 91.56 264 LYS A N 1
ATOM 2083 C CA . LYS A 1 264 ? 12.562 26.031 12.391 1 91.56 264 LYS A CA 1
ATOM 2084 C C . LYS A 1 264 ? 13.727 26.812 11.805 1 91.56 264 LYS A C 1
ATOM 2086 O O . LYS A 1 264 ? 14.648 27.203 12.531 1 91.56 264 LYS A O 1
ATOM 2091 N N . SER A 1 265 ? 13.688 27.047 10.578 1 88.75 265 SER A N 1
ATOM 2092 C CA . SER A 1 265 ? 14.805 27.672 9.875 1 88.75 265 SER A CA 1
ATOM 2093 C C . SER A 1 265 ? 15.031 29.094 10.367 1 88.75 265 SER A C 1
ATOM 2095 O O . SER A 1 265 ? 16.125 29.656 10.203 1 88.75 265 SER A O 1
ATOM 2097 N N . SER A 1 266 ? 14.023 29.75 10.984 1 88.75 266 SER A N 1
ATOM 2098 C CA . SER A 1 266 ? 14.156 31.125 11.461 1 88.75 266 SER A CA 1
ATOM 2099 C C . SER A 1 266 ? 14.688 31.172 12.891 1 88.75 266 SER A C 1
ATOM 2101 O O . SER A 1 266 ? 14.883 32.25 13.453 1 88.75 266 SER A O 1
ATOM 2103 N N . GLY A 1 267 ? 14.883 29.984 13.453 1 90.69 267 GLY A N 1
ATOM 2104 C CA . GLY A 1 267 ? 15.406 29.906 14.812 1 90.69 267 GLY A CA 1
ATOM 2105 C C . GLY A 1 267 ? 14.32 29.734 15.859 1 90.69 267 GLY A C 1
ATOM 2106 O O . GLY A 1 267 ? 13.133 29.875 15.562 1 90.69 267 GLY A O 1
ATOM 2107 N N . PRO A 1 268 ? 14.773 29.469 17.062 1 94.88 268 PRO A N 1
ATOM 2108 C CA . PRO A 1 268 ? 13.805 29.219 18.125 1 94.88 268 PRO A CA 1
ATOM 2109 C C . PRO A 1 268 ? 13.141 30.5 18.641 1 94.88 268 PRO A C 1
ATOM 2111 O O . PRO A 1 268 ? 13.812 31.531 18.781 1 94.88 268 PRO A O 1
ATOM 2114 N N . LEU A 1 269 ? 11.891 30.406 18.812 1 94.69 269 LEU A N 1
ATOM 2115 C CA . LEU A 1 269 ? 11.172 31.516 19.422 1 94.69 269 LEU A CA 1
ATOM 2116 C C . LEU A 1 269 ? 11.594 31.703 20.875 1 94.69 269 LEU A C 1
ATOM 2118 O O . LEU A 1 269 ? 11.742 30.734 21.609 1 94.69 269 LEU A O 1
ATOM 2122 N N . GLN A 1 270 ? 11.789 32.969 21.25 1 93 270 GLN A N 1
ATOM 2123 C CA . GLN A 1 270 ? 12.266 33.281 22.594 1 93 270 GLN A CA 1
ATOM 2124 C C . GLN A 1 270 ? 11.109 33.594 23.531 1 93 270 GLN A C 1
ATOM 2126 O O . GLN A 1 270 ? 11.133 34.594 24.25 1 93 270 GLN A O 1
ATOM 2131 N N . TYR A 1 271 ? 10.094 32.844 23.484 1 93.5 271 TYR A N 1
ATOM 2132 C CA . TYR A 1 271 ? 8.891 33.062 24.266 1 93.5 271 TYR A CA 1
ATOM 2133 C C . TYR A 1 271 ? 8.492 31.766 25 1 93.5 271 TYR A C 1
ATOM 2135 O O . TYR A 1 271 ? 9.023 30.703 24.703 1 93.5 271 TYR A O 1
ATOM 2143 N N . SER A 1 272 ? 7.617 31.891 26 1 94.38 272 SER A N 1
ATOM 2144 C CA . SER A 1 272 ? 7.105 30.719 26.719 1 94.38 272 SER A CA 1
ATOM 2145 C C . SER A 1 272 ? 6.242 29.844 25.812 1 94.38 272 SER A C 1
ATOM 2147 O O . SER A 1 272 ? 5.703 30.328 24.812 1 94.38 272 SER A O 1
ATOM 2149 N N . PRO A 1 273 ? 6.098 28.547 26.172 1 96 273 PRO A N 1
ATOM 2150 C CA . PRO A 1 273 ? 5.262 27.641 25.375 1 96 273 PRO A CA 1
ATOM 2151 C C . PRO A 1 273 ? 3.848 28.172 25.172 1 96 273 PRO A C 1
ATOM 2153 O O . PRO A 1 273 ? 3.295 28.062 24.062 1 96 273 PRO A O 1
ATOM 2156 N N . HIS A 1 274 ? 3.303 28.781 26.172 1 95.31 274 HIS A N 1
ATOM 2157 C CA . HIS A 1 274 ? 1.951 29.328 26.078 1 95.31 274 HIS A CA 1
ATOM 2158 C C . HIS A 1 274 ? 1.876 30.453 25.047 1 95.31 274 HIS A C 1
ATOM 2160 O O . HIS A 1 274 ? 0.938 30.5 24.25 1 95.31 274 HIS A O 1
ATOM 2166 N N . LYS A 1 275 ? 2.857 31.328 25.062 1 95.38 275 LYS A N 1
ATOM 2167 C CA . LYS A 1 275 ? 2.887 32.438 24.109 1 95.38 275 LYS A CA 1
ATOM 2168 C C . LYS A 1 275 ? 3.102 31.922 22.688 1 95.38 275 LYS A C 1
ATOM 2170 O O . LYS A 1 275 ? 2.49 32.406 21.734 1 95.38 275 LYS A O 1
ATOM 2175 N N . VAL A 1 276 ? 3.965 30.953 22.594 1 96.81 276 VAL A N 1
ATOM 2176 C CA . VAL A 1 276 ? 4.227 30.375 21.281 1 96.81 276 VAL A CA 1
ATOM 2177 C C . VAL A 1 276 ? 2.953 29.75 20.719 1 96.81 276 VAL A C 1
ATOM 2179 O O . VAL A 1 276 ? 2.65 29.891 19.531 1 96.81 276 VAL A O 1
ATOM 2182 N N . GLY A 1 277 ? 2.246 29.031 21.562 1 97.69 277 GLY A N 1
ATOM 2183 C CA . GLY A 1 277 ? 0.957 28.5 21.156 1 97.69 277 GLY A CA 1
ATOM 2184 C C . GLY A 1 277 ? -0.014 29.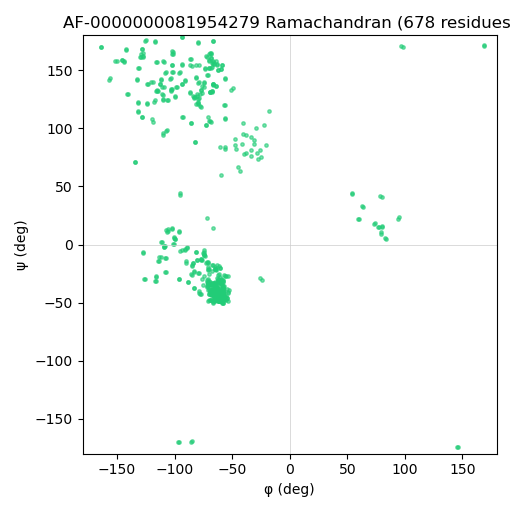578 20.688 1 97.69 277 GLY A C 1
ATOM 2185 O O . GLY A 1 277 ? -0.743 29.375 19.719 1 97.69 277 GLY A O 1
ATOM 2186 N N . LEU A 1 278 ? 0.007 30.672 21.438 1 97.56 278 LEU A N 1
ATOM 2187 C CA . LEU A 1 278 ? -0.833 31.812 21.078 1 97.56 278 LEU A CA 1
ATOM 2188 C C . LEU A 1 278 ? -0.459 32.344 19.719 1 97.56 278 LEU A C 1
ATOM 2190 O O . LEU A 1 278 ? -1.336 32.688 18.906 1 97.56 278 LEU A O 1
ATOM 2194 N N . PHE A 1 279 ? 0.854 32.5 19.469 1 97.81 279 PHE A N 1
ATOM 2195 C CA . PHE A 1 279 ? 1.335 32.969 18.172 1 97.81 279 PHE A CA 1
ATOM 2196 C C . PHE A 1 279 ? 0.869 32.031 17.047 1 97.81 279 PHE A C 1
ATOM 2198 O O . PHE A 1 279 ? 0.435 32.5 15.992 1 97.81 279 PHE A O 1
ATOM 2205 N N . PHE A 1 280 ? 0.959 30.766 17.312 1 98.5 280 PHE A N 1
ATOM 2206 C CA . PHE A 1 280 ? 0.55 29.781 16.297 1 98.5 280 PHE A CA 1
ATOM 2207 C C . PHE A 1 280 ? -0.929 29.938 15.969 1 98.5 280 PHE A C 1
ATOM 2209 O O . PHE A 1 280 ? -1.307 29.969 14.797 1 98.5 280 PHE A O 1
ATOM 2216 N N . ALA A 1 281 ? -1.732 30 16.984 1 98.56 281 ALA A N 1
ATOM 2217 C CA . ALA A 1 281 ? -3.17 30.156 16.781 1 98.56 281 ALA A CA 1
ATOM 2218 C C . ALA A 1 281 ? -3.48 31.438 16.016 1 98.56 281 ALA A C 1
ATOM 2220 O O . ALA A 1 281 ? -4.348 31.453 15.133 1 98.56 281 ALA A O 1
ATOM 2221 N N . ALA A 1 282 ? -2.812 32.469 16.375 1 98.62 282 ALA A N 1
ATOM 2222 C CA . ALA A 1 282 ? -2.988 33.75 15.672 1 98.62 282 ALA A CA 1
ATOM 2223 C C . ALA A 1 282 ? -2.648 33.625 14.188 1 98.62 282 ALA A C 1
ATOM 2225 O O . ALA A 1 282 ? -3.369 34.125 13.328 1 98.62 282 ALA A O 1
ATOM 2226 N N . CYS A 1 283 ? -1.573 32.938 13.922 1 98.5 283 CYS A N 1
ATOM 2227 C CA . CYS A 1 283 ? -1.146 32.719 12.547 1 98.5 283 CYS A CA 1
ATOM 2228 C C . CYS A 1 283 ? -2.172 31.891 11.781 1 98.5 283 CYS A C 1
ATOM 2230 O O . CYS A 1 283 ? -2.367 32.094 10.578 1 98.5 283 CYS A O 1
ATOM 2232 N N . CYS A 1 284 ? -2.807 30.938 12.453 1 98.62 284 CYS A N 1
ATOM 2233 C CA . CYS A 1 284 ? -3.859 30.156 11.812 1 98.62 284 CYS A CA 1
ATOM 2234 C C . CYS A 1 284 ? -5.023 31.047 11.398 1 98.62 284 CYS A C 1
ATOM 2236 O O . CYS A 1 284 ? -5.586 30.875 10.312 1 98.62 284 CYS A O 1
ATOM 2238 N N . VAL A 1 285 ? -5.387 31.984 12.305 1 98.5 285 VAL A N 1
ATOM 2239 C CA . VAL A 1 285 ? -6.441 32.938 11.984 1 98.5 285 VAL A CA 1
ATOM 2240 C C . VAL A 1 285 ? -6.043 33.75 10.75 1 98.5 285 VAL A C 1
ATOM 2242 O O . VAL A 1 285 ? -6.828 33.875 9.805 1 98.5 285 VAL A O 1
ATOM 2245 N N . LEU A 1 286 ? -4.824 34.281 10.75 1 98 286 LEU A N 1
ATOM 2246 C CA . LEU A 1 286 ? -4.324 35.094 9.641 1 98 286 LEU A CA 1
ATOM 2247 C C . LEU A 1 286 ? -4.297 34.281 8.352 1 98 286 LEU A C 1
ATOM 2249 O O . LEU A 1 286 ? -4.613 34.781 7.277 1 98 286 LEU A O 1
ATOM 2253 N N . HIS A 1 287 ? -3.92 33.062 8.469 1 97.56 287 HIS A N 1
ATOM 2254 C CA . HIS A 1 287 ? -3.904 32.156 7.32 1 97.56 287 HIS A CA 1
ATOM 2255 C C . HIS A 1 287 ? -5.289 32.031 6.695 1 97.56 287 HIS A C 1
ATOM 2257 O O . HIS A 1 287 ? -5.438 32.125 5.477 1 97.56 287 HIS A O 1
ATOM 2263 N N . ASN A 1 288 ? -6.309 31.766 7.527 1 97.75 288 ASN A N 1
ATOM 2264 C CA . ASN A 1 288 ? -7.668 31.609 7.027 1 97.75 288 ASN A CA 1
ATOM 2265 C C . ASN A 1 288 ? -8.188 32.906 6.414 1 97.75 288 ASN A C 1
ATOM 2267 O O . ASN A 1 288 ? -8.922 32.875 5.426 1 97.75 288 ASN A O 1
ATOM 2271 N N . ILE A 1 289 ? -7.809 34.062 7.02 1 97 289 ILE A N 1
ATOM 2272 C CA . ILE A 1 289 ? -8.188 35.344 6.445 1 97 289 ILE A CA 1
ATOM 2273 C C . ILE A 1 289 ? -7.57 35.5 5.059 1 97 289 ILE A C 1
ATOM 2275 O O . ILE A 1 289 ? -8.25 35.906 4.109 1 97 289 ILE A O 1
ATOM 2279 N N . ALA A 1 290 ? -6.293 35.188 4.992 1 95.75 290 ALA A N 1
ATOM 2280 C CA . ALA A 1 290 ? -5.586 35.312 3.721 1 95.75 290 ALA A CA 1
ATOM 2281 C C . ALA A 1 290 ? -6.199 34.375 2.672 1 95.75 290 ALA A C 1
ATOM 2283 O O . ALA A 1 290 ? -6.375 34.781 1.517 1 95.75 290 ALA A O 1
ATOM 2284 N N . LEU A 1 291 ? -6.543 33.156 3.051 1 94.88 291 LEU A N 1
ATOM 2285 C CA . LEU A 1 291 ? -7.133 32.188 2.141 1 94.88 291 LEU A CA 1
ATOM 2286 C C . LEU A 1 291 ? -8.469 32.688 1.604 1 94.88 291 LEU A C 1
ATOM 2288 O O . LEU A 1 291 ? -8.797 32.469 0.433 1 94.88 291 LEU A O 1
ATOM 2292 N N . ARG A 1 292 ? -9.25 33.25 2.436 1 93.44 292 ARG A N 1
ATOM 2293 C CA . ARG A 1 292 ? -10.547 33.781 2.051 1 93.44 292 ARG A CA 1
ATOM 2294 C C . ARG A 1 292 ? -10.414 34.812 0.93 1 93.44 292 ARG A C 1
ATOM 2296 O O . ARG A 1 292 ? -11.312 34.938 0.103 1 93.44 292 ARG A O 1
ATOM 2303 N N . HIS A 1 293 ? -9.273 35.406 0.891 1 91.81 293 HIS A N 1
ATOM 2304 C CA . HIS A 1 293 ? -9.055 36.438 -0.11 1 91.81 293 HIS A CA 1
ATOM 2305 C C . HIS A 1 293 ? -8.25 35.906 -1.291 1 91.81 293 HIS A C 1
ATOM 2307 O O . HIS A 1 293 ? -7.77 36.688 -2.121 1 91.81 293 HIS A O 1
ATOM 2313 N N . GLY A 1 294 ? -8 34.625 -1.288 1 89.19 294 GLY A N 1
ATOM 2314 C CA . GLY A 1 294 ? -7.324 34 -2.406 1 89.19 294 GLY A CA 1
ATOM 2315 C C . GLY A 1 294 ? -5.82 34.188 -2.387 1 89.19 294 GLY A C 1
ATOM 2316 O O . GLY A 1 294 ? -5.16 34.094 -3.424 1 89.19 294 GLY A O 1
ATOM 2317 N N . CYS A 1 295 ? -5.324 34.594 -1.242 1 85.19 295 CYS A N 1
ATOM 2318 C CA . CYS A 1 295 ? -3.889 34.812 -1.107 1 85.19 295 CYS A CA 1
ATOM 2319 C C . CYS A 1 295 ? -3.16 33.5 -0.829 1 85.19 295 CYS A C 1
ATOM 2321 O O . CYS A 1 295 ? -3.07 33.094 0.322 1 85.19 295 CYS A O 1
ATOM 2323 N N . SER A 1 296 ? -2.777 32.812 -1.847 1 77.31 296 SER A N 1
ATOM 2324 C CA . SER A 1 296 ? -2.053 31.562 -1.652 1 77.31 296 SER A CA 1
ATOM 2325 C C . SER A 1 296 ? -0.545 31.781 -1.736 1 77.31 296 SER A C 1
ATOM 2327 O O . SER A 1 296 ? -0.087 32.781 -2.275 1 77.31 296 SER A O 1
ATOM 2329 N N . VAL A 1 297 ? 0.087 31 -1 1 84.19 297 VAL A N 1
ATOM 2330 C CA . VAL A 1 297 ? 1.546 31 -1.039 1 84.19 297 VAL A CA 1
ATOM 2331 C C . VAL A 1 297 ? 2.033 30.062 -2.139 1 84.19 297 VAL A C 1
ATOM 2333 O O . VAL A 1 297 ? 1.507 28.969 -2.299 1 84.19 297 VAL A O 1
ATOM 2336 N N . LYS A 1 298 ? 2.928 30.578 -2.934 1 81.12 298 LYS A N 1
ATOM 2337 C CA . LYS A 1 298 ? 3.518 29.719 -3.955 1 81.12 298 LYS A CA 1
ATOM 2338 C C . LYS A 1 298 ? 4.43 28.656 -3.326 1 81.12 298 LYS A C 1
ATOM 2340 O O . LYS A 1 298 ? 5.453 29 -2.73 1 81.12 298 LYS A O 1
ATOM 2345 N N . LEU A 1 299 ? 3.945 27.547 -3.344 1 87.19 299 LEU A N 1
ATOM 2346 C CA . LEU A 1 299 ? 4.715 26.438 -2.797 1 87.19 299 LEU A CA 1
ATOM 2347 C C . LEU A 1 299 ? 5.031 25.422 -3.881 1 87.19 299 LEU A C 1
ATOM 2349 O O . LEU A 1 299 ? 4.141 25 -4.621 1 87.19 299 LEU A O 1
ATOM 2353 N N . ASP A 1 300 ? 6.34 25.109 -4.078 1 89.12 300 ASP A N 1
ATOM 2354 C CA . ASP A 1 300 ? 6.633 23.969 -4.941 1 89.12 300 ASP A CA 1
ATOM 2355 C C . ASP A 1 300 ? 6.633 22.672 -4.152 1 89.12 300 ASP A C 1
ATOM 2357 O O . ASP A 1 300 ? 6.684 22.688 -2.92 1 89.12 300 ASP A O 1
ATOM 2361 N N . ALA A 1 301 ? 6.477 21.641 -4.836 1 88.88 301 ALA A N 1
ATOM 2362 C CA . ALA A 1 301 ? 6.344 20.312 -4.227 1 88.88 301 ALA A CA 1
ATOM 2363 C C . ALA A 1 301 ? 7.555 19.984 -3.363 1 88.88 301 ALA A C 1
ATOM 2365 O O . ALA A 1 301 ? 7.418 19.391 -2.287 1 88.88 301 ALA A O 1
ATOM 2366 N N . GLU A 1 302 ? 8.633 20.375 -3.762 1 89.56 302 GLU A N 1
ATOM 2367 C CA . GLU A 1 302 ? 9.867 20.094 -3.033 1 89.56 302 GLU A CA 1
ATOM 2368 C C . GLU A 1 302 ? 9.891 20.828 -1.69 1 89.56 302 GLU A C 1
ATOM 2370 O O . GLU A 1 302 ? 10.367 20.281 -0.694 1 89.56 302 GLU A O 1
ATOM 2375 N N . ALA A 1 303 ? 9.438 22.047 -1.707 1 91.5 303 ALA A N 1
ATOM 2376 C CA . ALA A 1 303 ? 9.391 22.828 -0.469 1 91.5 303 ALA A CA 1
ATOM 2377 C C . ALA A 1 303 ? 8.453 22.172 0.545 1 91.5 303 ALA A C 1
ATOM 2379 O O . ALA A 1 303 ? 8.766 22.109 1.735 1 91.5 303 ALA A O 1
ATOM 2380 N N . VAL A 1 304 ? 7.344 21.75 0.029 1 94.5 304 VAL A N 1
ATOM 2381 C CA . VAL A 1 304 ? 6.371 21.094 0.898 1 94.5 304 VAL A CA 1
ATOM 2382 C C . VAL A 1 304 ? 6.996 19.859 1.529 1 94.5 304 VAL A C 1
ATOM 2384 O O . VAL A 1 304 ? 6.914 19.656 2.744 1 94.5 304 VAL A O 1
ATOM 2387 N N . ILE A 1 305 ? 7.652 19.078 0.739 1 91.75 305 ILE A N 1
ATOM 2388 C CA . ILE A 1 305 ? 8.281 17.828 1.19 1 91.75 305 ILE A CA 1
ATOM 2389 C C . ILE A 1 305 ? 9.352 18.156 2.23 1 91.75 305 ILE A C 1
ATOM 2391 O O . ILE A 1 305 ? 9.43 17.484 3.27 1 91.75 305 ILE A O 1
ATOM 2395 N N . ARG A 1 306 ? 10.133 19.109 1.957 1 91.75 306 ARG A N 1
ATOM 2396 C CA . ARG A 1 306 ? 11.227 19.469 2.85 1 91.75 306 ARG A CA 1
ATOM 2397 C C . ARG A 1 306 ? 10.703 19.906 4.211 1 91.75 306 ARG A C 1
ATOM 2399 O O . ARG A 1 306 ? 11.18 19.453 5.246 1 91.75 306 ARG A O 1
ATOM 2406 N N . ILE A 1 307 ? 9.734 20.781 4.184 1 92.62 307 ILE A N 1
ATOM 2407 C CA . ILE A 1 307 ? 9.18 21.328 5.418 1 92.62 307 ILE A CA 1
ATOM 2408 C C . ILE A 1 307 ? 8.555 20.203 6.242 1 92.62 307 ILE A C 1
ATOM 2410 O O . ILE A 1 307 ? 8.758 20.125 7.457 1 92.62 307 ILE A O 1
ATOM 2414 N N . ARG A 1 308 ? 7.852 19.328 5.59 1 93.25 308 ARG A N 1
ATOM 2415 C CA . ARG A 1 308 ? 7.168 18.25 6.305 1 93.25 308 ARG A CA 1
ATOM 2416 C C . ARG A 1 308 ? 8.164 17.234 6.84 1 93.25 308 ARG A C 1
ATOM 2418 O O . ARG A 1 308 ? 7.961 16.656 7.91 1 93.25 308 ARG A O 1
ATOM 2425 N N . ARG A 1 309 ? 9.219 17.031 6.129 1 91.12 309 ARG A N 1
ATOM 2426 C CA . ARG A 1 309 ? 10.258 16.141 6.602 1 91.12 309 ARG A CA 1
ATOM 2427 C C . ARG A 1 309 ? 10.875 16.641 7.898 1 91.12 309 ARG A C 1
ATOM 2429 O O . ARG A 1 309 ? 11.062 15.867 8.844 1 91.12 309 ARG A O 1
ATOM 2436 N N . ILE A 1 310 ? 11.188 17.859 7.879 1 91.38 310 ILE A N 1
ATOM 2437 C CA . ILE A 1 310 ? 11.773 18.484 9.07 1 91.38 310 ILE A CA 1
ATOM 2438 C C . ILE A 1 310 ? 10.789 18.391 10.234 1 91.38 310 ILE A C 1
ATOM 2440 O O . ILE A 1 310 ? 11.172 18.031 11.352 1 91.38 310 ILE A O 1
ATOM 2444 N N . ASP A 1 311 ? 9.609 18.688 9.906 1 92.5 311 ASP A N 1
ATOM 2445 C CA . ASP A 1 311 ? 8.562 18.656 10.922 1 92.5 311 ASP A CA 1
ATOM 2446 C C . ASP A 1 311 ? 8.398 17.25 11.492 1 92.5 311 ASP A C 1
ATOM 2448 O O . ASP A 1 311 ? 8.32 17.078 12.711 1 92.5 311 ASP A O 1
ATOM 2452 N N . LYS A 1 312 ? 8.328 16.25 10.688 1 90.69 312 LYS A N 1
ATOM 2453 C CA . LYS A 1 312 ? 8.133 14.867 11.102 1 90.69 312 LYS A CA 1
ATOM 2454 C C . LYS A 1 312 ? 9.328 14.367 11.914 1 90.69 312 LYS A C 1
ATOM 2456 O O . LYS A 1 312 ? 9.156 13.562 12.836 1 90.69 312 LYS A O 1
ATOM 2461 N N . ALA A 1 313 ? 10.484 14.844 11.594 1 91.69 313 ALA A N 1
ATOM 2462 C CA . ALA A 1 313 ? 11.695 14.43 12.297 1 91.69 313 ALA A CA 1
ATOM 2463 C C . ALA A 1 313 ? 11.656 14.844 13.766 1 91.69 313 ALA A C 1
ATOM 2465 O O . ALA A 1 313 ? 12.336 14.258 14.602 1 91.69 313 ALA A O 1
ATOM 2466 N N . MET A 1 314 ? 10.867 15.805 14.055 1 93.56 314 MET A N 1
ATOM 2467 C CA . MET A 1 314 ? 10.805 16.328 15.414 1 93.56 314 MET A CA 1
ATOM 2468 C C . MET A 1 314 ? 9.852 15.508 16.281 1 93.56 314 MET A C 1
ATOM 2470 O O . MET A 1 314 ? 9.883 15.594 17.5 1 93.56 314 MET A O 1
ATOM 2474 N N . HIS A 1 315 ? 8.984 14.734 15.617 1 93 315 HIS A N 1
ATOM 2475 C CA . HIS A 1 315 ? 8.031 13.922 16.359 1 93 315 HIS A CA 1
ATOM 2476 C C . HIS A 1 315 ? 8.719 12.75 17.047 1 93 315 HIS A C 1
ATOM 2478 O O . HIS A 1 315 ? 9.664 12.172 16.5 1 93 315 HIS A O 1
ATOM 2484 N N . MET A 1 316 ? 8.188 12.422 18.188 1 87.88 316 MET A N 1
ATOM 2485 C CA . MET A 1 316 ? 8.68 11.242 18.891 1 87.88 316 MET A CA 1
ATOM 2486 C C . MET A 1 316 ? 8.289 9.969 18.172 1 87.88 316 MET A C 1
ATOM 2488 O O . MET A 1 316 ? 7.27 9.93 17.469 1 87.88 316 MET A O 1
ATOM 2492 N N . PRO A 1 317 ? 9.086 8.914 18.312 1 80.44 317 PRO A N 1
ATOM 2493 C CA . PRO A 1 317 ? 8.75 7.652 17.656 1 80.44 317 PRO A CA 1
ATOM 2494 C C . PRO A 1 317 ? 7.367 7.133 18.047 1 80.44 317 PRO A C 1
ATOM 2496 O O . PRO A 1 317 ? 6.945 7.277 19.188 1 80.44 317 PRO A O 1
ATOM 2499 N N . LEU A 1 318 ? 6.82 6.57 16.984 1 75.88 318 LEU A N 1
ATOM 2500 C CA . LEU A 1 318 ? 5.422 6.164 17.109 1 75.88 318 LEU A CA 1
ATOM 2501 C C . LEU A 1 318 ? 5.301 4.867 17.906 1 75.88 318 LEU A C 1
ATOM 2503 O O . LEU A 1 318 ? 6.145 3.977 17.781 1 75.88 318 LEU A O 1
ATOM 2507 N N . THR A 1 319 ? 4.383 4.922 18.812 1 73.56 319 THR A N 1
ATOM 2508 C CA . THR A 1 319 ? 3.902 3.676 19.406 1 73.56 319 THR A CA 1
ATOM 2509 C C . THR A 1 319 ? 2.666 3.17 18.672 1 73.56 319 THR A C 1
ATOM 2511 O O . THR A 1 319 ? 1.905 3.961 18.109 1 73.56 319 THR A O 1
ATOM 2514 N N . GLU A 1 320 ? 2.539 1.918 18.406 1 70.81 320 GLU A N 1
ATOM 2515 C CA . GLU A 1 320 ? 1.364 1.378 17.734 1 70.81 320 GLU A CA 1
ATOM 2516 C C . GLU A 1 320 ? 0.083 1.724 18.484 1 70.81 320 GLU A C 1
ATOM 2518 O O . GLU A 1 320 ? -0.117 1.279 19.609 1 70.81 320 GLU A O 1
ATOM 2523 N N . PRO A 1 321 ? -0.631 2.645 17.828 1 72.81 321 PRO A N 1
ATOM 2524 C CA . PRO A 1 321 ? -1.845 3.021 18.562 1 72.81 321 PRO A CA 1
ATOM 2525 C C . PRO A 1 321 ? -2.869 1.892 18.625 1 72.81 321 PRO A C 1
ATOM 2527 O O . PRO A 1 321 ? -2.779 0.927 17.859 1 72.81 321 PRO A O 1
ATOM 2530 N N . LYS A 1 322 ? -3.805 1.967 19.562 1 72.56 322 LYS A N 1
ATOM 2531 C CA . LYS A 1 322 ? -4.875 0.992 19.75 1 72.56 322 LYS A CA 1
ATOM 2532 C C . LYS A 1 322 ? -5.855 1.016 18.594 1 72.56 322 LYS A C 1
ATOM 2534 O O . LYS A 1 322 ? -6.16 2.08 18.047 1 72.56 322 LYS A O 1
ATOM 2539 N N . THR A 1 323 ? -6.156 -0.173 18.109 1 80.19 323 THR A N 1
ATOM 2540 C CA . THR A 1 323 ? -7.098 -0.251 17 1 80.19 323 THR A CA 1
ATOM 2541 C C . THR A 1 323 ? -8.414 -0.87 17.453 1 80.19 323 THR A C 1
ATOM 2543 O O . THR A 1 323 ? -8.43 -1.808 18.25 1 80.19 323 THR A O 1
ATOM 2546 N N . ASP A 1 324 ? -9.5 -0.189 17.141 1 86.25 324 ASP A N 1
ATOM 2547 C CA . ASP A 1 324 ? -10.875 -0.635 17.359 1 86.25 324 ASP A CA 1
ATOM 2548 C C . ASP A 1 324 ? -11.312 -1.604 16.266 1 86.25 324 ASP A C 1
ATOM 2550 O O . ASP A 1 324 ? -11.211 -1.293 15.07 1 86.25 324 ASP A O 1
ATOM 2554 N N . ALA A 1 325 ? -11.836 -2.793 16.641 1 89.88 325 ALA A N 1
ATOM 2555 C CA . ALA A 1 325 ? -12.234 -3.822 15.68 1 89.88 325 ALA A CA 1
ATOM 2556 C C . ALA A 1 325 ? -13.305 -3.303 14.734 1 89.88 325 ALA A C 1
ATOM 2558 O O . ALA A 1 325 ? -13.273 -3.586 13.531 1 89.88 325 ALA A O 1
ATOM 2559 N N . VAL A 1 326 ? -14.266 -2.592 15.32 1 92.38 326 VAL A N 1
ATOM 2560 C CA . VAL A 1 326 ? -15.352 -2.039 14.516 1 92.38 326 VAL A CA 1
ATOM 2561 C C . VAL A 1 326 ? -14.789 -1.052 13.5 1 92.38 326 VAL A C 1
ATOM 2563 O O . VAL A 1 326 ? -15.219 -1.032 12.344 1 92.38 326 VAL A O 1
ATOM 2566 N N . ALA A 1 327 ? -13.867 -0.244 13.938 1 94.75 327 ALA A N 1
ATOM 2567 C CA . ALA A 1 327 ? -13.234 0.735 13.055 1 94.75 327 ALA A CA 1
ATOM 2568 C C . ALA A 1 327 ? -12.438 0.046 11.953 1 94.75 327 ALA A C 1
ATOM 2570 O O . ALA A 1 327 ? -12.383 0.531 10.82 1 94.75 327 ALA A O 1
ATOM 2571 N N . MET A 1 328 ? -11.836 -1.07 12.281 1 95.06 328 MET A N 1
ATOM 2572 C CA . MET A 1 328 ? -11.094 -1.839 11.289 1 95.06 328 MET A CA 1
ATOM 2573 C C . MET A 1 328 ? -12.008 -2.33 10.172 1 95.06 328 MET A C 1
ATOM 2575 O O . MET A 1 328 ? -11.656 -2.254 9 1 95.06 328 MET A O 1
ATOM 2579 N N . MET A 1 329 ? -13.117 -2.848 10.562 1 94.62 329 MET A N 1
ATOM 2580 C CA . MET A 1 329 ? -14.094 -3.316 9.586 1 94.62 329 MET A CA 1
ATOM 2581 C C . MET A 1 329 ? -14.609 -2.164 8.734 1 94.62 329 MET A C 1
ATOM 2583 O O . MET A 1 329 ? -14.781 -2.314 7.523 1 94.62 329 MET A O 1
ATOM 2587 N N . GLY A 1 330 ? -14.906 -1.067 9.414 1 94.62 330 GLY A N 1
ATOM 2588 C CA . GLY A 1 330 ? -15.344 0.109 8.688 1 94.62 330 GLY A CA 1
ATOM 2589 C C . GLY A 1 330 ? -14.352 0.572 7.641 1 94.62 330 GLY A C 1
ATOM 2590 O O . GLY A 1 330 ? -14.734 0.909 6.516 1 94.62 330 GLY A O 1
ATOM 2591 N N . ARG A 1 331 ? -13.125 0.656 8.023 1 95.44 331 ARG A N 1
ATOM 2592 C CA . ARG A 1 331 ? -12.086 1.046 7.074 1 95.44 331 ARG A CA 1
ATOM 2593 C C . ARG A 1 331 ? -12 0.059 5.914 1 95.44 331 ARG A C 1
ATOM 2595 O O . ARG A 1 331 ? -11.844 0.461 4.758 1 95.44 331 ARG A O 1
ATOM 2602 N N . ALA A 1 332 ? -12.031 -1.24 6.191 1 95.5 332 ALA A N 1
ATOM 2603 C CA . ALA A 1 332 ? -11.992 -2.268 5.156 1 95.5 332 ALA A CA 1
ATOM 2604 C C . ALA A 1 332 ? -13.148 -2.105 4.176 1 95.5 332 ALA A C 1
ATOM 2606 O O . ALA A 1 332 ? -12.969 -2.25 2.963 1 95.5 332 ALA A O 1
ATOM 2607 N N . GLN A 1 333 ? -14.297 -1.865 4.723 1 94.44 333 GLN A N 1
ATOM 2608 C CA . GLN A 1 333 ? -15.469 -1.647 3.883 1 94.44 333 GLN A CA 1
ATOM 2609 C C . GLN A 1 333 ? -15.289 -0.421 2.992 1 94.44 333 GLN A C 1
ATOM 2611 O O . GLN A 1 333 ? -15.664 -0.439 1.819 1 94.44 333 GLN A O 1
ATOM 2616 N N . LEU A 1 334 ? -14.781 0.6 3.582 1 94.44 334 LEU A N 1
ATOM 2617 C CA . LEU A 1 334 ? -14.5 1.812 2.818 1 94.44 334 LEU A CA 1
ATOM 2618 C C . LEU A 1 334 ? -13.516 1.525 1.691 1 94.44 334 LEU A C 1
ATOM 2620 O O . LEU A 1 334 ? -13.695 1.996 0.566 1 94.44 334 LEU A O 1
ATOM 2624 N N . ALA A 1 335 ? -12.469 0.837 1.991 1 95.88 335 ALA A N 1
ATOM 2625 C CA . ALA A 1 335 ? -11.469 0.462 0.996 1 95.88 335 ALA A CA 1
ATOM 2626 C C . ALA A 1 335 ? -12.109 -0.312 -0.156 1 95.88 335 ALA A C 1
ATOM 2628 O O . ALA A 1 335 ? -11.812 -0.051 -1.324 1 95.88 335 ALA A O 1
ATOM 2629 N N . GLN A 1 336 ? -12.969 -1.262 0.129 1 94.12 336 GLN A N 1
ATOM 2630 C CA . GLN A 1 336 ? -13.648 -2.059 -0.884 1 94.12 336 GLN A CA 1
ATOM 2631 C C . GLN A 1 336 ? -14.523 -1.183 -1.781 1 94.12 336 GLN A C 1
ATOM 2633 O O . GLN A 1 336 ? -14.547 -1.365 -3 1 94.12 336 GLN A O 1
ATOM 2638 N N . GLN A 1 337 ? -15.211 -0.266 -1.162 1 90.94 337 GLN A N 1
ATOM 2639 C CA . GLN A 1 337 ? -16.094 0.636 -1.9 1 90.94 337 GLN A CA 1
ATOM 2640 C C . GLN A 1 337 ? -15.297 1.516 -2.859 1 90.94 337 GLN A C 1
ATOM 2642 O O . GLN A 1 337 ? -15.75 1.8 -3.971 1 90.94 337 GLN A O 1
ATOM 2647 N N . LEU A 1 338 ? -14.172 1.982 -2.443 1 89.75 338 LEU A N 1
ATOM 2648 C CA . LEU A 1 338 ? -13.32 2.846 -3.258 1 89.75 338 LEU A CA 1
ATOM 2649 C C . LEU A 1 338 ? -12.781 2.092 -4.469 1 89.75 338 LEU A C 1
ATOM 2651 O O . LEU A 1 338 ? -12.625 2.67 -5.547 1 89.75 338 LEU A O 1
ATOM 2655 N N . CYS A 1 339 ? -12.414 0.808 -4.293 1 85 339 CYS A N 1
ATOM 2656 C CA . CYS A 1 339 ? -11.836 -0.01 -5.352 1 85 339 CYS A CA 1
ATOM 2657 C C . CYS A 1 339 ? -12.883 -0.372 -6.398 1 85 339 CYS A C 1
ATOM 2659 O O . CYS A 1 339 ? -12.547 -0.587 -7.566 1 85 339 CYS A O 1
ATOM 2661 N N . GLU A 1 340 ? -14.148 -0.522 -6.141 1 80.19 340 GLU A N 1
ATOM 2662 C CA . GLU A 1 340 ? -15.227 -0.888 -7.055 1 80.19 340 GLU A CA 1
ATOM 2663 C C . GLU A 1 340 ? -15.641 0.296 -7.926 1 80.19 340 GLU A C 1
ATOM 2665 O O . GLU A 1 340 ? -16.281 0.117 -8.961 1 80.19 340 GLU A O 1
ATOM 2670 N N . LYS A 1 341 ? -15.273 1.438 -7.652 1 67.81 341 LYS A N 1
ATOM 2671 C CA . LYS A 1 341 ? -15.641 2.607 -8.445 1 67.81 341 LYS A CA 1
ATOM 2672 C C . LYS A 1 341 ? -14.539 2.955 -9.445 1 67.81 341 LYS A C 1
ATOM 2674 O O . LYS A 1 341 ? -13.352 2.791 -9.156 1 67.81 341 LYS A O 1
ATOM 2679 N N . MET B 1 1 ? -11.703 -95.75 -17.719 1 27.55 1 MET B N 1
ATOM 2680 C CA . MET B 1 1 ? -10.828 -94.812 -17.016 1 27.55 1 MET B CA 1
ATOM 2681 C C . MET B 1 1 ? -10.344 -93.75 -17.969 1 27.55 1 MET B C 1
ATOM 2683 O O . MET B 1 1 ? -9.891 -92.688 -17.516 1 27.55 1 MET B O 1
ATOM 2687 N N . GLU B 1 2 ? -10.141 -94.062 -19.297 1 32.09 2 GLU B N 1
ATOM 2688 C CA . GLU B 1 2 ? -9.648 -93.25 -20.406 1 32.09 2 GLU B CA 1
ATOM 2689 C C . GLU B 1 2 ? -10.617 -92.125 -20.734 1 32.09 2 GLU B C 1
ATOM 2691 O O . GLU B 1 2 ? -10.188 -91 -21.109 1 32.09 2 GLU B O 1
ATOM 2696 N N . TYR B 1 3 ? -11.969 -92.438 -20.812 1 33.16 3 TYR B N 1
ATOM 2697 C CA . TYR B 1 3 ? -12.953 -91.562 -21.469 1 33.16 3 TYR B CA 1
ATOM 2698 C C . TYR B 1 3 ? -13.172 -90.312 -20.703 1 33.16 3 TYR B C 1
ATOM 2700 O O . TYR B 1 3 ? -13.633 -89.312 -21.266 1 33.16 3 TYR B O 1
ATOM 2708 N N . LEU B 1 4 ? -13.109 -90.375 -19.297 1 35.25 4 LEU B N 1
ATOM 2709 C CA . LEU B 1 4 ? -13.617 -89.312 -18.453 1 35.25 4 LEU B CA 1
ATOM 2710 C C . LEU B 1 4 ? -12.727 -88.062 -18.531 1 35.25 4 LEU B C 1
ATOM 2712 O O . LEU B 1 4 ? -13.055 -87 -17.953 1 35.25 4 LEU B O 1
ATOM 2716 N N . LEU B 1 5 ? -11.477 -88.188 -18.984 1 35.78 5 LEU B N 1
ATOM 2717 C CA . LEU B 1 5 ? -10.438 -87.188 -18.938 1 35.78 5 LEU B CA 1
ATOM 2718 C C . LEU B 1 5 ? -10.727 -86.062 -19.953 1 35.78 5 LEU B C 1
ATOM 2720 O O . LEU B 1 5 ? -10.32 -84.938 -19.766 1 35.78 5 LEU B O 1
ATOM 2724 N N . ALA B 1 6 ? -11.383 -86.438 -21.094 1 36.28 6 ALA B N 1
ATOM 2725 C CA . ALA B 1 6 ? -11.453 -85.5 -22.219 1 36.28 6 ALA B CA 1
ATOM 2726 C C . ALA B 1 6 ? -12.32 -84.312 -21.891 1 36.28 6 ALA B C 1
ATOM 2728 O O . ALA B 1 6 ? -12.094 -83.25 -22.406 1 36.28 6 ALA B O 1
ATOM 2729 N N . LEU B 1 7 ? -13.398 -84.625 -21.078 1 32.84 7 LEU B N 1
ATOM 2730 C CA . LEU B 1 7 ? -14.484 -83.625 -21.078 1 32.84 7 LEU B CA 1
ATOM 2731 C C . LEU B 1 7 ? -14.094 -82.375 -20.281 1 32.84 7 LEU B C 1
ATOM 2733 O O . LEU B 1 7 ? -14.875 -81.438 -20.188 1 32.84 7 LEU B O 1
ATOM 2737 N N . ARG B 1 8 ? -13.25 -82.562 -19.359 1 33.91 8 ARG B N 1
ATOM 2738 C CA . ARG B 1 8 ? -12.969 -81.438 -18.438 1 33.91 8 ARG B CA 1
ATOM 2739 C C . ARG B 1 8 ? -12.289 -80.312 -19.156 1 33.91 8 ARG B C 1
ATOM 2741 O O . ARG B 1 8 ? -11.25 -79.812 -18.703 1 33.91 8 ARG B O 1
ATOM 2748 N N . MET B 1 9 ? -12.328 -80.375 -20.5 1 26.91 9 MET B N 1
ATOM 2749 C CA . MET B 1 9 ? -11.773 -79.25 -21.188 1 26.91 9 MET B CA 1
ATOM 2750 C C . MET B 1 9 ? -12.523 -77.938 -20.797 1 26.91 9 MET B C 1
ATOM 2752 O O . MET B 1 9 ? -13.688 -77.75 -21.156 1 26.91 9 MET B O 1
ATOM 2756 N N . LYS B 1 10 ? -12.539 -77.562 -19.531 1 34.66 10 LYS B N 1
ATOM 2757 C CA . LYS B 1 10 ? -13.195 -76.312 -19.109 1 34.66 10 LYS B CA 1
ATOM 2758 C C . LYS B 1 10 ? -13.156 -75.25 -20.234 1 34.66 10 LYS B C 1
ATOM 2760 O O . LYS B 1 10 ? -12.094 -75 -20.781 1 34.66 10 LYS B O 1
ATOM 2765 N N . ARG B 1 11 ? -14.336 -75.125 -20.953 1 31.38 11 ARG B N 1
ATOM 2766 C CA . ARG B 1 11 ? -14.602 -74.062 -21.891 1 31.38 11 ARG B CA 1
ATOM 2767 C C . ARG B 1 11 ? -13.875 -72.75 -21.469 1 31.38 11 ARG B C 1
ATOM 2769 O O . ARG B 1 11 ? -14.055 -72.25 -20.344 1 31.38 11 ARG B O 1
ATOM 2776 N N . LYS B 1 12 ? -12.695 -72.562 -21.906 1 30.3 12 LYS B N 1
ATOM 2777 C CA . LYS B 1 12 ? -12.039 -71.312 -21.781 1 30.3 12 LYS B CA 1
ATOM 2778 C C . LYS B 1 12 ? -13.023 -70.125 -22.031 1 30.3 12 LYS B C 1
ATOM 2780 O O . LYS B 1 12 ? -13.625 -70.062 -23.109 1 30.3 12 LYS B O 1
ATOM 2785 N N . LYS B 1 13 ? -13.828 -69.812 -21.078 1 39.72 13 LYS B N 1
ATOM 2786 C CA . LYS B 1 13 ? -14.648 -68.625 -21.125 1 39.72 13 LYS B CA 1
ATOM 2787 C C . LYS B 1 13 ? -14.016 -67.562 -22 1 39.72 13 LYS B C 1
ATOM 2789 O O . LYS B 1 13 ? -12.875 -67.125 -21.781 1 39.72 13 LYS B O 1
ATOM 2794 N N . GLU B 1 14 ? -14.242 -67.75 -23.344 1 32.25 14 GLU B N 1
ATOM 2795 C CA . GLU B 1 14 ? -13.836 -66.688 -24.219 1 32.25 14 GLU B CA 1
ATOM 2796 C C . GLU B 1 14 ? -14.016 -65.312 -23.531 1 32.25 14 GLU B C 1
ATOM 2798 O O . GLU B 1 14 ? -15.102 -65 -23.047 1 32.25 14 GLU B O 1
ATOM 2803 N N . ARG B 1 15 ? -13.016 -64.75 -22.859 1 34.59 15 ARG B N 1
ATOM 2804 C CA . ARG B 1 15 ? -13.023 -63.375 -22.328 1 34.59 15 ARG B CA 1
ATOM 2805 C C . ARG B 1 15 ? -13.586 -62.406 -23.328 1 34.59 15 ARG B C 1
ATOM 2807 O O . ARG B 1 15 ? -13.016 -62.219 -24.406 1 34.59 15 ARG B O 1
ATOM 2814 N N . VAL B 1 16 ? -14.852 -62.531 -23.703 1 34.28 16 VAL B N 1
ATOM 2815 C CA . VAL B 1 16 ? -15.492 -61.438 -24.453 1 34.28 16 VAL B CA 1
ATOM 2816 C C . VAL B 1 16 ? -14.945 -60.094 -23.984 1 34.28 16 VAL B C 1
ATOM 2818 O O . VAL B 1 16 ? -15.141 -59.719 -22.828 1 34.28 16 VAL B O 1
ATOM 2821 N N . TYR B 1 17 ? -13.758 -59.75 -24.391 1 32.66 17 TYR B N 1
ATOM 2822 C CA . TYR B 1 17 ? -13.289 -58.375 -24.188 1 32.66 17 TYR B CA 1
ATOM 2823 C C . TYR B 1 17 ? -14.352 -57.375 -24.609 1 32.66 17 TYR B C 1
ATOM 2825 O O . TYR B 1 17 ? -14.875 -57.438 -25.719 1 32.66 17 TYR B O 1
ATOM 2833 N N . LYS B 1 18 ? -15.344 -57.062 -23.797 1 38.28 18 LYS B N 1
ATOM 2834 C CA . LYS B 1 18 ? -16.219 -55.938 -24.062 1 38.28 18 LYS B CA 1
ATOM 2835 C C . LYS B 1 18 ? -15.586 -54.969 -25.078 1 38.28 18 LYS B C 1
ATOM 2837 O O . LYS B 1 18 ? -14.367 -54.812 -25.125 1 38.28 18 LYS B O 1
ATOM 2842 N N . HIS B 1 19 ? -16.125 -54.812 -26.219 1 38.34 19 HIS B N 1
ATOM 2843 C CA . HIS B 1 19 ? -15.766 -53.812 -27.219 1 38.34 19 HIS B CA 1
ATOM 2844 C C . HIS B 1 19 ? -15.195 -52.562 -26.562 1 38.34 19 HIS B C 1
ATOM 2846 O O . HIS B 1 19 ? -15.875 -51.906 -25.766 1 38.34 19 HIS B O 1
ATOM 2852 N N . ARG B 1 20 ? -13.891 -52.531 -26.125 1 42.03 20 ARG B N 1
ATOM 2853 C CA . ARG B 1 20 ? -13.078 -51.438 -25.594 1 42.03 20 ARG B CA 1
ATOM 2854 C C . ARG B 1 20 ? -13.445 -50.125 -26.234 1 42.03 20 ARG B C 1
ATOM 2856 O O . ARG B 1 20 ? -13.406 -50 -27.469 1 42.03 20 ARG B O 1
ATOM 2863 N N . THR B 1 21 ? -14.445 -49.438 -25.844 1 43.44 21 THR B N 1
ATOM 2864 C CA . THR B 1 21 ? -14.82 -48.094 -26.25 1 43.44 21 THR B CA 1
ATOM 2865 C C . THR B 1 21 ? -13.602 -47.312 -26.734 1 43.44 21 THR B C 1
ATOM 2867 O O . THR B 1 21 ? -12.68 -47.031 -25.969 1 43.44 21 THR B O 1
ATOM 2870 N N . THR B 1 22 ? -13.125 -47.594 -27.891 1 45.94 22 THR B N 1
ATOM 2871 C CA . THR B 1 22 ? -12.039 -46.906 -28.562 1 45.94 22 THR B CA 1
ATOM 2872 C C . THR B 1 22 ? -12.312 -45.375 -28.562 1 45.94 22 THR B C 1
ATOM 2874 O O . THR B 1 22 ? -13.461 -44.969 -28.469 1 45.94 22 THR B O 1
ATOM 2877 N N . TYR B 1 23 ? -11.258 -44.531 -28.188 1 53.28 23 TYR B N 1
ATOM 2878 C CA . TYR B 1 23 ? -11.164 -43.094 -28.359 1 53.28 23 TYR B CA 1
ATOM 2879 C C . TYR B 1 23 ? -12.023 -42.625 -29.531 1 53.28 23 TYR B C 1
ATOM 2881 O O . TYR B 1 23 ? -12.617 -41.531 -29.469 1 53.28 23 TYR B O 1
ATOM 2889 N N . LEU B 1 24 ? -12.211 -43.562 -30.547 1 55.53 24 LEU B N 1
ATOM 2890 C CA . LEU B 1 24 ? -12.883 -43.156 -31.781 1 55.53 24 LEU B CA 1
ATOM 2891 C C . LEU B 1 24 ? -14.383 -43 -31.547 1 55.53 24 LEU B C 1
ATOM 2893 O O . LEU B 1 24 ? -15.078 -42.375 -32.344 1 55.53 24 LEU B O 1
ATOM 2897 N N . SER B 1 25 ? -14.68 -43.438 -30.266 1 63.25 25 SER B N 1
ATOM 2898 C CA . SER B 1 25 ? -16.125 -43.375 -30.125 1 63.25 25 SER B CA 1
ATOM 2899 C C . SER B 1 25 ? -16.547 -42.281 -29.156 1 63.25 25 SER B C 1
ATOM 2901 O O . SER B 1 25 ? -17.734 -42 -29 1 63.25 25 SER B O 1
ATOM 2903 N N . LEU B 1 26 ? -15.531 -41.531 -28.641 1 76.62 26 LEU B N 1
ATOM 2904 C CA . LEU B 1 26 ? -15.938 -40.531 -27.672 1 76.62 26 LEU B CA 1
ATOM 2905 C C . LEU B 1 26 ? -16.406 -39.25 -28.391 1 76.62 26 LEU B C 1
ATOM 2907 O O . LEU B 1 26 ? -15.734 -38.75 -29.297 1 76.62 26 LEU B O 1
ATOM 2911 N N . THR B 1 27 ? -17.594 -38.844 -28 1 84.38 27 THR B N 1
ATOM 2912 C CA . THR B 1 27 ? -18.109 -37.562 -28.5 1 84.38 27 THR B CA 1
ATOM 2913 C C . THR B 1 27 ? -17.375 -36.406 -27.859 1 84.38 27 THR B C 1
ATOM 2915 O O . THR B 1 27 ? -16.641 -36.562 -26.875 1 84.38 27 THR B O 1
ATOM 2918 N N . GLU B 1 28 ? -17.469 -35.281 -28.438 1 88.31 28 GLU B N 1
ATOM 2919 C CA . GLU B 1 28 ? -16.891 -34.062 -27.891 1 88.31 28 GLU B CA 1
ATOM 2920 C C . GLU B 1 28 ? -17.344 -33.812 -26.469 1 88.31 28 GLU B C 1
ATOM 2922 O O . GLU B 1 28 ? -16.547 -33.469 -25.594 1 88.31 28 GLU B O 1
ATOM 2927 N N . LYS B 1 29 ? -18.578 -34.062 -26.234 1 88.31 29 LYS B N 1
ATOM 2928 C CA . LYS B 1 29 ? -19.141 -33.844 -24.906 1 88.31 29 LYS B CA 1
ATOM 2929 C C . LYS B 1 29 ? -18.531 -34.812 -23.891 1 88.31 29 LYS B C 1
ATOM 2931 O O . LYS B 1 29 ? -18.234 -34.406 -22.766 1 88.31 29 LYS B O 1
ATOM 2936 N N . ASP B 1 30 ? -18.328 -36.031 -24.375 1 86.88 30 ASP B N 1
ATOM 2937 C CA . ASP B 1 30 ? -17.734 -37.031 -23.5 1 86.88 30 ASP B CA 1
ATOM 2938 C C . ASP B 1 30 ? -16.297 -36.656 -23.141 1 86.88 30 ASP B C 1
ATOM 2940 O O . ASP B 1 30 ? -15.875 -36.812 -22 1 86.88 30 ASP B O 1
ATOM 2944 N N . CYS B 1 31 ? -15.625 -36.188 -24.125 1 89.56 31 CYS B N 1
ATOM 2945 C CA . CYS B 1 31 ? -14.234 -35.812 -23.922 1 89.56 31 CYS B CA 1
ATOM 2946 C C . CYS B 1 31 ? -14.117 -34.688 -22.906 1 89.56 31 CYS B C 1
ATOM 2948 O O . CYS B 1 31 ? -13.328 -34.75 -21.969 1 89.56 31 CYS B O 1
ATOM 2950 N N . LEU B 1 32 ? -14.945 -33.75 -23 1 89.38 32 LEU B N 1
ATOM 2951 C CA . LEU B 1 32 ? -14.891 -32.594 -22.125 1 89.38 32 LEU B CA 1
ATOM 2952 C C . LEU B 1 32 ? -15.32 -32.969 -20.703 1 89.38 32 LEU B C 1
ATOM 2954 O O . LEU B 1 32 ? -14.758 -32.438 -19.734 1 89.38 32 LEU B O 1
ATOM 2958 N N . LYS B 1 33 ? -16.188 -33.844 -20.594 1 88.56 33 LYS B N 1
ATOM 2959 C CA . LYS B 1 33 ? -16.688 -34.219 -19.297 1 88.56 33 LYS B CA 1
ATOM 2960 C C . LYS B 1 33 ? -15.719 -35.156 -18.578 1 88.56 33 LYS B C 1
ATOM 2962 O O . LYS B 1 33 ? -15.453 -35 -17.391 1 88.56 33 LYS B O 1
ATOM 2967 N N . SER B 1 34 ? -15.164 -36.062 -19.359 1 89.69 34 SER B N 1
ATOM 2968 C CA . SER B 1 34 ? -14.383 -37.125 -18.734 1 89.69 34 SER B CA 1
ATOM 2969 C C . SER B 1 34 ? -12.898 -36.812 -18.734 1 89.69 34 SER B C 1
ATOM 2971 O O . SER B 1 34 ? -12.156 -37.25 -17.859 1 89.69 34 SER B O 1
ATOM 2973 N N . LEU B 1 35 ? -12.477 -36.062 -19.75 1 92.62 35 LEU B N 1
ATOM 2974 C CA . LEU B 1 35 ? -11.047 -35.844 -19.922 1 92.62 35 LEU B CA 1
ATOM 2975 C C . LEU B 1 35 ? -10.703 -34.375 -19.703 1 92.62 35 LEU B C 1
ATOM 2977 O O . LEU B 1 35 ? -9.531 -34.031 -19.562 1 92.62 35 LEU B O 1
ATOM 2981 N N . HIS B 1 36 ? -11.648 -33.562 -19.688 1 92.94 36 HIS B N 1
ATOM 2982 C CA . HIS B 1 36 ? -11.531 -32.094 -19.531 1 92.94 36 HIS B CA 1
ATOM 2983 C C . HIS B 1 36 ? -10.688 -31.5 -20.641 1 92.94 36 HIS B C 1
ATOM 2985 O O . HIS B 1 36 ? -9.969 -30.516 -20.422 1 92.94 36 HIS B O 1
ATOM 2991 N N . LEU B 1 37 ? -10.578 -32.188 -21.75 1 94.44 37 LEU B N 1
ATOM 2992 C CA . LEU B 1 37 ? -9.898 -31.75 -22.969 1 94.44 37 LEU B CA 1
ATOM 2993 C C . LEU B 1 37 ? -10.773 -32 -24.203 1 94.44 37 LEU B C 1
ATOM 2995 O O . LEU B 1 37 ? -11.484 -33 -24.266 1 94.44 37 LEU B O 1
ATOM 2999 N N . PRO B 1 38 ? -10.727 -31.141 -25.078 1 91.81 38 PRO B N 1
ATOM 3000 C CA . PRO B 1 38 ? -11.484 -31.391 -26.312 1 91.81 38 PRO B CA 1
ATOM 3001 C C . PRO B 1 38 ? -10.906 -32.531 -27.156 1 91.81 38 PRO B C 1
ATOM 3003 O O . PRO B 1 38 ? -9.719 -32.844 -27.031 1 91.81 38 PRO B O 1
ATOM 3006 N N . ARG B 1 39 ? -11.703 -32.969 -28.047 1 91.5 39 ARG B N 1
ATOM 3007 C CA . ARG B 1 39 ? -11.367 -34.125 -28.844 1 91.5 39 ARG B CA 1
ATOM 3008 C C . ARG B 1 39 ? -10.141 -33.875 -29.703 1 91.5 39 ARG B C 1
ATOM 3010 O O . ARG B 1 39 ? -9.273 -34.75 -29.859 1 91.5 39 ARG B O 1
ATOM 3017 N N . HIS B 1 40 ? -10.047 -32.75 -30.234 1 91.5 40 HIS B N 1
ATOM 3018 C CA . HIS B 1 40 ? -8.938 -32.469 -31.125 1 91.5 40 HIS B CA 1
ATOM 3019 C C . HIS B 1 40 ? -7.613 -32.438 -30.359 1 91.5 40 HIS B C 1
ATOM 3021 O O . HIS B 1 40 ? -6.566 -32.781 -30.906 1 91.5 40 HIS B O 1
ATOM 3027 N N . VAL B 1 41 ? -7.648 -31.953 -29.125 1 93.94 41 VAL B N 1
ATOM 3028 C CA . VAL B 1 41 ? -6.449 -31.938 -28.297 1 93.94 41 VAL B CA 1
ATOM 3029 C C . VAL B 1 41 ? -6.047 -33.375 -27.938 1 93.94 41 VAL B C 1
ATOM 3031 O O . VAL B 1 41 ? -4.863 -33.719 -28 1 93.94 41 VAL B O 1
ATOM 3034 N N . VAL B 1 42 ? -7.004 -34.188 -27.672 1 94.06 42 VAL B N 1
ATOM 3035 C CA . VAL B 1 42 ? -6.738 -35.594 -27.375 1 94.06 42 VAL B CA 1
ATOM 3036 C C . VAL B 1 42 ? -6.117 -36.281 -28.578 1 94.06 42 VAL B C 1
ATOM 3038 O O . VAL B 1 42 ? -5.148 -37.031 -28.453 1 94.06 42 VAL B O 1
ATOM 3041 N N . THR B 1 43 ? -6.684 -35.969 -29.703 1 92.56 43 THR B N 1
ATOM 3042 C CA . THR B 1 43 ? -6.152 -36.531 -30.953 1 92.56 43 THR B CA 1
ATOM 3043 C C . THR B 1 43 ? -4.711 -36.062 -31.172 1 92.56 43 THR B C 1
ATOM 3045 O O . THR B 1 43 ? -3.861 -36.875 -31.578 1 92.56 43 THR B O 1
ATOM 3048 N N . GLU B 1 44 ? -4.453 -34.875 -30.875 1 94.12 44 GLU B N 1
ATOM 3049 C CA . GLU B 1 44 ? -3.096 -34.344 -31.016 1 94.12 44 GLU B CA 1
ATOM 3050 C C . GLU B 1 44 ? -2.137 -35.062 -30.062 1 94.12 44 GLU B C 1
ATOM 3052 O O . GLU B 1 44 ? -1 -35.344 -30.422 1 94.12 44 GLU B O 1
ATOM 3057 N N . VAL B 1 45 ? -2.574 -35.281 -28.875 1 95.81 45 VAL B N 1
ATOM 3058 C CA . VAL B 1 45 ? -1.748 -35.969 -27.891 1 95.81 45 VAL B CA 1
ATOM 3059 C C . VAL B 1 45 ? -1.459 -37.406 -28.359 1 95.81 45 VAL B C 1
ATOM 3061 O O . VAL B 1 45 ? -0.328 -37.875 -28.25 1 95.81 45 VAL B O 1
ATOM 3064 N N . CYS B 1 46 ? -2.449 -38.062 -28.891 1 93.25 46 CYS B N 1
ATOM 3065 C CA . CYS B 1 46 ? -2.252 -39.406 -29.438 1 93.25 46 CYS B CA 1
ATOM 3066 C C . CYS B 1 46 ? -1.206 -39.406 -30.547 1 93.25 46 CYS B C 1
ATOM 3068 O O . CYS B 1 46 ? -0.33 -40.281 -30.578 1 93.25 46 CYS B O 1
ATOM 3070 N N . HIS B 1 47 ? -1.345 -38.438 -31.359 1 93.44 47 HIS B N 1
ATOM 3071 C CA . HIS B 1 47 ? -0.385 -38.312 -32.438 1 93.44 47 HIS B CA 1
ATOM 3072 C C . HIS B 1 47 ? 1.021 -38.062 -31.922 1 93.44 47 HIS B C 1
ATOM 3074 O O . HIS B 1 47 ? 1.991 -38.656 -32.406 1 93.44 47 HIS B O 1
ATOM 3080 N N . LEU B 1 48 ? 1.127 -37.188 -31.016 1 94.38 48 LEU B N 1
ATOM 3081 C CA . LEU B 1 48 ? 2.404 -36.812 -30.438 1 94.38 48 LEU B CA 1
ATOM 3082 C C . LEU B 1 48 ? 3.102 -38.031 -29.812 1 94.38 48 LEU B C 1
ATOM 3084 O O . LEU B 1 48 ? 4.328 -38.156 -29.891 1 94.38 48 LEU B O 1
ATOM 3088 N N . LEU B 1 49 ? 2.318 -38.969 -29.25 1 95.06 49 LEU B N 1
ATOM 3089 C CA . LEU B 1 49 ? 2.895 -40.062 -28.469 1 95.06 49 LEU B CA 1
ATOM 3090 C C . LEU B 1 49 ? 2.939 -41.344 -29.297 1 95.06 49 LEU B C 1
ATOM 3092 O O . LEU B 1 49 ? 3.41 -42.375 -28.812 1 95.06 49 LEU B O 1
ATOM 3096 N N . SER B 1 50 ? 2.521 -41.344 -30.484 1 91.69 50 SER B N 1
ATOM 3097 C CA . SER B 1 50 ? 2.34 -42.531 -31.312 1 91.69 50 SER B CA 1
ATOM 3098 C C . SER B 1 50 ? 3.676 -43.219 -31.609 1 91.69 50 SER B C 1
ATOM 3100 O O . SER B 1 50 ? 3.766 -44.438 -31.641 1 91.69 50 SER B O 1
ATOM 3102 N N . LYS B 1 51 ? 4.672 -42.406 -31.859 1 87.69 51 LYS B N 1
ATOM 3103 C CA . LYS B 1 51 ? 5.969 -42.969 -32.219 1 87.69 51 LYS B CA 1
ATOM 3104 C C . LYS B 1 51 ? 6.555 -43.812 -31.078 1 87.69 51 LYS B C 1
ATOM 3106 O O . LYS B 1 51 ? 7.062 -44.906 -31.297 1 87.69 51 LYS B O 1
ATOM 3111 N N . GLU B 1 52 ? 6.438 -43.312 -29.922 1 86.88 52 GLU B N 1
ATOM 3112 C CA . GLU B 1 52 ? 7.09 -43.938 -28.781 1 86.88 52 GLU B CA 1
ATOM 3113 C C . GLU B 1 52 ? 6.191 -45 -28.156 1 86.88 52 GLU B C 1
ATOM 3115 O O . GLU B 1 52 ? 6.68 -46.031 -27.656 1 86.88 52 GLU B O 1
ATOM 3120 N N . LEU B 1 53 ? 4.871 -44.812 -28.188 1 85.12 53 LEU B N 1
ATOM 3121 C CA . LEU B 1 53 ? 3.963 -45.688 -27.469 1 85.12 53 LEU B CA 1
ATOM 3122 C C . LEU B 1 53 ? 3.184 -46.562 -28.453 1 85.12 53 LEU B C 1
ATOM 3124 O O . LEU B 1 53 ? 2.426 -47.438 -28.047 1 85.12 53 LEU B O 1
ATOM 3128 N N . GLY B 1 54 ? 3.389 -46.375 -29.703 1 72.69 54 GLY B N 1
ATOM 3129 C CA . GLY B 1 54 ? 2.58 -47.031 -30.719 1 72.69 54 GLY B CA 1
ATOM 3130 C C . GLY B 1 54 ? 2.904 -48.5 -30.891 1 72.69 54 GLY B C 1
ATOM 3131 O O . GLY B 1 54 ? 2.16 -49.25 -31.531 1 72.69 54 GLY B O 1
ATOM 3132 N N . SER B 1 55 ? 3.949 -48.938 -30.266 1 67.12 55 SER B N 1
ATOM 3133 C CA . SER B 1 55 ? 4.309 -50.344 -30.531 1 67.12 55 SER B CA 1
ATOM 3134 C C . SER B 1 55 ? 3.297 -51.312 -29.922 1 67.12 55 SER B C 1
ATOM 3136 O O . SER B 1 55 ? 2.492 -50.906 -29.078 1 67.12 55 SER B O 1
ATOM 3138 N N . LYS B 1 56 ? 3.291 -52.5 -30.469 1 63.91 56 LYS B N 1
ATOM 3139 C CA . LYS B 1 56 ? 2.328 -53.562 -30.266 1 63.91 56 LYS B CA 1
ATOM 3140 C C . LYS B 1 56 ? 2.207 -53.938 -28.797 1 63.91 56 LYS B C 1
ATOM 3142 O O . LYS B 1 56 ? 3.109 -54.531 -28.219 1 63.91 56 LYS B O 1
ATOM 3147 N N . THR B 1 57 ? 1.406 -53.156 -28.094 1 68.06 57 THR B N 1
ATOM 3148 C CA . THR B 1 57 ? 1.001 -53.531 -26.734 1 68.06 57 THR B CA 1
ATOM 3149 C C . THR B 1 57 ? -0.419 -54.094 -26.75 1 68.06 57 THR B C 1
ATOM 3151 O O . THR B 1 57 ? -1.099 -54.094 -27.766 1 68.06 57 THR B O 1
ATOM 3154 N N . THR B 1 58 ? -0.811 -54.719 -25.688 1 76.5 58 THR B N 1
ATOM 3155 C CA . THR B 1 58 ? -2.107 -55.344 -25.469 1 76.5 58 THR B CA 1
ATOM 3156 C C . THR B 1 58 ? -3.238 -54.344 -25.688 1 76.5 58 THR B C 1
ATOM 3158 O O . THR B 1 58 ? -4.305 -54.688 -26.188 1 76.5 58 THR B O 1
ATOM 3161 N N . PHE B 1 59 ? -2.906 -53 -25.453 1 85.75 59 PHE B N 1
ATOM 3162 C CA . PHE B 1 59 ? -3.951 -52 -25.594 1 85.75 59 PHE B CA 1
ATOM 3163 C C . PHE B 1 59 ? -3.592 -51 -26.672 1 85.75 59 PHE B C 1
ATOM 3165 O O . PHE B 1 59 ? -2.439 -50.562 -26.766 1 85.75 59 PHE B O 1
ATOM 3172 N N . PRO B 1 60 ? -4.574 -50.656 -27.391 1 86.5 60 PRO B N 1
ATOM 3173 C CA . PRO B 1 60 ? -4.344 -49.594 -28.375 1 86.5 60 PRO B CA 1
ATOM 3174 C C . PRO B 1 60 ? -3.896 -48.281 -27.719 1 86.5 60 PRO B C 1
ATOM 3176 O O . PRO B 1 60 ? -4.223 -48.031 -26.562 1 86.5 60 PRO B O 1
ATOM 3179 N N . LEU B 1 61 ? -3.15 -47.531 -28.453 1 90.25 61 LEU B N 1
ATOM 3180 C CA . LEU B 1 61 ? -2.6 -46.281 -27.969 1 90.25 61 LEU B CA 1
ATOM 3181 C C . LEU B 1 61 ? -3.705 -45.344 -27.453 1 90.25 61 LEU B C 1
ATOM 3183 O O . LEU B 1 61 ? -3.559 -44.75 -26.391 1 90.25 61 LEU B O 1
ATOM 3187 N N . ALA B 1 62 ? -4.742 -45.25 -28.188 1 88.5 62 ALA B N 1
ATOM 3188 C CA . ALA B 1 62 ? -5.848 -44.344 -27.844 1 88.5 62 ALA B CA 1
ATOM 3189 C C . ALA B 1 62 ? -6.426 -44.688 -26.469 1 88.5 62 ALA B C 1
ATOM 3191 O O . ALA B 1 62 ? -6.82 -43.812 -25.719 1 88.5 62 ALA B O 1
ATOM 3192 N N . VAL B 1 63 ? -6.469 -45.938 -26.188 1 88.38 63 VAL B N 1
ATOM 3193 C CA . VAL B 1 63 ? -7.004 -46.375 -24.906 1 88.38 63 VAL B CA 1
ATOM 3194 C C . VAL B 1 63 ? -6.047 -46 -23.781 1 88.38 63 VAL B C 1
ATOM 3196 O O . VAL B 1 63 ? -6.477 -45.531 -22.734 1 88.38 63 VAL B O 1
ATOM 3199 N N . ARG B 1 64 ? -4.797 -46.188 -23.969 1 91.69 64 ARG B N 1
ATOM 3200 C CA . ARG B 1 64 ? -3.795 -45.844 -22.969 1 91.69 64 ARG B CA 1
ATOM 3201 C C . ARG B 1 64 ? -3.779 -44.344 -22.688 1 91.69 64 ARG B C 1
ATOM 3203 O O . ARG B 1 64 ? -3.758 -43.938 -21.516 1 91.69 64 ARG B O 1
ATOM 3210 N N . VAL B 1 65 ? -3.846 -43.625 -23.75 1 93.44 65 VAL B N 1
ATOM 3211 C CA . VAL B 1 65 ? -3.795 -42.156 -23.625 1 93.44 65 VAL B CA 1
ATOM 3212 C C . VAL B 1 65 ? -5.062 -41.656 -22.938 1 93.44 65 VAL B C 1
ATOM 3214 O O . VAL B 1 65 ? -4.988 -40.875 -22 1 93.44 65 VAL B O 1
ATOM 3217 N N . THR B 1 66 ? -6.191 -42.094 -23.344 1 92.19 66 THR B N 1
ATOM 321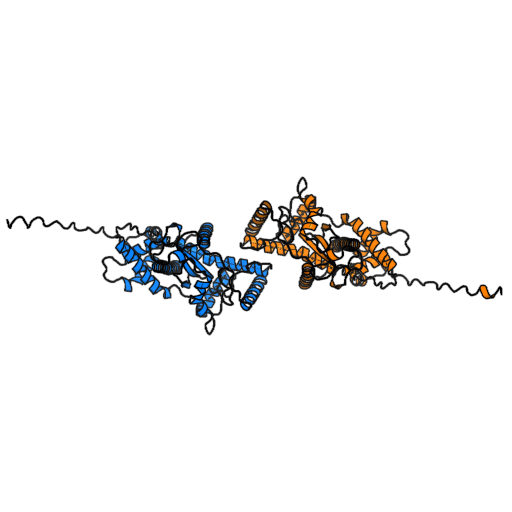8 C CA . THR B 1 66 ? -7.445 -41.625 -22.781 1 92.19 66 THR B CA 1
ATOM 3219 C C . THR B 1 66 ? -7.586 -42.031 -21.328 1 92.19 66 THR B C 1
ATOM 3221 O O . THR B 1 66 ? -8.156 -41.312 -20.5 1 92.19 66 THR B O 1
ATOM 3224 N N . SER B 1 67 ? -7.113 -43.219 -21.047 1 91.62 67 SER B N 1
ATOM 3225 C CA . SER B 1 67 ? -7.141 -43.656 -19.656 1 91.62 67 SER B CA 1
ATOM 3226 C C . SER B 1 67 ? -6.281 -42.781 -18.781 1 91.62 67 SER B C 1
ATOM 3228 O O . SER B 1 67 ? -6.699 -42.375 -17.688 1 91.62 67 SER B O 1
ATOM 3230 N N . ALA B 1 68 ? -5.121 -42.469 -19.234 1 94.56 68 ALA B N 1
ATOM 3231 C CA . ALA B 1 68 ? -4.23 -41.594 -18.484 1 94.56 68 ALA B CA 1
ATOM 3232 C C . ALA B 1 68 ? -4.832 -40.188 -18.328 1 94.56 68 ALA B C 1
ATOM 3234 O O . ALA B 1 68 ? -4.793 -39.625 -17.25 1 94.56 68 ALA B O 1
ATOM 3235 N N . LEU B 1 69 ? -5.402 -39.688 -19.406 1 95.75 69 LEU B N 1
ATOM 3236 C CA . LEU B 1 69 ? -6.016 -38.375 -19.375 1 95.75 69 LEU B CA 1
ATOM 3237 C C . LEU B 1 69 ? -7.195 -38.344 -18.406 1 95.75 69 LEU B C 1
ATOM 3239 O O . LEU B 1 69 ? -7.438 -37.344 -17.75 1 95.75 69 LEU B O 1
ATOM 3243 N N . ARG B 1 70 ? -7.898 -39.406 -18.375 1 93.62 70 ARG B N 1
ATOM 3244 C CA . ARG B 1 70 ? -9.016 -39.5 -17.438 1 93.62 70 ARG B CA 1
ATOM 3245 C C . ARG B 1 70 ? -8.531 -39.469 -15.992 1 93.62 70 ARG B C 1
ATOM 3247 O O . ARG B 1 70 ? -9.148 -38.844 -15.141 1 93.62 70 ARG B O 1
ATOM 3254 N N . PHE B 1 71 ? -7.5 -40.188 -15.75 1 94.81 71 PHE B N 1
ATOM 3255 C CA . PHE B 1 71 ? -6.902 -40.125 -14.422 1 94.81 71 PHE B CA 1
ATOM 3256 C C . PHE B 1 71 ? -6.523 -38.719 -14.047 1 94.81 71 PHE B C 1
ATOM 3258 O O . PHE B 1 71 ? -6.793 -38.25 -12.93 1 94.81 71 PHE B O 1
ATOM 3265 N N . PHE B 1 72 ? -5.859 -38 -14.984 1 97.19 72 PHE B N 1
ATOM 3266 C CA . PHE B 1 72 ? -5.477 -36.625 -14.703 1 97.19 72 PHE B CA 1
ATOM 3267 C C . PHE B 1 72 ? -6.703 -35.75 -14.43 1 97.19 72 PHE B C 1
ATOM 3269 O O . PHE B 1 72 ? -6.691 -34.938 -13.523 1 97.19 72 PHE B O 1
ATOM 3276 N N . ALA B 1 73 ? -7.73 -35.938 -15.18 1 95.25 73 ALA B N 1
ATOM 3277 C CA . ALA B 1 73 ? -8.93 -35.125 -15.109 1 95.25 73 ALA B CA 1
ATOM 3278 C C . ALA B 1 73 ? -9.703 -35.375 -13.82 1 95.25 73 ALA B C 1
ATOM 3280 O O . ALA B 1 73 ? -10.281 -34.438 -13.25 1 95.25 73 ALA B O 1
ATOM 3281 N N . THR B 1 74 ? -9.648 -36.594 -13.281 1 92.25 74 THR B N 1
ATOM 3282 C CA . THR B 1 74 ? -10.562 -36.938 -12.195 1 92.25 74 THR B CA 1
ATOM 3283 C C . THR B 1 74 ? -9.789 -37.219 -10.914 1 92.25 74 THR B C 1
ATOM 3285 O O . THR B 1 74 ? -10.344 -37.156 -9.812 1 92.25 74 THR B O 1
ATOM 3288 N N . GLY B 1 75 ? -8.586 -37.656 -11.062 1 91.12 75 GLY B N 1
ATOM 3289 C CA . GLY B 1 75 ? -7.797 -38.062 -9.914 1 91.12 75 GLY B CA 1
ATOM 3290 C C . GLY B 1 75 ? -8.078 -39.5 -9.477 1 91.12 75 GLY B C 1
ATOM 3291 O O . GLY B 1 75 ? -7.547 -39.969 -8.469 1 91.12 75 GLY B O 1
ATOM 3292 N N . SER B 1 76 ? -8.852 -40.125 -10.203 1 86.81 76 SER B N 1
ATOM 3293 C CA . SER B 1 76 ? -9.273 -41.469 -9.828 1 86.81 76 SER B CA 1
ATOM 3294 C C . SER B 1 76 ? -8.703 -42.531 -10.789 1 86.81 76 SER B C 1
ATOM 3296 O O . SER B 1 76 ? -8.625 -42.281 -11.992 1 86.81 76 SER B O 1
ATOM 3298 N N . MET B 1 77 ? -8.336 -43.625 -10.195 1 82 77 MET B N 1
ATOM 3299 C CA . MET B 1 77 ? -7.812 -44.75 -10.984 1 82 77 MET B CA 1
ATOM 3300 C C . MET B 1 77 ? -8.93 -45.688 -11.398 1 82 77 MET B C 1
ATOM 3302 O O . MET B 1 77 ? -8.688 -46.688 -12.086 1 82 77 MET B O 1
ATOM 3306 N N . SER B 1 78 ? -10.117 -45.344 -10.875 1 75.25 78 SER B N 1
ATOM 3307 C CA . SER B 1 78 ? -11.219 -46.25 -11.172 1 75.25 78 SER B CA 1
ATOM 3308 C C . SER B 1 78 ? -11.625 -46.188 -12.641 1 75.25 78 SER B C 1
ATOM 3310 O O . SER B 1 78 ? -11.672 -45.094 -13.211 1 75.25 78 SER B O 1
ATOM 3312 N N . SER B 1 79 ? -11.297 -47.188 -13.414 1 64.81 79 SER B N 1
ATOM 3313 C CA . SER B 1 79 ? -11.602 -47.188 -14.844 1 64.81 79 SER B CA 1
ATOM 3314 C C . SER B 1 79 ? -13.062 -47.562 -15.094 1 64.81 79 SER B C 1
ATOM 3316 O O . SER B 1 79 ? -13.594 -48.469 -14.477 1 64.81 79 SER B O 1
ATOM 3318 N N . ALA B 1 80 ? -13.758 -46.719 -15.727 1 58.97 80 ALA B N 1
ATOM 3319 C CA . ALA B 1 80 ? -15.086 -47.094 -16.203 1 58.97 80 ALA B CA 1
ATOM 3320 C C . ALA B 1 80 ? -15.016 -48.25 -17.203 1 58.97 80 ALA B C 1
ATOM 3322 O O . ALA B 1 80 ? -15.984 -49 -17.375 1 58.97 80 ALA B O 1
ATOM 3323 N N . ASP B 1 81 ? -13.875 -48.531 -17.797 1 66.69 81 ASP B N 1
ATOM 3324 C CA . ASP B 1 81 ? -13.82 -49.406 -18.953 1 66.69 81 ASP B CA 1
ATOM 3325 C C . ASP B 1 81 ? -13.258 -50.781 -18.578 1 66.69 81 ASP B C 1
ATOM 3327 O O . ASP B 1 81 ? -12.828 -51.531 -19.453 1 66.69 81 ASP B O 1
ATOM 3331 N N . GLY B 1 82 ? -13.188 -51.031 -17.359 1 74.75 82 GLY B N 1
ATOM 3332 C CA . GLY B 1 82 ? -12.773 -52.375 -16.938 1 74.75 82 GLY B CA 1
ATOM 3333 C C . GLY B 1 82 ? -11.273 -52.562 -17.016 1 74.75 82 GLY B C 1
ATOM 3334 O O . GLY B 1 82 ? -10.805 -53.719 -17.047 1 74.75 82 GLY B O 1
ATOM 3335 N N . ILE B 1 83 ? -10.586 -51.562 -17.234 1 83 83 ILE B N 1
ATOM 3336 C CA . ILE B 1 83 ? -9.133 -51.688 -17.25 1 83 83 ILE B CA 1
ATOM 3337 C C . ILE B 1 83 ? -8.617 -52 -15.852 1 83 83 ILE B C 1
ATOM 3339 O O . ILE B 1 83 ? -9.023 -51.344 -14.875 1 83 83 ILE B O 1
ATOM 3343 N N . ALA B 1 84 ? -7.738 -53.031 -15.789 1 86.19 84 ALA B N 1
ATOM 3344 C CA . ALA B 1 84 ? -7.137 -53.406 -14.516 1 86.19 84 ALA B CA 1
ATOM 3345 C C . ALA B 1 84 ? -6.297 -52.281 -13.945 1 86.19 84 ALA B C 1
ATOM 3347 O O . ALA B 1 84 ? -5.656 -51.531 -14.688 1 86.19 84 ALA B O 1
ATOM 3348 N N . LYS B 1 85 ? -6.242 -52.25 -12.656 1 88.56 85 LYS B N 1
ATOM 3349 C CA . LYS B 1 85 ? -5.504 -51.219 -11.945 1 88.56 85 LYS B CA 1
ATOM 3350 C C . LYS B 1 85 ? -4.035 -51.188 -12.359 1 88.56 85 LYS B C 1
ATOM 3352 O O . LYS B 1 85 ? -3.443 -50.125 -12.539 1 88.56 85 LYS B O 1
ATOM 3357 N N . ARG B 1 86 ? -3.484 -52.344 -12.461 1 89.5 86 ARG B N 1
ATOM 3358 C CA . ARG B 1 86 ? -2.078 -52.469 -12.828 1 89.5 86 ARG B CA 1
ATOM 3359 C C . ARG B 1 86 ? -1.822 -51.844 -14.203 1 89.5 86 ARG B C 1
ATOM 3361 O O . ARG B 1 86 ? -0.807 -51.156 -14.406 1 89.5 86 ARG B O 1
ATOM 3368 N N . SER B 1 87 ? -2.732 -52.125 -15.148 1 89.31 87 SER B N 1
ATOM 3369 C CA . SER B 1 87 ? -2.627 -51.531 -16.484 1 89.31 87 SER B CA 1
ATOM 3370 C C . SER B 1 87 ? -2.779 -50 -16.438 1 89.31 87 SER B C 1
ATOM 3372 O O . SER B 1 87 ? -2.033 -49.281 -17.094 1 89.31 87 SER B O 1
ATOM 3374 N N . MET B 1 88 ? -3.678 -49.625 -15.602 1 90.38 88 MET B N 1
ATOM 3375 C CA . MET B 1 88 ? -3.91 -48.188 -15.461 1 90.38 88 MET B CA 1
ATOM 3376 C C . MET B 1 88 ? -2.66 -47.5 -14.945 1 90.38 88 MET B C 1
ATOM 3378 O O . MET B 1 88 ? -2.285 -46.438 -15.453 1 90.38 88 MET B O 1
ATOM 3382 N N . ILE B 1 89 ? -2.096 -48 -13.969 1 92.75 89 ILE B N 1
ATOM 3383 C CA . ILE B 1 89 ? -0.878 -47.469 -13.391 1 92.75 89 ILE B CA 1
ATOM 3384 C C . ILE B 1 89 ? 0.202 -47.344 -14.469 1 92.75 89 ILE B C 1
ATOM 3386 O O . ILE B 1 89 ? 0.863 -46.312 -14.594 1 92.75 89 ILE B O 1
ATOM 3390 N N . SER B 1 90 ? 0.284 -48.375 -15.188 1 92.69 90 SER B N 1
ATOM 3391 C CA . SER B 1 90 ? 1.28 -48.438 -16.25 1 92.69 90 SER B CA 1
ATOM 3392 C C . SER B 1 90 ? 0.981 -47.375 -17.328 1 92.69 90 SER B C 1
ATOM 3394 O O . SER B 1 90 ? 1.894 -46.719 -17.844 1 92.69 90 SER B O 1
ATOM 3396 N N . PHE B 1 91 ? -0.306 -47.219 -17.703 1 92.75 91 PHE B N 1
ATOM 3397 C CA . PHE B 1 91 ? -0.709 -46.25 -18.703 1 92.75 91 PHE B CA 1
ATOM 3398 C C . PHE B 1 91 ? -0.362 -44.844 -18.266 1 92.75 91 PHE B C 1
ATOM 3400 O O . PHE B 1 91 ? 0.247 -44.062 -19.016 1 92.75 91 PHE B O 1
ATOM 3407 N N . VAL B 1 92 ? -0.686 -44.562 -17.047 1 95.44 92 VAL B N 1
ATOM 3408 C CA . VAL B 1 92 ? -0.466 -43.219 -16.5 1 95.44 92 VAL B CA 1
ATOM 3409 C C . VAL B 1 92 ? 1.03 -42.906 -16.469 1 95.44 92 VAL B C 1
ATOM 3411 O O . VAL B 1 92 ? 1.464 -41.844 -16.875 1 95.44 92 VAL B O 1
ATOM 3414 N N . ALA B 1 93 ? 1.749 -43.812 -16.031 1 95.56 93 ALA B N 1
ATOM 3415 C CA . ALA B 1 93 ? 3.195 -43.625 -15.93 1 95.56 93 ALA B CA 1
ATOM 3416 C C . ALA B 1 93 ? 3.82 -43.438 -17.312 1 95.56 93 ALA B C 1
ATOM 3418 O O . ALA B 1 93 ? 4.605 -42.5 -17.516 1 95.56 93 ALA B O 1
ATOM 3419 N N . SER B 1 94 ? 3.465 -44.312 -18.25 1 95.06 94 SER B N 1
ATOM 3420 C CA . SER B 1 94 ? 4.078 -44.281 -19.562 1 95.06 94 SER B CA 1
ATOM 3421 C C . SER B 1 94 ? 3.672 -43.031 -20.328 1 95.06 94 SER B C 1
ATOM 3423 O O . SER B 1 94 ? 4.508 -42.375 -20.969 1 95.06 94 SER B O 1
ATOM 3425 N N . VAL B 1 95 ? 2.443 -42.688 -20.266 1 96.44 95 VAL B N 1
ATOM 3426 C CA . VAL B 1 95 ? 1.951 -41.5 -20.953 1 96.44 95 VAL B CA 1
ATOM 3427 C C . VAL B 1 95 ? 2.598 -40.25 -20.359 1 96.44 95 VAL B C 1
ATOM 3429 O O . VAL B 1 95 ? 3.021 -39.344 -21.078 1 96.44 95 VAL B O 1
ATOM 3432 N N . SER B 1 96 ? 2.703 -40.219 -19.047 1 97.88 96 SER B N 1
ATOM 3433 C CA . SER B 1 96 ? 3.336 -39.094 -18.375 1 97.88 96 SER B CA 1
ATOM 3434 C C . SER B 1 96 ? 4.793 -38.938 -18.797 1 97.88 96 SER B C 1
ATOM 3436 O O . SER B 1 96 ? 5.246 -37.844 -19.125 1 97.88 96 SER B O 1
ATOM 3438 N N . GLN B 1 97 ? 5.441 -40.031 -18.766 1 97.38 97 GLN B N 1
ATOM 3439 C CA . GLN B 1 97 ? 6.855 -40.031 -19.141 1 97.38 97 GLN B CA 1
ATOM 3440 C C . GLN B 1 97 ? 7.043 -39.5 -20.562 1 97.38 97 GLN B C 1
ATOM 3442 O O . GLN B 1 97 ? 7.926 -38.688 -20.812 1 97.38 97 GLN B O 1
ATOM 3447 N N . GLU B 1 98 ? 6.266 -39.938 -21.422 1 97 98 GLU B N 1
ATOM 3448 C CA . GLU B 1 98 ? 6.41 -39.562 -22.828 1 97 98 GLU B CA 1
ATOM 3449 C C . GLU B 1 98 ? 6.008 -38.094 -23.031 1 97 98 GLU B C 1
ATOM 3451 O O . GLU B 1 98 ? 6.613 -37.375 -23.828 1 97 98 GLU B O 1
ATOM 3456 N N . LEU B 1 99 ? 4.965 -37.688 -22.344 1 97.69 99 LEU B N 1
ATOM 3457 C CA . LEU B 1 99 ? 4.59 -36.281 -22.422 1 97.69 99 LEU B CA 1
ATOM 3458 C C . LEU B 1 99 ? 5.734 -35.375 -21.953 1 97.69 99 LEU B C 1
ATOM 3460 O O . LEU B 1 99 ? 6.055 -34.406 -22.609 1 97.69 99 LEU B O 1
ATOM 3464 N N . VAL B 1 100 ? 6.355 -35.75 -20.844 1 97.88 100 VAL B N 1
ATOM 3465 C CA . VAL B 1 100 ? 7.434 -34.938 -20.266 1 97.88 100 VAL B CA 1
ATOM 3466 C C . VAL B 1 100 ? 8.641 -34.938 -21.203 1 97.88 100 VAL B C 1
ATOM 3468 O O . VAL B 1 100 ? 9.359 -33.969 -21.297 1 97.88 100 VAL B O 1
ATOM 3471 N N . ARG B 1 101 ? 8.836 -36.031 -21.891 1 96.5 101 ARG B N 1
ATOM 3472 C CA . ARG B 1 101 ? 9.906 -36.094 -22.875 1 96.5 101 ARG B CA 1
ATOM 3473 C C . ARG B 1 101 ? 9.719 -35.062 -23.969 1 96.5 101 ARG B C 1
ATOM 3475 O O . ARG B 1 101 ? 10.695 -34.562 -24.547 1 96.5 101 ARG B O 1
ATOM 3482 N N . HIS B 1 102 ? 8.453 -34.719 -24.203 1 96.31 102 HIS B N 1
ATOM 3483 C CA . HIS B 1 102 ? 8.156 -33.719 -25.234 1 96.31 102 HIS B CA 1
ATOM 3484 C C . HIS B 1 102 ? 7.996 -32.344 -24.625 1 96.31 102 HIS B C 1
ATOM 3486 O O . HIS B 1 102 ? 7.566 -31.391 -25.297 1 96.31 102 HIS B O 1
ATOM 3492 N N . ALA B 1 103 ? 8.328 -32.156 -23.375 1 97.38 103 ALA B N 1
ATOM 3493 C CA . ALA B 1 103 ? 8.078 -30.906 -22.656 1 97.38 103 ALA B CA 1
ATOM 3494 C C . ALA B 1 103 ? 8.828 -29.75 -23.312 1 97.38 103 ALA B C 1
ATOM 3496 O O . ALA B 1 103 ? 8.336 -28.625 -23.312 1 97.38 103 ALA B O 1
ATOM 3497 N N . ASP B 1 104 ? 9.977 -29.953 -23.891 1 96.06 104 ASP B N 1
ATOM 3498 C CA . ASP B 1 104 ? 10.828 -28.906 -24.453 1 96.06 104 ASP B CA 1
ATOM 3499 C C . ASP B 1 104 ? 10.141 -28.219 -25.641 1 96.06 104 ASP B C 1
ATOM 3501 O O . ASP B 1 104 ? 10.5 -27.109 -26 1 96.06 104 ASP B O 1
ATOM 3505 N N . LYS B 1 105 ? 9.156 -28.906 -26.203 1 96 105 LYS B N 1
ATOM 3506 C CA . LYS B 1 105 ? 8.422 -28.344 -27.328 1 96 105 LYS B CA 1
ATOM 3507 C C . LYS B 1 105 ? 7.309 -27.406 -26.844 1 96 105 LYS B C 1
ATOM 3509 O O . LYS B 1 105 ? 6.879 -26.516 -27.578 1 96 105 LYS B O 1
ATOM 3514 N N . PHE B 1 106 ? 6.895 -27.625 -25.656 1 97.38 106 PHE B N 1
ATOM 3515 C CA . PHE B 1 106 ? 5.684 -26.938 -25.219 1 97.38 106 PHE B CA 1
ATOM 3516 C C . PHE B 1 106 ? 5.98 -26 -24.062 1 97.38 106 PHE B C 1
ATOM 3518 O O . PHE B 1 106 ? 5.273 -25 -23.875 1 97.38 106 PHE B O 1
ATOM 3525 N N . ILE B 1 107 ? 6.898 -26.281 -23.25 1 98.25 107 ILE B N 1
ATOM 3526 C CA . ILE B 1 107 ? 7.332 -25.469 -22.125 1 98.25 107 ILE B CA 1
ATOM 3527 C C . ILE B 1 107 ? 8.695 -24.844 -22.438 1 98.25 107 ILE B C 1
ATOM 3529 O O . ILE B 1 107 ? 9.734 -25.484 -22.266 1 98.25 107 ILE B O 1
ATOM 3533 N N . VAL B 1 108 ? 8.633 -23.609 -22.875 1 97.44 108 VAL B N 1
ATOM 3534 C CA . VAL B 1 108 ? 9.852 -22.969 -23.375 1 97.44 108 VAL B CA 1
ATOM 3535 C C . VAL B 1 108 ? 9.992 -21.578 -22.75 1 97.44 108 VAL B C 1
ATOM 3537 O O . VAL B 1 108 ? 9.117 -20.734 -22.906 1 97.44 108 VAL B O 1
ATOM 3540 N N . PHE B 1 109 ? 11.055 -21.359 -22.109 1 97.31 109 PHE B N 1
ATOM 3541 C CA . PHE B 1 109 ? 11.375 -20.047 -21.578 1 97.31 109 PHE B CA 1
ATOM 3542 C C . PHE B 1 109 ? 11.812 -19.094 -22.688 1 97.31 109 PHE B C 1
ATOM 3544 O O . PHE B 1 109 ? 12.547 -19.5 -23.594 1 97.31 109 PHE B O 1
ATOM 3551 N N . PRO B 1 110 ? 11.422 -17.922 -22.656 1 96.62 110 PRO B N 1
ATOM 3552 C CA . PRO B 1 110 ? 11.828 -16.984 -23.719 1 96.62 110 PRO B CA 1
ATOM 3553 C C . PRO B 1 110 ? 13.289 -16.578 -23.609 1 96.62 110 PRO B C 1
ATOM 3555 O O . PRO B 1 110 ? 13.617 -15.648 -22.859 1 96.62 110 PRO B O 1
ATOM 3558 N N . LYS B 1 111 ? 14.125 -17.156 -24.438 1 92.75 111 LYS B N 1
ATOM 3559 C CA . LYS B 1 111 ? 15.555 -16.891 -24.344 1 92.75 111 LYS B CA 1
ATOM 3560 C C . LYS B 1 111 ? 16.031 -16.016 -25.5 1 92.75 111 LYS B C 1
ATOM 3562 O O . LYS B 1 111 ? 17.031 -15.305 -25.391 1 92.75 111 LYS B O 1
ATOM 3567 N N . THR B 1 112 ? 15.336 -16 -26.594 1 93.19 112 THR B N 1
ATOM 3568 C CA . THR B 1 112 ? 15.742 -15.219 -27.75 1 93.19 112 THR B CA 1
ATOM 3569 C C . THR B 1 112 ? 15.227 -13.789 -27.656 1 93.19 112 THR B C 1
ATOM 3571 O O . THR B 1 112 ? 14.188 -13.539 -27.031 1 93.19 112 THR B O 1
ATOM 3574 N N . PRO B 1 113 ? 15.891 -12.906 -28.281 1 94.06 113 PRO B N 1
ATOM 3575 C CA . PRO B 1 113 ? 15.438 -11.516 -28.234 1 94.06 113 PRO B CA 1
ATOM 3576 C C . PRO B 1 113 ? 14.016 -11.336 -28.766 1 94.06 113 PRO B C 1
ATOM 3578 O O . PRO B 1 113 ? 13.227 -10.578 -28.188 1 94.06 113 PRO B O 1
ATOM 3581 N N . ALA B 1 114 ? 13.719 -12.07 -29.766 1 95.88 114 ALA B N 1
ATOM 3582 C CA . ALA B 1 114 ? 12.383 -11.961 -30.344 1 95.88 114 ALA B CA 1
ATOM 3583 C C . ALA B 1 114 ? 11.32 -12.461 -29.375 1 95.88 114 ALA B C 1
ATOM 3585 O O . ALA B 1 114 ? 10.289 -11.805 -29.188 1 95.88 114 ALA B O 1
ATOM 3586 N N . SER B 1 115 ? 11.531 -13.664 -28.781 1 95.75 115 SER B N 1
ATOM 3587 C CA . SER B 1 115 ? 10.562 -14.211 -27.844 1 95.75 115 SER B CA 1
ATOM 3588 C C . SER B 1 115 ? 10.445 -13.336 -26.594 1 95.75 115 SER B C 1
ATOM 3590 O O . SER B 1 115 ? 9.352 -13.172 -26.047 1 95.75 115 SER B O 1
ATOM 3592 N N . GLN B 1 116 ? 11.539 -12.734 -26.188 1 96.81 116 GLN B N 1
ATOM 3593 C CA . GLN B 1 116 ? 11.523 -11.836 -25.047 1 96.81 116 GLN B CA 1
ATOM 3594 C C . GLN B 1 116 ? 10.68 -10.594 -25.328 1 96.81 116 GLN B C 1
ATOM 3596 O O . GLN B 1 116 ? 9.859 -10.188 -24.516 1 96.81 116 GLN B O 1
ATOM 3601 N N . ALA B 1 117 ? 10.945 -10.016 -26.469 1 97.25 117 ALA B N 1
ATOM 3602 C CA . ALA B 1 117 ? 10.219 -8.805 -26.844 1 97.25 117 ALA B CA 1
ATOM 3603 C C . ALA B 1 117 ? 8.711 -9.055 -26.875 1 97.25 117 ALA B C 1
ATOM 3605 O O . ALA B 1 117 ? 7.93 -8.203 -26.453 1 97.25 117 ALA B O 1
ATOM 3606 N N . LEU B 1 118 ? 8.367 -10.18 -27.344 1 97.31 118 LEU B N 1
ATOM 3607 C CA . LEU B 1 118 ? 6.949 -10.523 -27.438 1 97.31 118 LEU B CA 1
ATOM 3608 C C . LEU B 1 118 ? 6.324 -10.656 -26.047 1 97.31 118 LEU B C 1
ATOM 3610 O O . LEU B 1 118 ? 5.25 -10.117 -25.797 1 97.31 118 LEU B O 1
ATOM 3614 N N . VAL B 1 119 ? 6.961 -11.414 -25.203 1 97.94 119 VAL B N 1
ATOM 3615 C CA . VAL B 1 119 ? 6.445 -11.648 -23.859 1 97.94 119 VAL B CA 1
ATOM 3616 C C . VAL B 1 119 ? 6.363 -10.328 -23.094 1 97.94 119 VAL B C 1
ATOM 3618 O O . VAL B 1 119 ? 5.359 -10.039 -22.438 1 97.94 119 VAL B O 1
ATOM 3621 N N . LYS B 1 120 ? 7.391 -9.492 -23.25 1 98.12 120 LYS B N 1
ATOM 3622 C CA . LYS B 1 120 ? 7.418 -8.188 -22.594 1 98.12 120 LYS B CA 1
ATOM 3623 C C . LYS B 1 120 ? 6.258 -7.312 -23.062 1 98.12 120 LYS B C 1
ATOM 3625 O O . LYS B 1 120 ? 5.617 -6.633 -22.25 1 98.12 120 LYS B O 1
ATOM 3630 N N . LYS B 1 121 ? 6.043 -7.34 -24.281 1 98.06 121 LYS B N 1
ATOM 3631 C CA . LYS B 1 121 ? 4.973 -6.535 -24.844 1 98.06 121 LYS B CA 1
ATOM 3632 C C . LYS B 1 121 ? 3.613 -6.938 -24.281 1 98.06 121 LYS B C 1
ATOM 3634 O O . LYS B 1 121 ? 2.793 -6.082 -23.953 1 98.06 121 LYS B O 1
ATOM 3639 N N . VAL B 1 122 ? 3.391 -8.234 -24.156 1 98 122 VAL B N 1
ATOM 3640 C CA . VAL B 1 122 ? 2.1 -8.711 -23.672 1 98 122 VAL B CA 1
ATOM 3641 C C . VAL B 1 122 ? 1.922 -8.305 -22.203 1 98 122 VAL B C 1
ATOM 3643 O O . VAL B 1 122 ? 0.841 -7.867 -21.797 1 98 122 VAL B O 1
ATOM 3646 N N . PHE B 1 123 ? 2.953 -8.422 -21.406 1 98.19 123 PHE B N 1
ATOM 3647 C CA . PHE B 1 123 ? 2.883 -8.008 -20 1 98.19 123 PHE B CA 1
ATOM 3648 C C . PHE B 1 123 ? 2.59 -6.512 -19.906 1 98.19 123 PHE B C 1
ATOM 3650 O O . PHE B 1 123 ? 1.798 -6.086 -19.062 1 98.19 123 PHE B O 1
ATOM 3657 N N . LYS B 1 124 ? 3.262 -5.746 -20.734 1 97.25 124 LYS B N 1
ATOM 3658 C CA . LYS B 1 124 ? 3.049 -4.301 -20.734 1 97.25 124 LYS B CA 1
ATOM 3659 C C . LYS B 1 124 ? 1.625 -3.959 -21.172 1 97.25 124 LYS B C 1
ATOM 3661 O O . LYS B 1 124 ? 0.958 -3.141 -20.531 1 97.25 124 LYS B O 1
ATOM 3666 N N . ASP B 1 125 ? 1.157 -4.578 -22.156 1 97 125 ASP B N 1
ATOM 3667 C CA . ASP B 1 125 ? -0.161 -4.285 -22.703 1 97 125 ASP B CA 1
ATOM 3668 C C . ASP B 1 125 ? -1.269 -4.703 -21.75 1 97 125 ASP B C 1
ATOM 3670 O O . ASP B 1 125 ? -2.246 -3.973 -21.562 1 97 125 ASP B O 1
ATOM 3674 N N . LYS B 1 126 ? -1.127 -5.863 -21.109 1 96 126 LYS B N 1
ATOM 3675 C CA . LYS B 1 126 ? -2.191 -6.422 -20.281 1 96 126 LYS B CA 1
ATOM 3676 C C . LYS B 1 126 ? -2.172 -5.82 -18.875 1 96 126 LYS B C 1
ATOM 3678 O O . LYS B 1 126 ? -3.225 -5.59 -18.281 1 96 126 LYS B O 1
ATOM 3683 N N . PHE B 1 127 ? -0.918 -5.582 -18.359 1 95.94 127 PHE B N 1
ATOM 3684 C CA . PHE B 1 127 ? -0.848 -5.262 -16.938 1 95.94 127 PHE B CA 1
ATOM 3685 C C . PHE B 1 127 ? -0.069 -3.973 -16.719 1 95.94 127 PHE B C 1
ATOM 3687 O O . PHE B 1 127 ? 0.082 -3.523 -15.578 1 95.94 127 PHE B O 1
ATOM 3694 N N . GLY B 1 128 ? 0.515 -3.451 -17.797 1 94.69 128 GLY B N 1
ATOM 3695 C CA . GLY B 1 128 ? 1.364 -2.281 -17.641 1 94.69 128 GLY B CA 1
ATOM 3696 C C . GLY B 1 128 ? 2.701 -2.596 -17 1 94.69 128 GLY B C 1
ATOM 3697 O O . GLY B 1 128 ? 3.328 -1.723 -16.391 1 94.69 128 GLY B O 1
ATOM 3698 N N . ALA B 1 129 ? 3.119 -3.801 -16.969 1 95.69 129 ALA B N 1
ATOM 3699 C CA . ALA B 1 129 ? 4.367 -4.246 -16.359 1 95.69 129 ALA B CA 1
ATOM 3700 C C . ALA B 1 129 ? 5.5 -4.273 -17.375 1 95.69 129 ALA B C 1
ATOM 3702 O O . ALA B 1 129 ? 5.574 -5.18 -18.219 1 95.69 129 ALA B O 1
ATOM 3703 N N . PRO B 1 130 ? 6.438 -3.369 -17.25 1 95.44 130 PRO B N 1
ATOM 3704 C CA . PRO B 1 130 ? 7.492 -3.311 -18.266 1 95.44 130 PRO B CA 1
ATOM 3705 C C . PRO B 1 130 ? 8.594 -4.344 -18.031 1 95.44 130 PRO B C 1
ATOM 3707 O O . PRO B 1 130 ? 8.93 -4.641 -16.875 1 95.44 130 PRO B O 1
ATOM 3710 N N . ASP B 1 131 ? 9.125 -4.887 -19.062 1 96.56 131 ASP B N 1
ATOM 3711 C CA . ASP B 1 131 ? 10.336 -5.695 -19.109 1 96.56 131 ASP B CA 1
ATOM 3712 C C . ASP B 1 131 ? 10.18 -6.973 -18.281 1 96.56 131 ASP B C 1
ATOM 3714 O O . ASP B 1 131 ? 11.117 -7.414 -17.625 1 96.56 131 ASP B O 1
ATOM 3718 N N . VAL B 1 132 ? 8.977 -7.504 -18.234 1 98.19 132 VAL B N 1
ATOM 3719 C CA . VAL B 1 132 ? 8.711 -8.727 -17.484 1 98.19 132 VAL B CA 1
ATOM 3720 C C . VAL B 1 132 ? 8.711 -9.922 -18.438 1 98.19 132 VAL B C 1
ATOM 3722 O O . VAL B 1 132 ? 8.109 -9.875 -19.516 1 98.19 132 VAL B O 1
ATOM 3725 N N . LEU B 1 133 ? 9.367 -10.977 -18.016 1 98.44 133 LEU B N 1
ATOM 3726 C CA . LEU B 1 133 ? 9.484 -12.164 -18.859 1 98.44 133 LEU B CA 1
ATOM 3727 C C . LEU B 1 133 ? 8.617 -13.297 -18.312 1 98.44 133 LEU B C 1
ATOM 3729 O O . LEU B 1 133 ? 8.438 -14.32 -18.969 1 98.44 133 LEU B O 1
ATOM 3733 N N . GLY B 1 134 ? 8.109 -13.156 -17.125 1 98.62 134 GLY B N 1
ATOM 3734 C CA . GLY B 1 134 ? 7.258 -14.172 -16.516 1 98.62 134 GLY B CA 1
ATOM 3735 C C . GLY B 1 134 ? 7 -13.938 -15.047 1 98.62 134 GLY B C 1
ATOM 3736 O O . GLY B 1 134 ? 7.57 -13.023 -14.445 1 98.62 134 GLY B O 1
ATOM 3737 N N . ILE B 1 135 ? 6.117 -14.703 -14.5 1 98.81 135 ILE B N 1
ATOM 3738 C CA . ILE B 1 135 ? 5.812 -14.734 -13.07 1 98.81 135 ILE B CA 1
ATOM 3739 C C . ILE B 1 135 ? 6.191 -16.094 -12.492 1 98.81 135 ILE B C 1
ATOM 3741 O O . ILE B 1 135 ? 5.887 -17.141 -13.086 1 98.81 135 ILE B O 1
ATOM 3745 N N . ILE B 1 136 ? 6.875 -16.078 -11.391 1 98.56 136 ILE B N 1
ATOM 3746 C CA . ILE B 1 136 ? 7.352 -17.312 -10.773 1 98.56 136 ILE B CA 1
ATOM 3747 C C . ILE B 1 136 ? 6.625 -17.531 -9.445 1 98.56 136 ILE B C 1
ATOM 3749 O O . ILE B 1 136 ? 6.391 -16.594 -8.688 1 98.56 136 ILE B O 1
ATOM 3753 N N . ASP B 1 137 ? 6.234 -18.688 -9.141 1 98 137 ASP B N 1
ATOM 3754 C CA . ASP B 1 137 ? 5.613 -19.078 -7.879 1 98 137 ASP B CA 1
ATOM 3755 C C . ASP B 1 137 ? 5.629 -20.594 -7.707 1 98 137 ASP B C 1
ATOM 3757 O O . ASP B 1 137 ? 6.039 -21.328 -8.617 1 98 137 ASP B O 1
ATOM 3761 N N . CYS B 1 138 ? 5.301 -21 -6.559 1 97.44 138 CYS B N 1
ATOM 3762 C CA . CYS B 1 138 ? 5.219 -22.438 -6.273 1 97.44 138 CYS B CA 1
ATOM 3763 C C . CYS B 1 138 ? 3.787 -22.844 -5.945 1 97.44 138 CYS B C 1
ATOM 3765 O O . CYS B 1 138 ? 2.959 -22 -5.602 1 97.44 138 CYS B O 1
ATOM 3767 N N . THR B 1 139 ? 3.475 -24.062 -6.113 1 97.5 139 THR B N 1
ATOM 3768 C CA . THR B 1 139 ? 2.199 -24.672 -5.758 1 97.5 139 THR B CA 1
ATOM 3769 C C . THR B 1 139 ? 2.404 -26.094 -5.25 1 97.5 139 THR B C 1
ATOM 3771 O O . THR B 1 139 ? 3.422 -26.734 -5.543 1 97.5 139 THR B O 1
ATOM 3774 N N . HIS B 1 140 ? 1.471 -26.578 -4.5 1 97.5 140 HIS B N 1
ATOM 3775 C CA . HIS B 1 140 ? 1.605 -27.891 -3.867 1 97.5 140 HIS B CA 1
ATOM 3776 C C . HIS B 1 140 ? 0.704 -28.922 -4.535 1 97.5 140 HIS B C 1
ATOM 3778 O O . HIS B 1 140 ? -0.361 -28.578 -5.055 1 97.5 140 HIS B O 1
ATOM 3784 N N . VAL B 1 141 ? 1.145 -30.141 -4.543 1 97.62 141 VAL B N 1
ATOM 3785 C CA . VAL B 1 141 ? 0.343 -31.297 -4.902 1 97.62 141 VAL B CA 1
ATOM 3786 C C . VAL B 1 141 ? 0.366 -32.312 -3.762 1 97.62 141 VAL B C 1
ATOM 3788 O O . VAL B 1 141 ? 1.434 -32.781 -3.367 1 97.62 141 VAL B O 1
ATOM 3791 N N . VAL B 1 142 ? -0.757 -32.594 -3.289 1 97.12 142 VAL B N 1
ATOM 3792 C CA . VAL B 1 142 ? -0.878 -33.438 -2.109 1 97.12 142 VAL B CA 1
ATOM 3793 C C . VAL B 1 142 ? -0.705 -34.906 -2.506 1 97.12 142 VAL B C 1
ATOM 3795 O O . VAL B 1 142 ? -1.205 -35.344 -3.547 1 97.12 142 VAL B O 1
ATOM 3798 N N . LEU B 1 143 ? 0.012 -35.688 -1.681 1 96.62 143 LEU B N 1
ATOM 3799 C CA . LEU B 1 143 ? 0.247 -37.094 -1.908 1 96.62 143 LEU B CA 1
ATOM 3800 C C . LEU B 1 143 ? 0.219 -37.875 -0.593 1 96.62 143 LEU B C 1
ATOM 3802 O O . LEU B 1 143 ? 0.146 -37.281 0.482 1 96.62 143 LEU B O 1
ATOM 3806 N N . ARG B 1 144 ? 0.187 -39.125 -0.757 1 95.25 144 ARG B N 1
ATOM 3807 C CA . ARG B 1 144 ? 0.285 -39.969 0.428 1 95.25 144 ARG B CA 1
ATOM 3808 C C . ARG B 1 144 ? 1.651 -39.844 1.091 1 95.25 144 ARG B C 1
ATOM 3810 O O . ARG B 1 144 ? 2.621 -39.438 0.446 1 95.25 144 ARG B O 1
ATOM 3817 N N . ALA B 1 145 ? 1.693 -40.156 2.307 1 95 145 ALA B N 1
ATOM 3818 C CA . ALA B 1 145 ? 2.969 -40.094 3.018 1 95 145 ALA B CA 1
ATOM 3819 C C . ALA B 1 145 ? 4.027 -40.969 2.316 1 95 145 ALA B C 1
ATOM 3821 O O . ALA B 1 145 ? 3.85 -42.156 2.141 1 95 145 ALA B O 1
ATOM 3822 N N . PRO B 1 146 ? 5.059 -40.312 1.913 1 93.62 146 PRO B N 1
ATOM 3823 C CA . PRO B 1 146 ? 6.125 -41.094 1.295 1 93.62 146 PRO B CA 1
ATOM 3824 C C . PRO B 1 146 ? 6.75 -42.094 2.26 1 93.62 146 PRO B C 1
ATOM 3826 O O . PRO B 1 146 ? 6.75 -41.875 3.475 1 93.62 146 PRO B O 1
ATOM 3829 N N . MET B 1 147 ? 7.293 -43.094 1.684 1 90.81 147 MET B N 1
ATOM 3830 C CA . MET B 1 147 ? 7.891 -44.156 2.488 1 90.81 147 MET B CA 1
ATOM 3831 C C . MET B 1 147 ? 9.172 -43.688 3.162 1 90.81 147 MET B C 1
ATOM 3833 O O . MET B 1 147 ? 9.438 -44.031 4.316 1 90.81 147 MET B O 1
ATOM 3837 N N . GLU B 1 148 ? 9.82 -42.906 2.432 1 89.56 148 GLU B N 1
ATOM 3838 C CA . GLU B 1 148 ? 11.086 -42.406 2.945 1 89.56 148 GLU B CA 1
ATOM 3839 C C . GLU B 1 148 ? 10.992 -40.906 3.264 1 89.56 148 GLU B C 1
ATOM 3841 O O . GLU B 1 148 ? 10.422 -40.125 2.486 1 89.56 148 GLU B O 1
ATOM 3846 N N . ASN B 1 149 ? 11.523 -40.469 4.438 1 91.31 149 ASN B N 1
ATOM 3847 C CA . ASN B 1 149 ? 11.625 -39.062 4.836 1 91.31 149 ASN B CA 1
ATOM 3848 C C . ASN B 1 149 ? 10.266 -38.344 4.773 1 91.31 149 ASN B C 1
ATOM 3850 O O . ASN B 1 149 ? 10.156 -37.25 4.238 1 91.31 149 ASN B O 1
ATOM 3854 N N . SER B 1 150 ? 9.312 -39 5.234 1 92.69 150 SER B N 1
ATOM 3855 C CA . SER B 1 150 ? 7.945 -38.5 5.145 1 92.69 150 SER B CA 1
ATOM 3856 C C . SER B 1 150 ? 7.816 -37.156 5.824 1 92.69 150 SER B C 1
ATOM 3858 O O . SER B 1 150 ? 7.02 -36.312 5.402 1 92.69 150 SER B O 1
ATOM 3860 N N . ASN B 1 151 ? 8.562 -36.875 6.809 1 93.56 151 ASN B N 1
ATOM 3861 C CA . ASN B 1 151 ? 8.484 -35.656 7.574 1 93.56 151 ASN B CA 1
ATOM 3862 C C . ASN B 1 151 ? 8.781 -34.438 6.707 1 93.56 151 ASN B C 1
ATOM 3864 O O . ASN B 1 151 ? 8.266 -33.344 6.957 1 93.56 151 ASN B O 1
ATOM 3868 N N . MET B 1 152 ? 9.578 -34.594 5.73 1 95.19 152 MET B N 1
ATOM 3869 C CA . MET B 1 152 ? 9.977 -33.5 4.863 1 95.19 152 MET B CA 1
ATOM 3870 C C . MET B 1 152 ? 8.812 -33.062 3.973 1 95.19 152 MET B C 1
ATOM 3872 O O . MET B 1 152 ? 8.797 -31.922 3.482 1 95.19 152 MET B O 1
ATOM 3876 N N . TYR B 1 153 ? 7.883 -34 3.834 1 96.19 153 TYR B N 1
ATOM 3877 C CA . TYR B 1 153 ? 6.797 -33.719 2.895 1 96.19 153 TYR B CA 1
ATOM 3878 C C . TYR B 1 153 ? 5.543 -33.25 3.627 1 96.19 153 TYR B C 1
ATOM 3880 O O . TYR B 1 153 ? 4.484 -33.094 3.016 1 96.19 153 TYR B O 1
ATOM 3888 N N . PHE B 1 154 ? 5.684 -33.094 4.914 1 95 154 PHE B N 1
ATOM 3889 C CA . PHE B 1 154 ? 4.582 -32.594 5.734 1 95 154 PHE B CA 1
ATOM 3890 C C . PHE B 1 154 ? 4.422 -31.094 5.582 1 95 154 PHE B C 1
ATOM 3892 O O . PHE B 1 154 ? 5.355 -30.328 5.848 1 95 154 PHE B O 1
ATOM 3899 N N . ASN B 1 155 ? 3.258 -30.656 5.086 1 93.56 155 ASN B N 1
ATOM 3900 C CA . ASN B 1 155 ? 3.059 -29.25 4.812 1 93.56 155 ASN B CA 1
ATOM 3901 C C . ASN B 1 155 ? 2.402 -28.531 5.992 1 93.56 155 ASN B C 1
ATOM 3903 O O . ASN B 1 155 ? 2.135 -29.156 7.027 1 93.56 155 ASN B O 1
ATOM 3907 N N . ASN B 1 156 ? 2.199 -27.266 5.863 1 92.31 156 ASN B N 1
ATOM 3908 C CA . ASN B 1 156 ? 1.725 -26.438 6.961 1 92.31 156 ASN B CA 1
ATOM 3909 C C . ASN B 1 156 ? 0.254 -26.703 7.273 1 92.31 156 ASN B C 1
ATOM 3911 O O . ASN B 1 156 ? -0.238 -26.328 8.336 1 92.31 156 ASN B O 1
ATOM 3915 N N . GLU B 1 157 ? -0.451 -27.312 6.422 1 91.81 157 GLU B N 1
ATOM 3916 C CA . GLU B 1 157 ? -1.87 -27.594 6.621 1 91.81 157 GLU B CA 1
ATOM 3917 C C . GLU B 1 157 ? -2.078 -28.984 7.227 1 91.81 157 GLU B C 1
ATOM 3919 O O . GLU B 1 157 ? -3.211 -29.391 7.496 1 91.81 157 GLU B O 1
ATOM 3924 N N . GLY B 1 158 ? -1.04 -29.734 7.391 1 91.88 158 GLY B N 1
ATOM 3925 C CA . GLY B 1 158 ? -1.14 -31.031 8.055 1 91.88 158 GLY B CA 1
ATOM 3926 C C . GLY B 1 158 ? -1.332 -32.188 7.09 1 91.88 158 GLY B C 1
ATOM 3927 O O . GLY B 1 158 ? -1.959 -33.188 7.434 1 91.88 158 GLY B O 1
ATOM 3928 N N . SER B 1 159 ? -0.979 -32.031 5.941 1 95.38 159 SER B N 1
ATOM 3929 C CA . SER B 1 159 ? -0.969 -33.094 4.926 1 95.38 159 SER B CA 1
ATOM 3930 C C . SER B 1 159 ? 0.41 -33.25 4.293 1 95.38 159 SER B C 1
ATOM 3932 O O . SER B 1 159 ? 1.356 -32.562 4.691 1 95.38 159 SER B O 1
ATOM 3934 N N . TYR B 1 160 ? 0.518 -34.219 3.459 1 96.75 160 TYR B N 1
ATOM 3935 C CA . TYR B 1 160 ? 1.777 -34.438 2.752 1 96.75 160 TYR B CA 1
ATOM 3936 C C . TYR B 1 160 ? 1.682 -33.938 1.315 1 96.75 160 TYR B C 1
ATOM 3938 O O . TYR B 1 160 ? 0.693 -34.188 0.625 1 96.75 160 TYR B O 1
ATOM 3946 N N . SER B 1 161 ? 2.658 -33.188 0.88 1 97.5 161 SER B N 1
ATOM 3947 C CA . SER B 1 161 ? 2.627 -32.656 -0.483 1 97.5 161 SER B CA 1
ATOM 3948 C C . SER B 1 161 ? 4.039 -32.469 -1.025 1 97.5 161 SER B C 1
ATOM 3950 O O . SER B 1 161 ? 5.008 -32.469 -0.266 1 97.5 161 SER B O 1
ATOM 3952 N N . ILE B 1 162 ? 4.145 -32.438 -2.316 1 97.38 162 ILE B N 1
ATOM 3953 C CA . ILE B 1 162 ? 5.352 -31.906 -2.939 1 97.38 162 ILE B CA 1
ATOM 3954 C C . ILE B 1 162 ? 5.152 -30.422 -3.254 1 97.38 162 ILE B C 1
ATOM 3956 O O . ILE B 1 162 ? 4.02 -29.953 -3.348 1 97.38 162 ILE B O 1
ATOM 3960 N N . ASN B 1 163 ? 6.223 -29.688 -3.326 1 97.06 163 ASN B N 1
ATOM 3961 C CA . ASN B 1 163 ? 6.293 -28.297 -3.744 1 97.06 163 ASN B CA 1
ATOM 3962 C C . ASN B 1 163 ? 6.891 -28.156 -5.141 1 97.06 163 ASN B C 1
ATOM 3964 O O . ASN B 1 163 ? 7.965 -28.688 -5.418 1 97.06 163 ASN B O 1
ATOM 3968 N N . VAL B 1 164 ? 6.191 -27.516 -6.035 1 97.69 164 VAL B N 1
ATOM 3969 C CA . VAL B 1 164 ? 6.602 -27.406 -7.43 1 97.69 164 VAL B CA 1
ATOM 3970 C C . VAL B 1 164 ? 6.672 -25.922 -7.82 1 97.69 164 VAL B C 1
ATOM 3972 O O . VAL B 1 164 ? 5.82 -25.125 -7.422 1 97.69 164 VAL B O 1
ATOM 3975 N N . GLN B 1 165 ? 7.676 -25.547 -8.547 1 98.31 165 GLN B N 1
ATOM 3976 C CA . GLN B 1 165 ? 7.848 -24.172 -9.031 1 98.31 165 GLN B CA 1
ATOM 3977 C C . GLN B 1 165 ? 7.473 -24.062 -10.5 1 98.31 165 GLN B C 1
ATOM 3979 O O . GLN B 1 165 ? 7.879 -24.891 -11.32 1 98.31 165 GLN B O 1
ATOM 3984 N N . ILE B 1 166 ? 6.715 -23.078 -10.867 1 98.38 166 ILE B N 1
ATOM 3985 C CA . ILE B 1 166 ? 6.391 -22.844 -12.266 1 98.38 166 ILE B CA 1
ATOM 3986 C C . ILE B 1 166 ? 6.617 -21.359 -12.609 1 98.38 166 ILE B C 1
ATOM 3988 O O . ILE B 1 166 ? 6.629 -20.516 -11.719 1 98.38 166 ILE B O 1
ATOM 3992 N N . VAL B 1 167 ? 6.926 -21.078 -13.82 1 98.75 167 VAL B N 1
ATOM 3993 C CA . VAL B 1 167 ? 6.922 -19.75 -14.406 1 98.75 167 VAL B CA 1
ATOM 3994 C C . VAL B 1 167 ? 5.875 -19.672 -15.516 1 98.75 167 VAL B C 1
ATOM 3996 O O . VAL B 1 167 ? 5.75 -20.609 -16.312 1 98.75 167 VAL B O 1
ATOM 3999 N N . CYS B 1 168 ? 5.078 -18.688 -15.516 1 98.69 168 CYS B N 1
ATOM 4000 C CA . CYS B 1 168 ? 4.102 -18.516 -16.594 1 98.69 168 CYS B CA 1
ATOM 4001 C C . CYS B 1 168 ? 4.16 -17.109 -17.172 1 98.69 168 CYS B C 1
ATOM 4003 O O . CYS B 1 168 ? 4.754 -16.219 -16.562 1 98.69 168 CYS B O 1
ATOM 4005 N N . ASP B 1 169 ? 3.652 -16.953 -18.312 1 98.38 169 ASP B N 1
ATOM 4006 C CA . ASP B 1 169 ? 3.59 -15.625 -18.922 1 98.38 169 ASP B CA 1
ATOM 4007 C C . ASP B 1 169 ? 2.227 -14.977 -18.688 1 98.38 169 ASP B C 1
ATOM 4009 O O . ASP B 1 169 ? 1.424 -15.477 -17.906 1 98.38 169 ASP B O 1
ATOM 4013 N N . ALA B 1 170 ? 1.98 -13.891 -19.344 1 97.94 170 ALA B N 1
ATOM 4014 C CA . ALA B 1 170 ? 0.786 -13.086 -19.109 1 97.94 170 ALA B CA 1
ATOM 4015 C C . ALA B 1 170 ? -0.465 -13.789 -19.625 1 97.94 170 ALA B C 1
ATOM 4017 O O . ALA B 1 170 ? -1.585 -13.43 -19.25 1 97.94 170 ALA B O 1
ATOM 4018 N N . SER B 1 171 ? -0.296 -14.797 -20.438 1 95.94 171 SER B N 1
ATOM 4019 C CA . SER B 1 171 ? -1.416 -15.523 -21.031 1 95.94 171 SER B CA 1
ATOM 4020 C C . SER B 1 171 ? -1.592 -16.891 -20.391 1 95.94 171 SER B C 1
ATOM 4022 O O . SER B 1 171 ? -2.232 -17.781 -20.969 1 95.94 171 SER B O 1
ATOM 4024 N N . SER B 1 172 ? -0.925 -17.156 -19.312 1 96.81 172 SER B N 1
ATOM 4025 C CA . SER B 1 172 ? -1.052 -18.344 -18.484 1 96.81 172 SER B CA 1
ATOM 4026 C C . SER B 1 172 ? -0.338 -19.531 -19.141 1 96.81 172 SER B C 1
ATOM 4028 O O . SER B 1 172 ? -0.633 -20.688 -18.828 1 96.81 172 SER B O 1
ATOM 4030 N N . LYS B 1 173 ? 0.482 -19.203 -20.094 1 97.94 173 LYS B N 1
ATOM 4031 C CA . LYS B 1 173 ? 1.342 -20.25 -20.641 1 97.94 173 LYS B CA 1
ATOM 4032 C C . LYS B 1 173 ? 2.504 -20.562 -19.688 1 97.94 173 LYS B C 1
ATO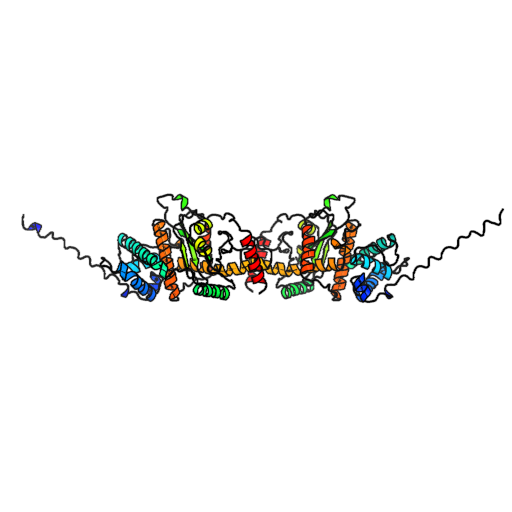M 4034 O O . LYS B 1 173 ? 3.197 -19.641 -19.234 1 97.94 173 LYS B O 1
ATOM 4039 N N . ILE B 1 174 ? 2.693 -21.828 -19.406 1 98.62 174 ILE B N 1
ATOM 4040 C CA . ILE B 1 174 ? 3.787 -22.219 -18.516 1 98.62 174 ILE B CA 1
ATOM 4041 C C . ILE B 1 174 ? 5.086 -22.312 -19.312 1 98.62 174 ILE B C 1
ATOM 4043 O O . ILE B 1 174 ? 5.156 -23 -20.328 1 98.62 174 ILE B O 1
ATOM 4047 N N . THR B 1 175 ? 6.102 -21.594 -18.844 1 98.62 175 THR B N 1
ATOM 4048 C CA . THR B 1 175 ? 7.328 -21.5 -19.625 1 98.62 175 THR B CA 1
ATOM 4049 C C . THR B 1 175 ? 8.477 -22.219 -18.922 1 98.62 175 THR B C 1
ATOM 4051 O O . THR B 1 175 ? 9.531 -22.453 -19.516 1 98.62 175 THR B O 1
ATOM 4054 N N . HIS B 1 176 ? 8.258 -22.578 -17.703 1 98.44 176 HIS B N 1
ATOM 4055 C CA . HIS B 1 176 ? 9.234 -23.344 -16.938 1 98.44 176 HIS B CA 1
ATOM 4056 C C . HIS B 1 176 ? 8.57 -24.125 -15.805 1 98.44 176 HIS B C 1
ATOM 4058 O O . HIS B 1 176 ? 7.621 -23.625 -15.18 1 98.44 176 HIS B O 1
ATOM 4064 N N . VAL B 1 177 ? 9.055 -25.312 -15.547 1 98.31 177 VAL B N 1
ATOM 4065 C CA . VAL B 1 177 ? 8.539 -26.156 -14.469 1 98.31 177 VAL B CA 1
ATOM 4066 C C . VAL B 1 177 ? 9.695 -26.891 -13.781 1 98.31 177 VAL B C 1
ATOM 4068 O O . VAL B 1 177 ? 10.594 -27.406 -14.453 1 98.31 177 VAL B O 1
ATOM 4071 N N . PHE B 1 178 ? 9.75 -26.812 -12.523 1 97.56 178 PHE B N 1
ATOM 4072 C CA . PHE B 1 178 ? 10.734 -27.5 -11.695 1 97.56 178 PHE B CA 1
ATOM 4073 C C . PHE B 1 178 ? 10.055 -28.219 -10.531 1 97.56 178 PHE B C 1
ATOM 4075 O O . PHE B 1 178 ? 9.516 -27.578 -9.625 1 97.56 178 PHE B O 1
ATOM 4082 N N . THR B 1 179 ? 10.117 -29.562 -10.555 1 94.5 179 THR B N 1
ATOM 4083 C CA . THR B 1 179 ? 9.227 -30.312 -9.688 1 94.5 179 THR B CA 1
ATOM 4084 C C . THR B 1 179 ? 10.016 -31.125 -8.656 1 94.5 179 THR B C 1
ATOM 4086 O O . THR B 1 179 ? 11.242 -31.047 -8.609 1 94.5 179 THR B O 1
ATOM 4089 N N . HIS B 1 180 ? 9.25 -31.766 -7.758 1 87.94 180 HIS B N 1
ATOM 4090 C CA . HIS B 1 180 ? 9.547 -32.875 -6.875 1 87.94 180 HIS B CA 1
ATOM 4091 C C . HIS B 1 180 ? 10.336 -32.406 -5.652 1 87.94 180 HIS B C 1
ATOM 4093 O O . HIS B 1 180 ? 11.289 -33.094 -5.238 1 87.94 180 HIS B O 1
ATOM 4099 N N . PHE B 1 181 ? 9.961 -31.328 -5.121 1 95 181 PHE B N 1
ATOM 4100 C CA . PHE B 1 181 ? 10.586 -30.891 -3.875 1 95 181 PHE B CA 1
ATOM 4101 C C . PHE B 1 181 ? 9.656 -31.156 -2.689 1 95 181 PHE B C 1
ATOM 4103 O O . PHE B 1 181 ? 8.438 -31.016 -2.809 1 95 181 PHE B O 1
ATOM 4110 N N . PRO B 1 182 ? 10.273 -31.531 -1.609 1 96.31 182 PRO B N 1
ATOM 4111 C CA . PRO B 1 182 ? 9.453 -31.688 -0.405 1 96.31 182 PRO B CA 1
ATOM 4112 C C . PRO B 1 182 ? 8.734 -30.406 -0.005 1 96.31 182 PRO B C 1
ATOM 4114 O O . PRO B 1 182 ? 9.227 -29.312 -0.288 1 96.31 182 PRO B O 1
ATOM 4117 N N . ALA B 1 183 ? 7.621 -30.562 0.686 1 95.31 183 ALA B N 1
ATOM 4118 C CA . ALA B 1 183 ? 6.777 -29.438 1.106 1 95.31 183 ALA B CA 1
ATOM 4119 C C . ALA B 1 183 ? 7.539 -28.5 2.037 1 95.31 183 ALA B C 1
ATOM 4121 O O . ALA B 1 183 ? 7.258 -27.297 2.084 1 95.31 183 ALA B O 1
ATOM 4122 N N . SER B 1 184 ? 8.5 -28.969 2.713 1 93.81 184 SER B N 1
ATOM 4123 C CA . SER B 1 184 ? 9.211 -28.203 3.732 1 93.81 184 SER B CA 1
ATOM 4124 C C . SER B 1 184 ? 10.25 -27.281 3.107 1 93.81 184 SER B C 1
ATOM 4126 O O . SER B 1 184 ? 10.789 -26.406 3.777 1 93.81 184 SER B O 1
ATOM 4128 N N . ILE B 1 185 ? 10.57 -27.453 1.871 1 93.81 185 ILE B N 1
ATOM 4129 C CA . ILE B 1 185 ? 11.594 -26.656 1.209 1 93.81 185 ILE B CA 1
ATOM 4130 C C . ILE B 1 185 ? 10.992 -25.297 0.808 1 93.81 185 ILE B C 1
ATOM 4132 O O . ILE B 1 185 ? 9.984 -25.25 0.102 1 93.81 185 ILE B O 1
ATOM 4136 N N . PRO B 1 186 ? 11.594 -24.203 1.21 1 92.75 186 PRO B N 1
ATOM 4137 C CA . PRO B 1 186 ? 11.086 -22.875 0.855 1 92.75 186 PRO B CA 1
ATOM 4138 C C . PRO B 1 186 ? 11.172 -22.594 -0.642 1 92.75 186 PRO B C 1
ATOM 4140 O O . PRO B 1 186 ? 12.062 -23.109 -1.32 1 92.75 186 PRO B O 1
ATOM 4143 N N . ASP B 1 187 ? 10.352 -21.719 -1.118 1 94.12 187 ASP B N 1
ATOM 4144 C CA . ASP B 1 187 ? 10.32 -21.344 -2.529 1 94.12 187 ASP B CA 1
ATOM 4145 C C . ASP B 1 187 ? 11.664 -20.797 -2.982 1 94.12 187 ASP B C 1
ATOM 4147 O O . ASP B 1 187 ? 12.125 -21.094 -4.086 1 94.12 187 ASP B O 1
ATOM 4151 N N . SER B 1 188 ? 12.297 -20.031 -2.113 1 94.19 188 SER B N 1
ATOM 4152 C CA . SER B 1 188 ? 13.586 -19.438 -2.445 1 94.19 188 SER B CA 1
ATOM 4153 C C . SER B 1 188 ? 14.641 -20.516 -2.684 1 94.19 188 SER B C 1
ATOM 4155 O O . SER B 1 188 ? 15.5 -20.359 -3.557 1 94.19 188 SER B O 1
ATOM 4157 N N . SER B 1 189 ? 14.586 -21.547 -1.901 1 94.44 189 SER B N 1
ATOM 4158 C CA . SER B 1 189 ? 15.531 -22.656 -2.051 1 94.44 189 SER B CA 1
ATOM 4159 C C . SER B 1 189 ? 15.297 -23.422 -3.35 1 94.44 189 SER B C 1
ATOM 4161 O O . SER B 1 189 ? 16.25 -23.859 -4 1 94.44 189 SER B O 1
ATOM 4163 N N . ILE B 1 190 ? 14.055 -23.594 -3.689 1 96.44 190 ILE B N 1
ATOM 4164 C CA . ILE B 1 190 ? 13.711 -24.25 -4.945 1 96.44 190 ILE B CA 1
ATOM 4165 C C . ILE B 1 190 ? 14.242 -23.438 -6.121 1 96.44 190 ILE B C 1
ATOM 4167 O O . ILE B 1 190 ? 14.82 -24 -7.059 1 96.44 190 ILE B O 1
ATOM 4171 N N . LEU B 1 191 ? 14.055 -22.156 -6.07 1 96.56 191 LEU B N 1
ATOM 4172 C CA . LEU B 1 191 ? 14.602 -21.266 -7.098 1 96.56 191 LEU B CA 1
ATOM 4173 C C . LEU B 1 191 ? 16.109 -21.484 -7.254 1 96.56 191 LEU B C 1
ATOM 4175 O O . LEU B 1 191 ? 16.609 -21.625 -8.375 1 96.56 191 LEU B O 1
ATOM 4179 N N . GLU B 1 192 ? 16.828 -21.5 -6.16 1 95.06 192 GLU B N 1
ATOM 4180 C CA . GLU B 1 192 ? 18.281 -21.625 -6.172 1 95.06 192 GLU B CA 1
ATOM 4181 C C . GLU B 1 192 ? 18.719 -22.922 -6.852 1 95.06 192 GLU B C 1
ATOM 4183 O O . GLU B 1 192 ? 19.781 -22.969 -7.484 1 95.06 192 GLU B O 1
ATOM 4188 N N . LYS B 1 193 ? 17.922 -23.906 -6.676 1 96.06 193 LYS B N 1
ATOM 4189 C CA . LYS B 1 193 ? 18.25 -25.219 -7.227 1 96.06 193 LYS B CA 1
ATOM 4190 C C . LYS B 1 193 ? 17.828 -25.328 -8.688 1 96.06 193 LYS B C 1
ATOM 4192 O O . LYS B 1 193 ? 18.25 -26.234 -9.398 1 96.06 193 LYS B O 1
ATOM 4197 N N . SER B 1 194 ? 16.984 -24.422 -9.141 1 96.44 194 SER B N 1
ATOM 4198 C CA . SER B 1 194 ? 16.484 -24.438 -10.508 1 96.44 194 SER B CA 1
ATOM 4199 C C . SER B 1 194 ? 17.484 -23.859 -11.484 1 96.44 194 SER B C 1
ATOM 4201 O O . SER B 1 194 ? 18.516 -23.328 -11.07 1 96.44 194 SER B O 1
ATOM 4203 N N . GLU B 1 195 ? 17.188 -23.953 -12.727 1 95 195 GLU B N 1
ATOM 4204 C CA . GLU B 1 195 ? 18.047 -23.406 -13.773 1 95 195 GLU B CA 1
ATOM 4205 C C . GLU B 1 195 ? 17.828 -21.906 -13.961 1 95 195 GLU B C 1
ATOM 4207 O O . GLU B 1 195 ? 18.578 -21.25 -14.68 1 95 195 GLU B O 1
ATOM 4212 N N . ILE B 1 196 ? 16.859 -21.359 -13.297 1 96.31 196 ILE B N 1
ATOM 4213 C CA . ILE B 1 196 ? 16.391 -20 -13.562 1 96.31 196 ILE B CA 1
ATOM 4214 C C . ILE B 1 196 ? 17.5 -19 -13.281 1 96.31 196 ILE B C 1
ATOM 4216 O O . ILE B 1 196 ? 17.797 -18.125 -14.102 1 96.31 196 ILE B O 1
ATOM 4220 N N . PRO B 1 197 ? 18.219 -19.109 -12.133 1 96.31 197 PRO B N 1
ATOM 4221 C CA . PRO B 1 197 ? 19.297 -18.156 -11.883 1 96.31 197 PRO B CA 1
ATOM 4222 C C . PRO B 1 197 ? 20.375 -18.188 -12.969 1 96.31 197 PRO B C 1
ATOM 4224 O O . PRO B 1 197 ? 20.875 -17.141 -13.391 1 96.31 197 PRO B O 1
ATOM 4227 N N . SER B 1 198 ? 20.688 -19.375 -13.422 1 95.5 198 SER B N 1
ATOM 4228 C CA . SER B 1 198 ? 21.719 -19.5 -14.445 1 95.5 198 SER B CA 1
ATOM 4229 C C . SER B 1 198 ? 21.281 -18.859 -15.758 1 95.5 198 SER B C 1
ATOM 4231 O O . SER B 1 198 ? 22.109 -18.312 -16.484 1 95.5 198 SER B O 1
ATOM 4233 N N . ILE B 1 199 ? 20.031 -18.938 -16.047 1 93.75 199 ILE B N 1
ATOM 4234 C CA . ILE B 1 199 ? 19.484 -18.344 -17.266 1 93.75 199 ILE B CA 1
ATOM 4235 C C . ILE B 1 199 ? 19.625 -16.828 -17.219 1 93.75 199 ILE B C 1
ATOM 4237 O O . ILE B 1 199 ? 20.078 -16.203 -18.188 1 93.75 199 ILE B O 1
ATOM 4241 N N . PHE B 1 200 ? 19.391 -16.219 -16.109 1 95.31 200 PHE B N 1
ATOM 4242 C CA . PHE B 1 200 ? 19.375 -14.773 -15.992 1 95.31 200 PHE B CA 1
ATOM 4243 C C . PHE B 1 200 ? 20.781 -14.227 -15.758 1 95.31 200 PHE B C 1
ATOM 4245 O O . PHE B 1 200 ? 21.062 -13.07 -16.078 1 95.31 200 PHE B O 1
ATOM 4252 N N . GLU B 1 201 ? 21.578 -15.031 -15.219 1 91.62 201 GLU B N 1
ATOM 4253 C CA . GLU B 1 201 ? 22.922 -14.578 -14.867 1 91.62 201 GLU B CA 1
ATOM 4254 C C . GLU B 1 201 ? 23.953 -15.062 -15.875 1 91.62 201 GLU B C 1
ATOM 4256 O O . GLU B 1 201 ? 25.156 -15.016 -15.617 1 91.62 201 GLU B O 1
ATOM 4261 N N . SER B 1 202 ? 23.438 -15.508 -16.906 1 88.94 202 SER B N 1
ATOM 4262 C CA . SER B 1 202 ? 24.328 -15.93 -17.984 1 88.94 202 SER B CA 1
ATOM 4263 C C . SER B 1 202 ? 25.078 -14.742 -18.578 1 88.94 202 SER B C 1
ATOM 4265 O O . SER B 1 202 ? 24.828 -13.594 -18.203 1 88.94 202 SER B O 1
ATOM 4267 N N . ASP B 1 203 ? 26.031 -15.047 -19.531 1 86.31 203 ASP B N 1
ATOM 4268 C CA . ASP B 1 203 ? 26.797 -14.016 -20.234 1 86.31 203 ASP B CA 1
ATOM 4269 C C . ASP B 1 203 ? 26.547 -14.078 -21.734 1 86.31 203 ASP B C 1
ATOM 4271 O O . ASP B 1 203 ? 27 -15.008 -22.406 1 86.31 203 ASP B O 1
ATOM 4275 N N . PRO B 1 204 ? 25.828 -13.227 -22.281 1 84.94 204 PRO B N 1
ATOM 4276 C CA . PRO B 1 204 ? 25.25 -12.031 -21.672 1 84.94 204 PRO B CA 1
ATOM 4277 C C . PRO B 1 204 ? 23.969 -12.336 -20.891 1 84.94 204 PRO B C 1
ATOM 4279 O O . PRO B 1 204 ? 23.281 -13.32 -21.172 1 84.94 204 PRO B O 1
ATOM 4282 N N . PRO B 1 205 ? 23.672 -11.5 -19.922 1 86.69 205 PRO B N 1
ATOM 4283 C CA . PRO B 1 205 ? 22.469 -11.719 -19.125 1 86.69 205 PRO B CA 1
ATOM 4284 C C . PRO B 1 205 ? 21.188 -11.5 -19.922 1 86.69 205 PRO B C 1
ATOM 4286 O O . PRO B 1 205 ? 21.188 -10.758 -20.922 1 86.69 205 PRO B O 1
ATOM 4289 N N . LEU B 1 206 ? 20.172 -12.188 -19.516 1 90.5 206 LEU B N 1
ATOM 4290 C CA . LEU B 1 206 ? 18.891 -11.977 -20.156 1 90.5 206 LEU B CA 1
ATOM 4291 C C . LEU B 1 206 ? 18.359 -10.578 -19.859 1 90.5 206 LEU B C 1
ATOM 4293 O O . LEU B 1 206 ? 18.5 -10.078 -18.75 1 90.5 206 LEU B O 1
ATOM 4297 N N . ASP B 1 207 ? 17.844 -10.023 -20.844 1 90.88 207 ASP B N 1
ATOM 4298 C CA . ASP B 1 207 ? 17.25 -8.703 -20.688 1 90.88 207 ASP B CA 1
ATOM 4299 C C . ASP B 1 207 ? 15.797 -8.812 -20.219 1 90.88 207 ASP B C 1
ATOM 4301 O O . ASP B 1 207 ? 14.906 -9.133 -21 1 90.88 207 ASP B O 1
ATOM 4305 N N . GLY B 1 208 ? 15.562 -8.547 -19.016 1 95.38 208 GLY B N 1
ATOM 4306 C CA . GLY B 1 208 ? 14.227 -8.625 -18.453 1 95.38 208 GLY B CA 1
ATOM 4307 C C . GLY B 1 208 ? 14.211 -9.094 -17.016 1 95.38 208 GLY B C 1
ATOM 4308 O O . GLY B 1 208 ? 15.266 -9.219 -16.375 1 95.38 208 GLY B O 1
ATOM 4309 N N . ARG B 1 209 ? 13.016 -9.281 -16.516 1 97.44 209 ARG B N 1
ATOM 4310 C CA . ARG B 1 209 ? 12.898 -9.648 -15.117 1 97.44 209 ARG B CA 1
ATOM 4311 C C . ARG B 1 209 ? 11.719 -10.594 -14.898 1 97.44 209 ARG B C 1
ATOM 4313 O O . ARG B 1 209 ? 10.828 -10.688 -15.742 1 97.44 209 ARG B O 1
ATOM 4320 N N . LEU B 1 210 ? 11.742 -11.328 -13.805 1 98.44 210 LEU B N 1
ATOM 4321 C CA . LEU B 1 210 ? 10.617 -12.109 -13.305 1 98.44 210 LEU B CA 1
ATOM 4322 C C . LEU B 1 210 ? 9.938 -11.398 -12.141 1 98.44 210 LEU B C 1
ATOM 4324 O O . LEU B 1 210 ? 10.578 -10.641 -11.414 1 98.44 210 LEU B O 1
ATOM 4328 N N . LEU B 1 211 ? 8.68 -11.609 -12.047 1 98.38 211 LEU B N 1
ATOM 4329 C CA . LEU B 1 211 ? 7.961 -11.18 -10.859 1 98.38 211 LEU B CA 1
ATOM 4330 C C . LEU B 1 211 ? 7.738 -12.359 -9.906 1 98.38 211 LEU B C 1
ATOM 4332 O O . LEU B 1 211 ? 7.332 -13.438 -10.336 1 98.38 211 LEU B O 1
ATOM 4336 N N . GLY B 1 212 ? 8.086 -12.25 -8.703 1 97.31 212 GLY B N 1
ATOM 4337 C CA . GLY B 1 212 ? 7.84 -13.219 -7.648 1 97.31 212 GLY B CA 1
ATOM 4338 C C . GLY B 1 212 ? 7.176 -12.617 -6.426 1 97.31 212 GLY B C 1
ATOM 4339 O O . GLY B 1 212 ? 7.121 -11.398 -6.277 1 97.31 212 GLY B O 1
ATOM 4340 N N . ASP B 1 213 ? 6.609 -13.422 -5.602 1 94 213 ASP B N 1
ATOM 4341 C CA . ASP B 1 213 ? 6 -12.898 -4.383 1 94 213 ASP B CA 1
ATOM 4342 C C . ASP B 1 213 ? 7.035 -12.766 -3.266 1 94 213 ASP B C 1
ATOM 4344 O O . ASP B 1 213 ? 8.242 -12.844 -3.518 1 94 213 ASP B O 1
ATOM 4348 N N . THR B 1 214 ? 6.645 -12.516 -2.084 1 91.12 214 THR B N 1
ATOM 4349 C CA . THR B 1 214 ? 7.535 -12.172 -0.98 1 91.12 214 THR B CA 1
ATOM 4350 C C . THR B 1 214 ? 8.281 -13.406 -0.486 1 91.12 214 THR B C 1
ATOM 4352 O O . THR B 1 214 ? 9.211 -13.297 0.317 1 91.12 214 THR B O 1
ATOM 4355 N N . ALA B 1 215 ? 7.934 -14.547 -0.961 1 92.25 215 ALA B N 1
ATOM 4356 C CA . ALA B 1 215 ? 8.641 -15.773 -0.597 1 92.25 215 ALA B CA 1
ATOM 4357 C C . ALA B 1 215 ? 9.977 -15.875 -1.337 1 92.25 215 ALA B C 1
ATOM 4359 O O . ALA B 1 215 ? 10.82 -16.703 -0.993 1 92.25 215 ALA B O 1
ATOM 4360 N N . TYR B 1 216 ? 10.133 -15.078 -2.299 1 95.06 216 TYR B N 1
ATOM 4361 C CA . TYR B 1 216 ? 11.352 -15.07 -3.098 1 95.06 216 TYR B CA 1
ATOM 4362 C C . TYR B 1 216 ? 12.258 -13.914 -2.695 1 95.06 216 TYR B C 1
ATOM 4364 O O . TYR B 1 216 ? 11.789 -12.898 -2.176 1 95.06 216 TYR B O 1
ATOM 4372 N N . PRO B 1 217 ? 13.531 -14.055 -2.922 1 94.62 217 PRO B N 1
ATOM 4373 C CA . PRO B 1 217 ? 14.43 -12.914 -2.701 1 94.62 217 PRO B CA 1
ATOM 4374 C C . PRO B 1 217 ? 14.297 -11.844 -3.781 1 94.62 217 PRO B C 1
ATOM 4376 O O . PRO B 1 217 ? 13.938 -12.156 -4.922 1 94.62 217 PRO B O 1
ATOM 4379 N N . LEU B 1 218 ? 14.562 -10.648 -3.361 1 95.81 218 LEU B N 1
ATOM 4380 C CA . LEU B 1 218 ? 14.641 -9.57 -4.34 1 95.81 218 LEU B CA 1
ATOM 4381 C C . LEU B 1 218 ? 15.992 -9.578 -5.043 1 95.81 218 LEU B C 1
ATOM 4383 O O . LEU B 1 218 ? 17.031 -9.523 -4.387 1 95.81 218 LEU B O 1
ATOM 4387 N N . LYS B 1 219 ? 15.992 -9.703 -6.293 1 95.19 219 LYS B N 1
ATOM 4388 C CA . LYS B 1 219 ? 17.172 -9.633 -7.148 1 95.19 219 LYS B CA 1
ATOM 4389 C C . LYS B 1 219 ? 16.969 -8.641 -8.289 1 95.19 219 LYS B C 1
ATOM 4391 O O . LYS B 1 219 ? 15.852 -8.18 -8.523 1 95.19 219 LYS B O 1
ATOM 4396 N N . THR B 1 220 ? 18.016 -8.312 -8.984 1 94.75 220 THR B N 1
ATOM 4397 C CA . THR B 1 220 ? 17.922 -7.379 -10.102 1 94.75 220 THR B CA 1
ATOM 4398 C C . THR B 1 220 ? 17.016 -7.938 -11.195 1 94.75 220 THR B C 1
ATOM 4400 O O . THR B 1 220 ? 16.328 -7.18 -11.891 1 94.75 220 THR B O 1
ATOM 4403 N N . TRP B 1 221 ? 16.984 -9.297 -11.281 1 96.31 221 TRP B N 1
ATOM 4404 C CA . TRP B 1 221 ? 16.188 -9.93 -12.336 1 96.31 221 TRP B CA 1
ATOM 4405 C C . TRP B 1 221 ? 14.961 -10.609 -11.742 1 96.31 221 TRP B C 1
ATOM 4407 O O . TRP B 1 221 ? 14.18 -11.227 -12.469 1 96.31 221 TRP B O 1
ATOM 4417 N N . LEU B 1 222 ? 14.742 -10.594 -10.469 1 97.38 222 LEU B N 1
ATOM 4418 C CA . LEU B 1 222 ? 13.586 -11.102 -9.75 1 97.38 222 LEU B CA 1
ATOM 4419 C C . LEU B 1 222 ? 13.008 -10.047 -8.82 1 97.38 222 LEU B C 1
ATOM 4421 O O . LEU B 1 222 ? 13.594 -9.75 -7.77 1 97.38 222 LEU B O 1
ATOM 4425 N N . VAL B 1 223 ? 11.844 -9.555 -9.188 1 97.06 223 VAL B N 1
ATOM 4426 C CA . VAL B 1 223 ? 11.32 -8.391 -8.477 1 97.06 223 VAL B CA 1
ATOM 4427 C C . VAL B 1 223 ? 10.109 -8.797 -7.637 1 97.06 223 VAL B C 1
ATOM 4429 O O . VAL B 1 223 ? 9.188 -9.445 -8.133 1 97.06 223 VAL B O 1
ATOM 4432 N N . THR B 1 224 ? 10.125 -8.531 -6.406 1 96.56 224 THR B N 1
ATOM 4433 C CA . THR B 1 224 ? 9.055 -8.789 -5.453 1 96.56 224 THR B CA 1
ATOM 4434 C C . THR B 1 224 ? 8.406 -7.48 -4.996 1 96.56 224 THR B C 1
ATOM 4436 O O . THR B 1 224 ? 8.992 -6.406 -5.16 1 96.56 224 THR B O 1
ATOM 4439 N N . PRO B 1 225 ? 7.18 -7.547 -4.516 1 96.12 225 PRO B N 1
ATOM 4440 C CA . PRO B 1 225 ? 6.516 -6.312 -4.09 1 96.12 225 PRO B CA 1
ATOM 4441 C C . PRO B 1 225 ? 7.129 -5.719 -2.824 1 96.12 225 PRO B C 1
ATOM 4443 O O . PRO B 1 225 ? 7.922 -6.383 -2.15 1 96.12 225 PRO B O 1
ATOM 4446 N N . PHE B 1 226 ? 6.793 -4.398 -2.566 1 94.75 226 PHE B N 1
ATOM 4447 C CA . PHE B 1 226 ? 7.172 -3.764 -1.309 1 94.75 226 PHE B CA 1
ATOM 4448 C C . PHE B 1 226 ? 6.391 -4.359 -0.145 1 94.75 226 PHE B C 1
ATOM 4450 O O . PHE B 1 226 ? 5.164 -4.473 -0.207 1 94.75 226 PHE B O 1
ATOM 4457 N N . SER B 1 227 ? 7.098 -4.711 0.875 1 91.56 227 SER B N 1
ATOM 4458 C CA . SER B 1 227 ? 6.453 -5.324 2.033 1 91.56 227 SER B CA 1
ATOM 4459 C C . SER B 1 227 ? 5.637 -4.301 2.816 1 91.56 227 SER B C 1
ATOM 4461 O O . SER B 1 227 ? 4.574 -4.625 3.352 1 91.56 227 SER B O 1
ATOM 4463 N N . LYS B 1 228 ? 6.094 -3.094 2.904 1 90.88 228 LYS B N 1
ATOM 4464 C CA . LYS B 1 228 ? 5.434 -2.002 3.613 1 90.88 228 LYS B CA 1
ATOM 4465 C C . LYS B 1 228 ? 5.43 -0.726 2.779 1 90.88 228 LYS B C 1
ATOM 4467 O O . LYS B 1 228 ? 6.082 0.258 3.137 1 90.88 228 LYS B O 1
ATOM 4472 N N . PRO B 1 229 ? 4.59 -0.796 1.708 1 94.12 229 PRO B N 1
ATOM 4473 C CA . PRO B 1 229 ? 4.566 0.389 0.848 1 94.12 229 PRO B CA 1
ATOM 4474 C C . PRO B 1 229 ? 4.035 1.628 1.564 1 94.12 229 PRO B C 1
ATOM 4476 O O . PRO B 1 229 ? 3.029 1.55 2.277 1 94.12 229 PRO B O 1
ATOM 4479 N N . LYS B 1 230 ? 4.699 2.787 1.369 1 89.12 230 LYS B N 1
ATOM 4480 C CA . LYS B 1 230 ? 4.332 4.004 2.086 1 89.12 230 LYS B CA 1
ATOM 4481 C C . LYS B 1 230 ? 4.07 5.156 1.116 1 89.12 230 LYS B C 1
ATOM 4483 O O . LYS B 1 230 ? 3.314 6.078 1.429 1 89.12 230 LYS B O 1
ATOM 4488 N N . THR B 1 231 ? 4.766 5.121 -0.028 1 92.75 231 THR B N 1
ATOM 4489 C CA . THR B 1 231 ? 4.664 6.215 -0.992 1 92.75 231 THR B CA 1
ATOM 4490 C C . THR B 1 231 ? 3.754 5.824 -2.154 1 92.75 231 THR B C 1
ATOM 4492 O O . THR B 1 231 ? 3.482 4.641 -2.369 1 92.75 231 THR B O 1
ATOM 4495 N N . LYS B 1 232 ? 3.309 6.766 -2.908 1 92.19 232 LYS B N 1
ATOM 4496 C CA . LYS B 1 232 ? 2.414 6.52 -4.035 1 92.19 232 LYS B CA 1
ATOM 4497 C C . LYS B 1 232 ? 3.078 5.625 -5.078 1 92.19 232 LYS B C 1
ATOM 4499 O O . LYS B 1 232 ? 2.461 4.676 -5.57 1 92.19 232 LYS B O 1
ATOM 4504 N N . PRO B 1 233 ? 4.391 5.93 -5.387 1 94.88 233 PRO B N 1
ATOM 4505 C CA . PRO B 1 233 ? 5.055 5.035 -6.336 1 94.88 233 PRO B CA 1
ATOM 4506 C C . PRO B 1 233 ? 5.102 3.588 -5.848 1 94.88 233 PRO B C 1
ATOM 4508 O O . PRO B 1 233 ? 4.836 2.662 -6.617 1 94.88 233 PRO B O 1
ATOM 4511 N N . GLU B 1 234 ? 5.379 3.391 -4.586 1 96.25 234 GLU B N 1
ATOM 4512 C CA . GLU B 1 234 ? 5.441 2.045 -4.023 1 96.25 234 GLU B CA 1
ATOM 4513 C C . GLU B 1 234 ? 4.078 1.364 -4.07 1 96.25 234 GLU B C 1
ATOM 4515 O O . GLU B 1 234 ? 3.977 0.183 -4.406 1 96.25 234 GLU B O 1
ATOM 4520 N N . LEU B 1 235 ? 3.047 2.119 -3.717 1 95.44 235 LEU B N 1
ATOM 4521 C CA . LEU B 1 235 ? 1.685 1.599 -3.707 1 95.44 235 LEU B CA 1
ATOM 4522 C C . LEU B 1 235 ? 1.229 1.241 -5.117 1 95.44 235 LEU B C 1
ATOM 4524 O O . LEU B 1 235 ? 0.64 0.181 -5.336 1 95.44 235 LEU B O 1
ATOM 4528 N N . SER B 1 236 ? 1.489 2.102 -6.043 1 94.62 236 SER B N 1
ATOM 4529 C CA . SER B 1 236 ? 1.138 1.86 -7.441 1 94.62 236 SER B CA 1
ATOM 4530 C C . SER B 1 236 ? 1.87 0.642 -7.992 1 94.62 236 SER B C 1
ATOM 4532 O O . SER B 1 236 ? 1.291 -0.152 -8.734 1 94.62 236 SER B O 1
ATOM 4534 N N . PHE B 1 237 ? 3.184 0.531 -7.641 1 97.06 237 PHE B N 1
ATOM 4535 C CA . PHE B 1 237 ? 3.965 -0.632 -8.047 1 97.06 237 PHE B CA 1
ATOM 4536 C C . PHE B 1 237 ? 3.322 -1.918 -7.539 1 97.06 237 PHE B C 1
ATOM 4538 O O . PHE B 1 237 ? 3.199 -2.893 -8.281 1 97.06 237 PHE B O 1
ATOM 4545 N N . ASN B 1 238 ? 2.9 -1.925 -6.273 1 96.88 238 ASN B N 1
ATOM 4546 C CA . ASN B 1 238 ? 2.295 -3.121 -5.695 1 96.88 238 ASN B CA 1
ATOM 4547 C C . ASN B 1 238 ? 0.976 -3.467 -6.383 1 96.88 238 ASN B C 1
ATOM 4549 O O . ASN B 1 238 ? 0.623 -4.641 -6.5 1 96.88 238 ASN B O 1
ATOM 4553 N N . ILE B 1 239 ? 0.21 -2.467 -6.762 1 95.31 239 ILE B N 1
ATOM 4554 C CA . ILE B 1 239 ? -1.032 -2.715 -7.484 1 95.31 239 ILE B CA 1
ATOM 4555 C C . ILE B 1 239 ? -0.725 -3.385 -8.82 1 95.31 239 ILE B C 1
ATOM 4557 O O . ILE B 1 239 ? -1.34 -4.395 -9.18 1 95.31 239 ILE B O 1
ATOM 4561 N N . MET B 1 240 ? 0.236 -2.863 -9.555 1 96.19 240 MET B N 1
ATOM 4562 C CA . MET B 1 240 ? 0.649 -3.457 -10.82 1 96.19 240 MET B CA 1
ATOM 4563 C C . MET B 1 240 ? 1.115 -4.895 -10.625 1 96.19 240 MET B C 1
ATOM 4565 O O . MET B 1 240 ? 0.753 -5.781 -11.398 1 96.19 240 MET B O 1
ATOM 4569 N N . HIS B 1 241 ? 1.95 -5.074 -9.602 1 97.38 241 HIS B N 1
ATOM 4570 C CA . HIS B 1 241 ? 2.473 -6.398 -9.289 1 97.38 241 HIS B CA 1
ATOM 4571 C C . HIS B 1 241 ? 1.343 -7.387 -9.023 1 97.38 241 HIS B C 1
ATOM 4573 O O . HIS B 1 241 ? 1.357 -8.508 -9.539 1 97.38 241 HIS B O 1
ATOM 4579 N N . LEU B 1 242 ? 0.385 -6.953 -8.266 1 96.06 242 LEU B N 1
ATOM 4580 C CA . LEU B 1 242 ? -0.766 -7.789 -7.941 1 96.06 242 LEU B CA 1
ATOM 4581 C C . LEU B 1 242 ? -1.554 -8.141 -9.203 1 96.06 242 LEU B C 1
ATOM 4583 O O . LEU B 1 242 ? -1.973 -9.281 -9.375 1 96.06 242 LEU B O 1
ATOM 4587 N N . ASP B 1 243 ? -1.752 -7.148 -10.016 1 96 243 ASP B N 1
ATOM 4588 C CA . ASP B 1 243 ? -2.482 -7.363 -11.266 1 96 243 ASP B CA 1
ATOM 4589 C C . ASP B 1 243 ? -1.768 -8.383 -12.148 1 96 243 ASP B C 1
ATOM 4591 O O . ASP B 1 243 ? -2.396 -9.297 -12.688 1 96 243 ASP B O 1
ATOM 4595 N N . ALA B 1 244 ? -0.497 -8.203 -12.266 1 97.31 244 ALA B N 1
ATOM 4596 C CA . ALA B 1 244 ? 0.277 -9.125 -13.094 1 97.31 244 ALA B CA 1
ATOM 4597 C C . ALA B 1 244 ? 0.254 -10.531 -12.5 1 97.31 244 ALA B C 1
ATOM 4599 O O . ALA B 1 244 ? 0.162 -11.523 -13.234 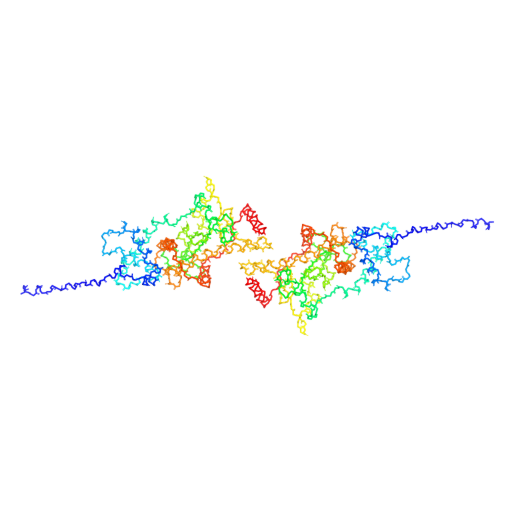1 97.31 244 ALA B O 1
ATOM 4600 N N . PHE B 1 245 ? 0.312 -10.625 -11.172 1 96.81 245 PHE B N 1
ATOM 4601 C CA . PHE B 1 245 ? 0.386 -11.906 -10.477 1 96.81 245 PHE B CA 1
ATOM 4602 C C . PHE B 1 245 ? -0.908 -12.695 -10.656 1 96.81 245 PHE B C 1
ATOM 4604 O O . PHE B 1 245 ? -0.942 -13.906 -10.414 1 96.81 245 PHE B O 1
ATOM 4611 N N . GLU B 1 246 ? -1.943 -12.023 -11.039 1 94.81 246 GLU B N 1
ATOM 4612 C CA . GLU B 1 246 ? -3.207 -12.695 -11.32 1 94.81 246 GLU B CA 1
ATOM 4613 C C . GLU B 1 246 ? -3.037 -13.758 -12.406 1 94.81 246 GLU B C 1
ATOM 4615 O O . GLU B 1 246 ? -3.744 -14.766 -12.406 1 94.81 246 GLU B O 1
ATOM 4620 N N . ALA B 1 247 ? -2.135 -13.508 -13.312 1 96.94 247 ALA B N 1
ATOM 4621 C CA . ALA B 1 247 ? -1.869 -14.492 -14.344 1 96.94 247 ALA B CA 1
ATOM 4622 C C . ALA B 1 247 ? -1.433 -15.828 -13.734 1 96.94 247 ALA B C 1
ATOM 4624 O O . ALA B 1 247 ? -1.865 -16.891 -14.18 1 96.94 247 ALA B O 1
ATOM 4625 N N . MET B 1 248 ? -0.563 -15.773 -12.734 1 98 248 MET B N 1
ATOM 4626 C CA . MET B 1 248 ? -0.119 -16.984 -12.039 1 98 248 MET B CA 1
ATOM 4627 C C . MET B 1 248 ? -1.275 -17.641 -11.289 1 98 248 MET B C 1
ATOM 4629 O O . MET B 1 248 ? -1.454 -18.844 -11.352 1 98 248 MET B O 1
ATOM 4633 N N . ASP B 1 249 ? -2.043 -16.812 -10.625 1 97.12 249 ASP B N 1
ATOM 4634 C CA . ASP B 1 249 ? -3.189 -17.328 -9.891 1 97.12 249 ASP B CA 1
ATOM 4635 C C . ASP B 1 249 ? -4.148 -18.062 -10.82 1 97.12 249 ASP B C 1
ATOM 4637 O O . ASP B 1 249 ? -4.625 -19.156 -10.5 1 97.12 249 ASP B O 1
ATOM 4641 N N . ARG B 1 250 ? -4.336 -17.5 -11.93 1 96.25 250 ARG B N 1
ATOM 4642 C CA . ARG B 1 250 ? -5.211 -18.125 -12.922 1 96.25 250 ARG B CA 1
ATOM 4643 C C . ARG B 1 250 ? -4.598 -19.406 -13.469 1 96.25 250 ARG B C 1
ATOM 4645 O O . ARG B 1 250 ? -5.301 -20.391 -13.664 1 96.25 250 ARG B O 1
ATOM 4652 N N . THR B 1 251 ? -3.369 -19.344 -13.727 1 97.75 251 THR B N 1
ATOM 4653 C CA . THR B 1 251 ? -2.676 -20.516 -14.258 1 97.75 251 THR B CA 1
ATOM 4654 C C . THR B 1 251 ? -2.809 -21.703 -13.312 1 97.75 251 THR B C 1
ATOM 4656 O O . THR B 1 251 ? -3.213 -22.781 -13.727 1 97.75 251 THR B O 1
ATOM 4659 N N . VAL B 1 252 ? -2.508 -21.5 -12.055 1 97.81 252 VAL B N 1
ATOM 4660 C CA . VAL B 1 252 ? -2.574 -22.562 -11.062 1 97.81 252 VAL B CA 1
ATOM 4661 C C . VAL B 1 252 ? -4.016 -23.047 -10.914 1 97.81 252 VAL B C 1
ATOM 4663 O O . VAL B 1 252 ? -4.273 -24.25 -10.844 1 97.81 252 VAL B O 1
ATOM 4666 N N . ALA B 1 253 ? -4.898 -22.125 -10.922 1 96.81 253 ALA B N 1
ATOM 4667 C CA . ALA B 1 253 ? -6.312 -22.469 -10.789 1 96.81 253 ALA B CA 1
ATOM 4668 C C . ALA B 1 253 ? -6.777 -23.312 -11.984 1 96.81 253 ALA B C 1
ATOM 4670 O O . ALA B 1 253 ? -7.488 -24.297 -11.812 1 96.81 253 ALA B O 1
ATOM 4671 N N . MET B 1 254 ? -6.395 -22.906 -13.195 1 96.56 254 MET B N 1
ATOM 4672 C CA . MET B 1 254 ? -6.758 -23.656 -14.391 1 96.56 254 MET B CA 1
ATOM 4673 C C . MET B 1 254 ? -6.191 -25.062 -14.344 1 96.56 254 MET B C 1
ATOM 4675 O O . MET B 1 254 ? -6.887 -26.031 -14.656 1 96.56 254 MET B O 1
ATOM 4679 N N . LEU B 1 255 ? -4.98 -25.203 -13.922 1 96.81 255 LEU B N 1
ATOM 4680 C CA . LEU B 1 255 ? -4.328 -26.5 -13.82 1 96.81 255 LEU B CA 1
ATOM 4681 C C . LEU B 1 255 ? -5.098 -27.422 -12.883 1 96.81 255 LEU B C 1
ATOM 4683 O O . LEU B 1 255 ? -5.43 -28.547 -13.25 1 96.81 255 LEU B O 1
ATOM 4687 N N . LYS B 1 256 ? -5.426 -26.875 -11.773 1 96.44 256 LYS B N 1
ATOM 4688 C CA . LYS B 1 256 ? -6.008 -27.703 -10.727 1 96.44 256 LYS B CA 1
ATOM 4689 C C . LYS B 1 256 ? -7.488 -27.969 -10.992 1 96.44 256 LYS B C 1
ATOM 4691 O O . LYS B 1 256 ? -8.055 -28.953 -10.5 1 96.44 256 LYS B O 1
ATOM 4696 N N . LYS B 1 257 ? -8.094 -27.094 -11.727 1 94.88 257 LYS B N 1
ATOM 4697 C CA . LYS B 1 257 ? -9.477 -27.328 -12.117 1 94.88 257 LYS B CA 1
ATOM 4698 C C . LYS B 1 257 ? -9.562 -28.328 -13.273 1 94.88 257 LYS B C 1
ATOM 4700 O O . LYS B 1 257 ? -10.445 -29.188 -13.297 1 94.88 257 LYS B O 1
ATOM 4705 N N . ARG B 1 258 ? -8.68 -28.188 -14.227 1 95.5 258 ARG B N 1
ATOM 4706 C CA . ARG B 1 258 ? -8.656 -29.078 -15.383 1 95.5 258 ARG B CA 1
ATOM 4707 C C . ARG B 1 258 ? -8.203 -30.484 -14.984 1 95.5 258 ARG B C 1
ATOM 4709 O O . ARG B 1 258 ? -8.789 -31.469 -15.414 1 95.5 258 ARG B O 1
ATOM 4716 N N . PHE B 1 259 ? -7.145 -30.531 -14.25 1 97.56 259 PHE B N 1
ATOM 4717 C CA . PHE B 1 259 ? -6.57 -31.797 -13.797 1 97.56 259 PHE B CA 1
ATOM 4718 C C . PHE B 1 259 ? -6.773 -31.969 -12.289 1 97.56 259 PHE B C 1
ATOM 4720 O O . PHE B 1 259 ? -5.891 -31.625 -11.5 1 97.56 259 PHE B O 1
ATOM 4727 N N . ARG B 1 260 ? -7.754 -32.594 -11.953 1 96 260 ARG B N 1
ATOM 4728 C CA . ARG B 1 260 ? -8.203 -32.719 -10.57 1 96 260 ARG B CA 1
ATOM 4729 C C . ARG B 1 260 ? -7.23 -33.531 -9.742 1 96 260 ARG B C 1
ATOM 4731 O O . ARG B 1 260 ? -7.199 -33.438 -8.516 1 96 260 ARG B O 1
ATOM 4738 N N . CYS B 1 261 ? -6.461 -34.344 -10.391 1 96.56 261 CYS B N 1
ATOM 4739 C CA . CYS B 1 261 ? -5.465 -35.125 -9.664 1 96.56 261 CYS B CA 1
ATOM 4740 C C . CYS B 1 261 ? -4.473 -34.219 -8.953 1 96.56 261 CYS B C 1
ATOM 4742 O O . CYS B 1 261 ? -3.824 -34.625 -7.988 1 96.56 261 CYS B O 1
ATOM 4744 N N . LEU B 1 262 ? -4.375 -32.938 -9.398 1 97.38 262 LEU B N 1
ATOM 4745 C CA . LEU B 1 262 ? -3.436 -31.984 -8.82 1 97.38 262 LEU B CA 1
ATOM 4746 C C . LEU B 1 262 ? -4.082 -31.234 -7.66 1 97.38 262 LEU B C 1
ATOM 4748 O O . LEU B 1 262 ? -3.393 -30.547 -6.902 1 97.38 262 LEU B O 1
ATOM 4752 N N . ASP B 1 263 ? -5.352 -31.312 -7.586 1 95.06 263 ASP B N 1
ATOM 4753 C CA . ASP B 1 263 ? -6.102 -30.531 -6.598 1 95.06 263 ASP B CA 1
ATOM 4754 C C . ASP B 1 263 ? -6.281 -31.328 -5.305 1 95.06 263 ASP B C 1
ATOM 4756 O O . ASP B 1 263 ? -6.555 -32.531 -5.34 1 95.06 263 ASP B O 1
ATOM 4760 N N . LYS B 1 264 ? -6.188 -30.672 -4.219 1 91.69 264 LYS B N 1
ATOM 4761 C CA . LYS B 1 264 ? -6.305 -31.297 -2.906 1 91.69 264 LYS B CA 1
ATOM 4762 C C . LYS B 1 264 ? -7.688 -31.922 -2.715 1 91.69 264 LYS B C 1
ATOM 4764 O O . LYS B 1 264 ? -7.832 -32.938 -2.031 1 91.69 264 LYS B O 1
ATOM 4769 N N . SER B 1 2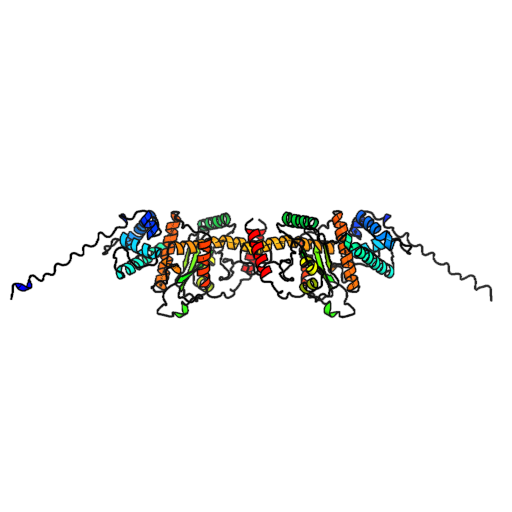65 ? -8.641 -31.344 -3.291 1 88.81 265 SER B N 1
ATOM 4770 C CA . SER B 1 265 ? -10.023 -31.75 -3.08 1 88.81 265 SER B CA 1
ATOM 4771 C C . SER B 1 265 ? -10.266 -33.156 -3.592 1 88.81 265 SER B C 1
ATOM 4773 O O . SER B 1 265 ? -11.219 -33.844 -3.174 1 88.81 265 SER B O 1
ATOM 4775 N N . SER B 1 266 ? -9.43 -33.688 -4.512 1 88.81 266 SER B N 1
ATOM 4776 C CA . SER B 1 266 ? -9.609 -35.031 -5.074 1 88.81 266 SER B CA 1
ATOM 4777 C C . SER B 1 266 ? -8.898 -36.094 -4.234 1 88.81 266 SER B C 1
ATOM 4779 O O . SER B 1 266 ? -8.953 -37.281 -4.547 1 88.81 266 SER B O 1
ATOM 4781 N N . GLY B 1 267 ? -8.211 -35.594 -3.203 1 90.69 267 GLY B N 1
ATOM 4782 C CA . GLY B 1 267 ? -7.508 -36.531 -2.33 1 90.69 267 GLY B CA 1
ATOM 4783 C C . GLY B 1 267 ? -6.035 -36.656 -2.664 1 90.69 267 GLY B C 1
ATOM 4784 O O . GLY B 1 267 ? -5.59 -36.219 -3.723 1 90.69 267 GLY B O 1
ATOM 4785 N N . PRO B 1 268 ? -5.34 -37.312 -1.779 1 94.94 268 PRO B N 1
ATOM 4786 C CA . PRO B 1 268 ? -3.896 -37.469 -1.983 1 94.94 268 PRO B CA 1
ATOM 4787 C C . PRO B 1 268 ? -3.551 -38.5 -3.066 1 94.94 268 PRO B C 1
ATOM 4789 O O . PRO B 1 268 ? -4.176 -39.531 -3.143 1 94.94 268 PRO B O 1
ATOM 4792 N N . LEU B 1 269 ? -2.641 -38.094 -3.867 1 94.75 269 LEU B N 1
ATOM 4793 C CA . LEU B 1 269 ? -2.133 -39.062 -4.855 1 94.75 269 LEU B CA 1
ATOM 4794 C C . LEU B 1 269 ? -1.383 -40.188 -4.176 1 94.75 269 LEU B C 1
ATOM 4796 O O . LEU B 1 269 ? -0.618 -39.969 -3.236 1 94.75 269 LEU B O 1
ATOM 4800 N N . GLN B 1 270 ? -1.623 -41.406 -4.664 1 93.06 270 GLN B N 1
ATOM 4801 C CA . GLN B 1 270 ? -1.042 -42.594 -4.062 1 93.06 270 GLN B CA 1
ATOM 4802 C C . GLN B 1 270 ? 0.24 -43 -4.781 1 93.06 270 GLN B C 1
ATOM 4804 O O . GLN B 1 270 ? 0.42 -44.188 -5.117 1 93.06 270 GLN B O 1
ATOM 4809 N N . TYR B 1 271 ? 1.047 -42.094 -5.105 1 93.44 271 TYR B N 1
ATOM 4810 C CA . TYR B 1 271 ? 2.285 -42.312 -5.844 1 93.44 271 TYR B CA 1
ATOM 4811 C C . TYR B 1 271 ? 3.471 -41.688 -5.125 1 93.44 271 TYR B C 1
ATOM 4813 O O . TYR B 1 271 ? 3.291 -40.906 -4.199 1 93.44 271 TYR B O 1
ATOM 4821 N N . SER B 1 272 ? 4.695 -42.062 -5.504 1 94.38 272 SER B N 1
ATOM 4822 C CA . SER B 1 272 ? 5.91 -41.5 -4.949 1 94.38 272 SER B CA 1
ATOM 4823 C C . SER B 1 272 ? 6.055 -40.031 -5.363 1 94.38 272 SER B C 1
ATOM 4825 O O . SER B 1 272 ? 5.484 -39.594 -6.371 1 94.38 272 SER B O 1
ATOM 4827 N N . PRO B 1 273 ? 6.82 -39.219 -4.566 1 95.94 273 PRO B N 1
ATOM 4828 C CA . PRO B 1 273 ? 7.039 -37.812 -4.902 1 95.94 273 PRO B CA 1
ATOM 4829 C C . PRO B 1 273 ? 7.551 -37.625 -6.328 1 95.94 273 PRO B C 1
ATOM 4831 O O . PRO B 1 273 ? 7.121 -36.719 -7.023 1 95.94 273 PRO B O 1
ATOM 4834 N N . HIS B 1 274 ? 8.414 -38.5 -6.754 1 95.25 274 HIS B N 1
ATOM 4835 C CA . HIS B 1 274 ? 8.977 -38.406 -8.094 1 95.25 274 HIS B CA 1
ATOM 4836 C C . HIS B 1 274 ? 7.898 -38.594 -9.156 1 95.25 274 HIS B C 1
ATOM 4838 O O . HIS B 1 274 ? 7.859 -37.844 -10.141 1 95.25 274 HIS B O 1
ATOM 4844 N N . LYS B 1 275 ? 7.031 -39.562 -8.969 1 95.38 275 LYS B N 1
ATOM 4845 C CA . LYS B 1 275 ? 5.949 -39.812 -9.914 1 95.38 275 LYS B CA 1
ATOM 4846 C C . LYS B 1 275 ? 4.949 -38.656 -9.922 1 95.38 275 LYS B C 1
ATOM 4848 O O . LYS B 1 275 ? 4.465 -38.25 -10.984 1 95.38 275 LYS B O 1
ATOM 4853 N N . VAL B 1 276 ? 4.688 -38.188 -8.75 1 96.81 276 VAL B N 1
ATOM 4854 C CA . VAL B 1 276 ? 3.756 -37.062 -8.648 1 96.81 276 VAL B CA 1
ATOM 4855 C C . VAL B 1 276 ? 4.32 -35.844 -9.391 1 96.81 276 VAL B C 1
ATOM 4857 O O . VAL B 1 276 ? 3.59 -35.156 -10.086 1 96.81 276 VAL B O 1
ATOM 4860 N N . GLY B 1 277 ? 5.594 -35.594 -9.211 1 97.69 277 GLY B N 1
ATOM 4861 C CA . GLY B 1 277 ? 6.238 -34.531 -9.969 1 97.69 277 GLY B CA 1
ATOM 4862 C C . GLY B 1 277 ? 6.129 -34.719 -11.469 1 97.69 277 GLY B C 1
ATOM 4863 O O . GLY B 1 277 ? 5.914 -33.781 -12.211 1 97.69 277 GLY B O 1
ATOM 4864 N N . LEU B 1 278 ? 6.301 -35.969 -11.859 1 97.56 278 LEU B N 1
ATOM 4865 C CA . LEU B 1 278 ? 6.172 -36.344 -13.266 1 97.56 278 LEU B CA 1
ATOM 4866 C C . LEU B 1 278 ? 4.766 -36.031 -13.773 1 97.56 278 LEU B C 1
ATOM 4868 O O . LEU B 1 278 ? 4.594 -35.5 -14.875 1 97.56 278 LEU B O 1
ATOM 4872 N N . PHE B 1 279 ? 3.748 -36.438 -12.984 1 97.81 279 PHE B N 1
ATOM 4873 C CA . PHE B 1 279 ? 2.361 -36.156 -13.336 1 97.81 279 PHE B CA 1
ATOM 4874 C C . PHE B 1 279 ? 2.131 -34.656 -13.492 1 97.81 279 PHE B C 1
ATOM 4876 O O . PHE B 1 279 ? 1.468 -34.219 -14.438 1 97.81 279 PHE B O 1
ATOM 4883 N N . PHE B 1 280 ? 2.678 -33.906 -12.586 1 98.5 280 PHE B N 1
ATOM 4884 C CA . PHE B 1 280 ? 2.508 -32.438 -12.633 1 98.5 280 PHE B CA 1
ATOM 4885 C C . PHE B 1 280 ? 3.098 -31.875 -13.922 1 98.5 280 PHE B C 1
ATOM 4887 O O . PHE B 1 280 ? 2.455 -31.078 -14.602 1 98.5 280 PHE B O 1
ATOM 4894 N N . ALA B 1 281 ? 4.301 -32.281 -14.211 1 98.56 281 ALA B N 1
ATOM 4895 C CA . ALA B 1 281 ? 4.961 -31.797 -15.43 1 98.56 281 ALA B CA 1
ATOM 4896 C C . ALA B 1 281 ? 4.16 -32.188 -16.672 1 98.56 281 ALA B C 1
ATOM 4898 O O . ALA B 1 281 ? 4.027 -31.375 -17.594 1 98.56 281 ALA B O 1
ATOM 4899 N N . ALA B 1 282 ? 3.68 -33.375 -16.688 1 98.62 282 ALA B N 1
ATOM 4900 C CA . ALA B 1 282 ? 2.855 -33.812 -17.797 1 98.62 282 ALA B CA 1
ATOM 4901 C C . ALA B 1 282 ? 1.613 -32.938 -17.953 1 98.62 282 ALA B C 1
ATOM 4903 O O . ALA B 1 282 ? 1.247 -32.594 -19.078 1 98.62 282 ALA B O 1
ATOM 4904 N N . CYS B 1 283 ? 1.004 -32.656 -16.859 1 98.5 283 CYS B N 1
ATOM 4905 C CA . CYS B 1 283 ? -0.188 -31.812 -16.859 1 98.5 283 CYS B CA 1
ATOM 4906 C C . CYS B 1 283 ? 0.136 -30.406 -17.375 1 98.5 283 CYS B C 1
ATOM 4908 O O . CYS B 1 283 ? -0.691 -29.781 -18.031 1 98.5 283 CYS B O 1
ATOM 4910 N N . CYS B 1 284 ? 1.321 -29.922 -17.062 1 98.69 284 CYS B N 1
ATOM 4911 C CA . CYS B 1 284 ? 1.737 -28.609 -17.578 1 98.69 284 CYS B CA 1
ATOM 4912 C C . CYS B 1 284 ? 1.835 -28.641 -19.094 1 98.69 284 CYS B C 1
ATOM 4914 O O . CYS B 1 284 ? 1.437 -27.688 -19.766 1 98.69 284 CYS B O 1
ATOM 4916 N N . VAL B 1 285 ? 2.396 -29.75 -19.625 1 98.5 285 VAL B N 1
ATOM 4917 C CA . VAL B 1 285 ? 2.475 -29.906 -21.078 1 98.5 285 VAL B CA 1
ATOM 4918 C C . VAL B 1 285 ? 1.07 -29.891 -21.672 1 98.5 285 VAL B C 1
ATOM 4920 O O . VAL B 1 285 ? 0.805 -29.172 -22.641 1 98.5 285 VAL B O 1
ATOM 4923 N N . LEU B 1 286 ? 0.174 -30.688 -21.078 1 98 286 LEU B N 1
ATOM 4924 C CA . LEU B 1 286 ? -1.202 -30.781 -21.562 1 98 286 LEU B CA 1
ATOM 4925 C C . LEU B 1 286 ? -1.893 -29.422 -21.484 1 98 286 LEU B C 1
ATOM 4927 O O . LEU B 1 286 ? -2.656 -29.047 -22.391 1 98 286 LEU B O 1
ATOM 4931 N N . HIS B 1 287 ? -1.631 -28.719 -20.438 1 97.56 287 HIS B N 1
ATOM 4932 C CA . HIS B 1 287 ? -2.18 -27.375 -20.266 1 97.56 287 HIS B CA 1
ATOM 4933 C C . HIS B 1 287 ? -1.767 -26.453 -21.422 1 97.56 287 HIS B C 1
ATOM 4935 O O . HIS B 1 287 ? -2.609 -25.781 -22 1 97.56 287 HIS B O 1
ATOM 4941 N N . ASN B 1 288 ? -0.464 -26.422 -21.734 1 97.69 288 ASN B N 1
ATOM 4942 C CA . ASN B 1 288 ? 0.035 -25.562 -22.812 1 97.69 288 ASN B CA 1
ATOM 4943 C C . ASN B 1 288 ? -0.529 -25.984 -24.172 1 97.69 288 ASN B C 1
ATOM 4945 O O . ASN B 1 288 ? -0.804 -25.141 -25.016 1 97.69 288 ASN B O 1
ATOM 4949 N N . ILE B 1 289 ? -0.709 -27.312 -24.375 1 97 289 ILE B N 1
ATOM 4950 C CA . ILE B 1 289 ? -1.325 -27.797 -25.609 1 97 289 ILE B CA 1
ATOM 4951 C C . ILE B 1 289 ? -2.76 -27.281 -25.703 1 97 289 ILE B C 1
ATOM 4953 O O . ILE B 1 289 ? -3.178 -26.781 -26.75 1 97 289 ILE B O 1
ATOM 4957 N N . ALA B 1 290 ? -3.461 -27.438 -24.609 1 95.75 290 ALA B N 1
ATOM 4958 C CA . ALA B 1 290 ? -4.848 -26.984 -24.562 1 95.75 290 ALA B CA 1
ATOM 4959 C C . ALA B 1 290 ? -4.941 -25.484 -24.812 1 95.75 290 ALA B C 1
ATOM 4961 O O . ALA B 1 290 ? -5.809 -25.016 -25.562 1 95.75 290 ALA B O 1
ATOM 4962 N N . LEU B 1 291 ? -4.07 -24.719 -24.219 1 94.81 291 LEU B N 1
ATOM 4963 C CA . LEU B 1 291 ? -4.062 -23.266 -24.375 1 94.81 291 LEU B CA 1
ATOM 4964 C C . LEU B 1 291 ? -3.816 -22.875 -25.828 1 94.81 291 LEU B C 1
ATOM 4966 O O . LEU B 1 291 ? -4.418 -21.922 -26.312 1 94.81 291 LEU B O 1
ATOM 4970 N N . ARG B 1 292 ? -2.926 -23.516 -26.453 1 93.5 292 ARG B N 1
ATOM 4971 C CA . ARG B 1 292 ? -2.604 -23.25 -27.844 1 93.5 292 ARG B CA 1
ATOM 4972 C C . ARG B 1 292 ? -3.842 -23.375 -28.734 1 93.5 292 ARG B C 1
ATOM 4974 O O . ARG B 1 292 ? -3.957 -22.688 -29.75 1 93.5 292 ARG B O 1
ATOM 4981 N N . HIS B 1 293 ? -4.754 -24.172 -28.281 1 91.81 293 HIS B N 1
ATOM 4982 C CA . HIS B 1 293 ? -5.961 -24.406 -29.062 1 91.81 293 HIS B CA 1
ATOM 4983 C C . HIS B 1 293 ? -7.125 -23.562 -28.547 1 91.81 293 HIS B C 1
ATOM 4985 O O . HIS B 1 293 ? -8.273 -23.797 -28.922 1 91.81 293 HIS B O 1
ATOM 4991 N N . GLY B 1 294 ? -6.844 -22.703 -27.578 1 89.12 294 GLY B N 1
ATOM 4992 C CA . GLY B 1 294 ? -7.859 -21.797 -27.078 1 89.12 294 GLY B CA 1
ATOM 4993 C C . GLY B 1 294 ? -8.812 -22.453 -26.094 1 89.12 294 GLY B C 1
ATOM 4994 O O . GLY B 1 294 ? -9.93 -21.969 -25.891 1 89.12 294 GLY B O 1
ATOM 4995 N N . CYS B 1 295 ? -8.406 -23.594 -25.594 1 85.25 295 CYS B N 1
ATOM 4996 C CA . CYS B 1 295 ? -9.234 -24.312 -24.625 1 85.25 295 CYS B CA 1
ATOM 4997 C C . CYS B 1 295 ? -9.039 -23.75 -23.219 1 85.25 295 CYS B C 1
ATOM 4999 O O . CYS B 1 295 ? -8.094 -24.141 -22.531 1 85.25 295 CYS B O 1
ATOM 5001 N N . SER B 1 296 ? -9.797 -22.766 -22.875 1 77.38 296 SER B N 1
ATOM 5002 C CA . SER B 1 296 ? -9.672 -22.203 -21.531 1 77.38 296 SER B CA 1
ATOM 5003 C C . SER B 1 296 ? -10.703 -22.797 -20.578 1 77.38 296 SER B C 1
ATOM 5005 O O . SER B 1 296 ? -11.703 -23.375 -21.016 1 77.38 296 SER B O 1
ATOM 5007 N N . VAL B 1 297 ? -10.289 -22.875 -19.406 1 84.56 297 VAL B N 1
ATOM 5008 C CA . VAL B 1 297 ? -11.188 -23.344 -18.344 1 84.56 297 VAL B CA 1
ATOM 5009 C C . VAL B 1 297 ? -11.977 -22.156 -17.797 1 84.56 297 VAL B C 1
ATOM 5011 O O . VAL B 1 297 ? -11.414 -21.078 -17.578 1 84.56 297 VAL B O 1
ATOM 5014 N N . LYS B 1 298 ? -13.258 -22.328 -17.719 1 81.12 298 LYS B N 1
ATOM 5015 C CA . LYS B 1 298 ? -14.078 -21.297 -17.109 1 81.12 298 LYS B CA 1
ATOM 5016 C C . LYS B 1 298 ? -13.82 -21.188 -15.617 1 81.12 298 LYS B C 1
ATOM 5018 O O . LYS B 1 298 ? -14.102 -22.125 -14.867 1 81.12 298 LYS B O 1
ATOM 5023 N N . LEU B 1 299 ? -13.18 -20.219 -15.32 1 87.19 299 LEU B N 1
ATOM 5024 C CA . LEU B 1 299 ? -12.875 -19.984 -13.914 1 87.19 299 LEU B CA 1
ATOM 5025 C C . LEU B 1 299 ? -13.5 -18.672 -13.43 1 87.19 299 LEU B C 1
ATOM 5027 O O . LEU B 1 299 ? -13.344 -17.641 -14.062 1 87.19 299 LEU B O 1
ATOM 5031 N N . ASP B 1 300 ? -14.336 -18.766 -12.383 1 89.25 300 ASP B N 1
ATOM 5032 C CA . ASP B 1 300 ? -14.773 -17.5 -11.773 1 89.25 300 ASP B CA 1
ATOM 5033 C C . ASP B 1 300 ? -13.758 -17.016 -10.734 1 89.25 300 ASP B C 1
ATOM 5035 O O . ASP B 1 300 ? -12.891 -17.781 -10.305 1 89.25 300 ASP B O 1
ATOM 5039 N N . ALA B 1 301 ? -13.82 -15.812 -10.453 1 88.94 301 ALA B N 1
ATOM 5040 C CA . ALA B 1 301 ? -12.859 -15.164 -9.562 1 88.94 301 ALA B CA 1
ATOM 5041 C C . ALA B 1 301 ? -12.852 -15.828 -8.195 1 88.94 301 ALA B C 1
ATOM 5043 O O . ALA B 1 301 ? -11.789 -16 -7.59 1 88.94 301 ALA B O 1
ATOM 5044 N N . GLU B 1 302 ? -13.914 -16.234 -7.773 1 89.75 302 GLU B N 1
ATOM 5045 C CA . GLU B 1 302 ? -14.031 -16.859 -6.461 1 89.75 302 GLU B CA 1
ATOM 5046 C C . GLU B 1 302 ? -13.305 -18.203 -6.426 1 89.75 302 GLU B C 1
ATOM 5048 O O . GLU B 1 302 ? -12.672 -18.547 -5.422 1 89.75 302 GLU B O 1
ATOM 5053 N N . ALA B 1 303 ? -13.445 -18.953 -7.492 1 91.75 303 ALA B N 1
ATOM 5054 C CA . ALA B 1 303 ? -12.773 -20.234 -7.578 1 91.75 303 ALA B CA 1
ATOM 5055 C C . ALA B 1 303 ? -11.258 -20.062 -7.543 1 91.75 303 ALA B C 1
ATOM 5057 O O . ALA B 1 303 ? -10.555 -20.828 -6.879 1 91.75 303 ALA B O 1
ATOM 5058 N N . VAL B 1 304 ? -10.828 -19.078 -8.273 1 94.62 304 VAL B N 1
ATOM 5059 C CA . VAL B 1 304 ? -9.398 -18.797 -8.305 1 94.62 304 VAL B CA 1
ATOM 5060 C C . VAL B 1 304 ? -8.898 -18.469 -6.898 1 94.62 304 VAL B C 1
ATOM 5062 O O . VAL B 1 304 ? -7.902 -19.031 -6.441 1 94.62 304 VAL B O 1
ATOM 5065 N N . ILE B 1 305 ? -9.609 -17.641 -6.211 1 91.81 305 ILE B N 1
ATOM 5066 C CA . ILE B 1 305 ? -9.25 -17.203 -4.863 1 91.81 305 ILE B CA 1
ATOM 5067 C C . ILE B 1 305 ? -9.234 -18.406 -3.922 1 91.81 305 ILE B C 1
ATOM 5069 O O . ILE B 1 305 ? -8.312 -18.562 -3.125 1 91.81 305 ILE B O 1
ATOM 5073 N N . ARG B 1 306 ? -10.203 -19.203 -4.016 1 91.88 306 ARG B N 1
ATOM 5074 C CA . ARG B 1 306 ? -10.328 -20.359 -3.137 1 91.88 306 ARG B CA 1
ATOM 5075 C C . ARG B 1 306 ? -9.164 -21.328 -3.332 1 91.88 306 ARG B C 1
ATOM 5077 O O . ARG B 1 306 ? -8.539 -21.75 -2.361 1 91.88 306 ARG B O 1
ATOM 5084 N N . ILE B 1 307 ? -8.906 -21.625 -4.566 1 92.81 307 ILE B N 1
ATOM 5085 C CA . ILE B 1 307 ? -7.848 -22.578 -4.887 1 92.81 307 ILE B CA 1
ATOM 5086 C C . ILE B 1 307 ? -6.504 -22.047 -4.398 1 92.81 307 ILE B C 1
ATOM 5088 O O . ILE B 1 307 ? -5.715 -22.781 -3.803 1 92.81 307 ILE B O 1
ATOM 5092 N N . ARG B 1 308 ? -6.273 -20.797 -4.605 1 93.38 308 ARG B N 1
ATOM 5093 C CA . ARG B 1 308 ? -4.992 -20.203 -4.227 1 93.38 308 ARG B CA 1
ATOM 5094 C C . ARG B 1 308 ? -4.863 -20.109 -2.711 1 93.38 308 ARG B C 1
ATOM 5096 O O . ARG B 1 308 ? -3.77 -20.25 -2.164 1 93.38 308 ARG B O 1
ATOM 5103 N N . ARG B 1 309 ? -5.949 -19.875 -2.062 1 91.25 309 ARG B N 1
ATOM 5104 C CA . ARG B 1 309 ? -5.934 -19.844 -0.603 1 91.25 309 ARG B CA 1
ATOM 5105 C C . ARG B 1 309 ? -5.52 -21.188 -0.022 1 91.25 309 ARG B C 1
ATOM 5107 O O . ARG B 1 309 ? -4.684 -21.25 0.882 1 91.25 309 ARG B O 1
ATOM 5114 N N . ILE B 1 310 ? -6.109 -22.172 -0.539 1 91.56 310 ILE B N 1
ATOM 5115 C CA . ILE B 1 310 ? -5.793 -23.516 -0.088 1 91.56 310 ILE B CA 1
ATOM 5116 C C . ILE B 1 310 ? -4.32 -23.812 -0.359 1 91.56 310 ILE B C 1
ATOM 5118 O O . ILE B 1 310 ? -3.619 -24.359 0.505 1 91.56 310 ILE B O 1
ATOM 5122 N N . ASP B 1 311 ? -3.955 -23.469 -1.513 1 92.75 311 ASP B N 1
ATOM 5123 C CA . ASP B 1 311 ? -2.574 -23.703 -1.922 1 92.75 311 ASP B CA 1
ATOM 5124 C C . ASP B 1 311 ? -1.597 -22.969 -1.012 1 92.75 311 ASP B C 1
ATOM 5126 O O . ASP B 1 311 ? -0.61 -23.547 -0.551 1 92.75 311 ASP B O 1
ATOM 5130 N N . LYS B 1 312 ? -1.82 -21.719 -0.734 1 90.88 312 LYS B N 1
ATOM 5131 C CA . LYS B 1 312 ? -0.947 -20.891 0.088 1 90.88 312 LYS B CA 1
ATOM 5132 C C . LYS B 1 312 ? -0.897 -21.391 1.526 1 90.88 312 LYS B C 1
ATOM 5134 O O . LYS B 1 312 ? 0.138 -21.297 2.189 1 90.88 312 LYS B O 1
ATOM 5139 N N . ALA B 1 313 ? -1.973 -21.938 1.985 1 91.81 313 ALA B N 1
ATOM 5140 C CA . ALA B 1 313 ? -2.051 -22.453 3.352 1 91.81 313 ALA B CA 1
ATOM 5141 C C . ALA B 1 313 ? -1.091 -23.625 3.557 1 91.81 313 ALA B C 1
ATOM 5143 O O . ALA B 1 313 ? -0.692 -23.922 4.688 1 91.81 313 ALA B O 1
ATOM 5144 N N . MET B 1 314 ? -0.72 -24.234 2.504 1 93.62 314 MET B N 1
ATOM 5145 C CA . MET B 1 314 ? 0.142 -25.406 2.596 1 93.62 314 MET B CA 1
ATOM 5146 C C . MET B 1 314 ? 1.61 -25 2.672 1 93.62 314 MET B C 1
ATOM 5148 O O . MET B 1 314 ? 2.463 -25.812 3.049 1 93.62 314 MET B O 1
ATOM 5152 N N . HIS B 1 315 ? 1.903 -23.781 2.283 1 93.06 315 HIS B N 1
ATOM 5153 C CA . HIS B 1 315 ? 3.281 -23.297 2.311 1 93.06 315 HIS B CA 1
ATOM 5154 C C . HIS B 1 315 ? 3.758 -23.078 3.742 1 93.06 315 HIS B C 1
ATOM 5156 O O . HIS B 1 315 ? 2.986 -22.625 4.594 1 93.06 315 HIS B O 1
ATOM 5162 N N . MET B 1 316 ? 5.027 -23.344 3.932 1 88.31 316 MET B N 1
ATOM 5163 C CA . MET B 1 316 ? 5.633 -23.062 5.23 1 88.31 316 MET B CA 1
ATOM 5164 C C . MET B 1 316 ? 5.754 -21.562 5.461 1 88.31 316 MET B C 1
ATOM 5166 O O . MET B 1 316 ? 5.852 -20.797 4.508 1 88.31 316 MET B O 1
ATOM 5170 N N . PRO B 1 317 ? 5.734 -21.141 6.707 1 80.38 317 PRO B N 1
ATOM 5171 C CA . PRO B 1 317 ? 5.871 -19.703 7 1 80.38 317 PRO B CA 1
ATOM 5172 C C . PRO B 1 317 ? 7.148 -19.109 6.418 1 80.38 317 PRO B C 1
ATOM 5174 O O . PRO B 1 317 ? 8.195 -19.766 6.406 1 80.38 317 PRO B O 1
ATOM 5177 N N . LEU B 1 318 ? 6.887 -17.891 5.988 1 76.25 318 LEU B N 1
ATOM 5178 C CA . LEU B 1 318 ? 7.941 -17.219 5.246 1 76.25 318 LEU B CA 1
ATOM 5179 C C . LEU B 1 318 ? 9.023 -16.688 6.188 1 76.25 318 LEU B C 1
ATOM 5181 O O . LEU B 1 318 ? 8.719 -16.234 7.293 1 76.25 318 LEU B O 1
ATOM 5185 N N . THR B 1 319 ? 10.234 -16.969 5.793 1 73.94 319 THR B N 1
ATOM 5186 C CA . THR B 1 319 ? 11.359 -16.25 6.375 1 73.94 319 THR B CA 1
ATOM 5187 C C . THR B 1 319 ? 11.727 -15.039 5.523 1 73.94 319 THR B C 1
ATOM 5189 O O . THR B 1 319 ? 11.508 -15.039 4.309 1 73.94 319 THR B O 1
ATOM 5192 N N . GLU B 1 320 ? 12.016 -13.922 6.094 1 70.88 320 GLU B N 1
ATOM 5193 C CA . GLU B 1 320 ? 12.391 -12.734 5.328 1 70.88 320 GLU B CA 1
ATOM 5194 C C . GLU B 1 320 ? 13.594 -13.016 4.43 1 70.88 320 GLU B C 1
ATOM 5196 O O . GLU B 1 320 ? 14.688 -13.297 4.922 1 70.88 320 GLU B O 1
ATOM 5201 N N . PRO B 1 321 ? 13.242 -13.062 3.146 1 73.44 321 PRO B N 1
ATOM 5202 C CA . PRO B 1 321 ? 14.375 -13.375 2.271 1 73.44 321 PRO B CA 1
ATOM 5203 C C . PRO B 1 321 ? 15.406 -12.258 2.217 1 73.44 321 PRO B C 1
ATOM 5205 O O . PRO B 1 321 ? 15.109 -11.125 2.607 1 73.44 321 PRO B O 1
ATOM 5208 N N . LYS B 1 322 ? 16.625 -12.57 1.799 1 72.62 322 LYS B N 1
ATOM 5209 C CA . LYS B 1 322 ? 17.719 -11.617 1.658 1 72.62 322 LYS B CA 1
ATOM 5210 C C . LYS B 1 322 ? 17.453 -10.625 0.536 1 72.62 322 LYS B C 1
ATOM 5212 O O . LYS B 1 322 ? 16.891 -10.984 -0.5 1 72.62 322 LYS B O 1
ATOM 5217 N N . THR B 1 323 ? 17.672 -9.367 0.878 1 80.38 323 THR B N 1
ATOM 5218 C CA . THR B 1 323 ? 17.438 -8.344 -0.134 1 80.38 323 THR B CA 1
ATOM 5219 C C . THR B 1 323 ? 18.766 -7.715 -0.57 1 80.38 323 THR B C 1
ATOM 5221 O O . THR B 1 323 ? 19.656 -7.5 0.252 1 80.38 323 THR B O 1
ATOM 5224 N N . ASP B 1 324 ? 18.969 -7.664 -1.869 1 86.19 324 ASP B N 1
ATOM 5225 C CA . ASP B 1 324 ? 20.094 -7.008 -2.527 1 86.19 324 ASP B CA 1
ATOM 5226 C C . ASP B 1 324 ? 19.875 -5.5 -2.631 1 86.19 324 ASP B C 1
ATOM 5228 O O . ASP B 1 324 ? 18.844 -5.059 -3.125 1 86.19 324 ASP B O 1
ATOM 5232 N N . ALA B 1 325 ? 20.859 -4.688 -2.199 1 90 325 ALA B N 1
ATOM 5233 C CA . ALA B 1 325 ? 20.734 -3.234 -2.197 1 90 325 ALA B CA 1
ATOM 5234 C C . ALA B 1 325 ? 20.5 -2.701 -3.609 1 90 325 ALA B C 1
ATOM 5236 O O . ALA B 1 325 ? 19.688 -1.791 -3.812 1 90 325 ALA B O 1
ATOM 5237 N N . VAL B 1 326 ? 21.266 -3.266 -4.543 1 92.31 326 VAL B N 1
ATOM 5238 C CA . VAL B 1 326 ? 21.141 -2.842 -5.934 1 92.31 326 VAL B CA 1
ATOM 5239 C C . VAL B 1 326 ? 19.734 -3.143 -6.441 1 92.31 326 VAL B C 1
ATOM 5241 O O . VAL B 1 326 ? 19.141 -2.326 -7.148 1 92.31 326 VAL B O 1
ATOM 5244 N N . ALA B 1 327 ? 19.25 -4.293 -6.094 1 94.69 327 ALA B N 1
ATOM 5245 C CA . ALA B 1 327 ? 17.906 -4.695 -6.508 1 94.69 327 ALA B CA 1
ATOM 5246 C C . ALA B 1 327 ? 16.844 -3.793 -5.875 1 94.69 327 ALA B C 1
ATOM 5248 O O . ALA B 1 327 ? 15.828 -3.49 -6.5 1 94.69 327 ALA B O 1
ATOM 5249 N N . MET B 1 328 ? 17.094 -3.361 -4.668 1 95 328 MET B N 1
ATOM 5250 C CA . MET B 1 328 ? 16.172 -2.453 -3.99 1 95 328 MET B CA 1
ATOM 5251 C C . MET B 1 328 ? 16.062 -1.128 -4.738 1 95 328 MET B C 1
ATOM 5253 O O . MET B 1 328 ? 14.969 -0.596 -4.914 1 95 328 MET B O 1
ATOM 5257 N N . MET B 1 329 ? 17.188 -0.623 -5.113 1 94.62 329 MET B N 1
ATOM 5258 C CA . MET B 1 329 ? 17.219 0.626 -5.867 1 94.62 329 MET B CA 1
ATOM 5259 C C . MET B 1 329 ? 16.516 0.46 -7.215 1 94.62 329 MET B C 1
ATOM 5261 O O . MET B 1 329 ? 15.773 1.349 -7.648 1 94.62 329 MET B O 1
ATOM 5265 N N . GLY B 1 330 ? 16.828 -0.656 -7.859 1 94.56 330 GLY B N 1
ATOM 5266 C CA . GLY B 1 330 ? 16.172 -0.938 -9.125 1 94.56 330 GLY B CA 1
ATOM 5267 C C . GLY B 1 330 ? 14.664 -0.979 -9.016 1 94.56 330 GLY B C 1
ATOM 5268 O O . GLY B 1 330 ? 13.961 -0.429 -9.867 1 94.56 330 GLY B O 1
ATOM 5269 N N . ARG B 1 331 ? 14.18 -1.668 -8.039 1 95.44 331 ARG B N 1
ATOM 5270 C CA . ARG B 1 331 ? 12.734 -1.729 -7.824 1 95.44 331 ARG B CA 1
ATOM 5271 C C . ARG B 1 331 ? 12.164 -0.34 -7.559 1 95.44 331 ARG B C 1
ATOM 5273 O O . ARG B 1 331 ? 11.094 0.002 -8.062 1 95.44 331 ARG B O 1
ATOM 5280 N N . ALA B 1 332 ? 12.812 0.458 -6.715 1 95.5 332 ALA B N 1
ATOM 5281 C CA . ALA B 1 332 ? 12.359 1.815 -6.41 1 95.5 332 ALA B CA 1
ATOM 5282 C C . ALA B 1 332 ? 12.281 2.66 -7.68 1 95.5 332 ALA B C 1
ATOM 5284 O O . ALA B 1 332 ? 11.328 3.428 -7.859 1 95.5 332 ALA B O 1
ATOM 5285 N N . GLN B 1 333 ? 13.289 2.527 -8.5 1 94.44 333 GLN B N 1
ATOM 5286 C CA . GLN B 1 333 ? 13.305 3.254 -9.758 1 94.44 333 GLN B CA 1
ATOM 5287 C C . GLN B 1 333 ? 12.141 2.826 -10.656 1 94.44 333 GLN B C 1
ATOM 5289 O O . GLN B 1 333 ? 11.516 3.662 -11.305 1 94.44 333 GLN B O 1
ATOM 5294 N N . LEU B 1 334 ? 11.93 1.562 -10.688 1 94.38 334 LEU B N 1
ATOM 5295 C CA . LEU B 1 334 ? 10.805 1.036 -11.453 1 94.38 334 LEU B CA 1
ATOM 5296 C C . LEU B 1 334 ? 9.484 1.594 -10.938 1 94.38 334 LEU B C 1
ATOM 5298 O O . LEU B 1 334 ? 8.617 1.982 -11.719 1 94.38 334 LEU B O 1
ATOM 5302 N N . ALA B 1 335 ? 9.312 1.575 -9.664 1 95.88 335 ALA B N 1
ATOM 5303 C CA . ALA B 1 335 ? 8.109 2.115 -9.039 1 95.88 335 ALA B CA 1
ATOM 5304 C C . ALA B 1 335 ? 7.902 3.578 -9.422 1 95.88 335 ALA B C 1
ATOM 5306 O O . ALA B 1 335 ? 6.785 3.986 -9.75 1 95.88 335 ALA B O 1
ATOM 5307 N N . GLN B 1 336 ? 8.938 4.391 -9.391 1 94.06 336 GLN B N 1
ATOM 5308 C CA . GLN B 1 336 ? 8.867 5.805 -9.75 1 94.06 336 GLN B CA 1
ATOM 5309 C C . GLN B 1 336 ? 8.445 5.98 -11.203 1 94.06 336 GLN B C 1
ATOM 5311 O O . GLN B 1 336 ? 7.625 6.848 -11.516 1 94.06 336 GLN B O 1
ATOM 5316 N N . GLN B 1 337 ? 9.008 5.16 -12.055 1 90.75 337 GLN B N 1
ATOM 5317 C CA . GLN B 1 337 ? 8.695 5.227 -13.477 1 90.75 337 GLN B CA 1
ATOM 5318 C C . GLN B 1 337 ? 7.23 4.895 -13.734 1 90.75 337 GLN B C 1
ATOM 5320 O O . GLN B 1 337 ? 6.594 5.5 -14.602 1 90.75 337 GLN B O 1
ATOM 5325 N N . LEU B 1 338 ? 6.695 3.939 -13.055 1 89.62 338 LEU B N 1
ATOM 5326 C CA . LEU B 1 338 ? 5.312 3.514 -13.219 1 89.62 338 LEU B CA 1
ATOM 5327 C C . LEU B 1 338 ? 4.352 4.609 -12.773 1 89.62 338 LEU B C 1
ATOM 5329 O O . LEU B 1 338 ? 3.281 4.781 -13.367 1 89.62 338 LEU B O 1
ATOM 5333 N N . CYS B 1 339 ? 4.68 5.32 -11.672 1 84.81 339 CYS B N 1
ATOM 5334 C CA . CYS B 1 339 ? 3.826 6.363 -11.109 1 84.81 339 CYS B CA 1
ATOM 5335 C C . CYS B 1 339 ? 3.805 7.594 -12 1 84.81 339 CYS B C 1
ATOM 5337 O O . CYS B 1 339 ? 2.822 8.336 -12.016 1 84.81 339 CYS B O 1
ATOM 5339 N N . GLU B 1 340 ? 4.789 7.977 -12.766 1 80 340 GLU B N 1
ATOM 5340 C CA . GLU B 1 340 ? 4.887 9.141 -13.633 1 80 340 GLU B CA 1
ATOM 5341 C C . GLU B 1 340 ? 4.109 8.93 -14.93 1 80 340 GLU B C 1
ATOM 5343 O O . GLU B 1 340 ? 3.785 9.891 -15.633 1 80 340 GLU B O 1
ATOM 5348 N N . LYS B 1 341 ? 3.693 7.836 -15.258 1 67.75 341 LYS B N 1
ATOM 5349 C CA . LYS B 1 341 ? 2.945 7.57 -16.484 1 67.75 341 LYS B CA 1
ATOM 5350 C C . LYS B 1 341 ? 1.442 7.551 -16.219 1 67.75 341 LYS B C 1
ATOM 5352 O O . LYS B 1 341 ? 1.001 7.082 -15.156 1 67.75 341 LYS B O 1
#

Solvent-accessible surface area (backbone atoms only — not comparable to full-atom values): 36380 Å² total; per-residue (Å²): 133,80,71,78,72,67,72,75,65,74,79,74,74,73,76,74,68,68,82,71,79,46,59,89,68,60,48,57,67,50,24,41,72,51,35,53,40,50,53,68,57,52,52,49,51,48,60,72,41,33,81,80,56,51,59,94,55,100,58,57,55,51,47,38,51,51,52,29,39,26,26,38,24,57,40,43,77,78,50,91,79,72,56,52,62,70,57,48,53,49,26,36,49,52,51,24,53,53,44,46,72,49,27,73,81,54,38,53,62,67,78,48,71,68,51,33,51,52,45,15,48,49,25,30,73,75,43,63,39,76,51,29,66,29,39,42,52,68,49,56,34,38,25,45,74,45,93,68,72,36,74,45,18,41,25,61,69,74,49,30,23,34,34,29,39,40,26,24,34,76,84,43,40,50,25,42,78,50,66,54,32,44,21,62,59,52,62,42,58,52,47,70,73,40,66,59,59,58,57,49,66,32,91,76,53,54,87,48,24,31,39,32,51,69,59,35,49,39,35,83,47,29,43,42,64,64,77,62,45,83,45,63,29,42,35,49,40,37,45,37,51,52,57,48,48,44,25,53,48,45,34,54,33,43,48,32,64,40,24,18,40,46,23,63,90,54,40,57,34,91,52,51,60,65,55,48,27,41,47,51,50,21,49,50,36,52,48,35,56,36,48,77,69,68,54,72,72,92,71,53,72,66,56,33,52,50,49,48,50,58,42,56,49,32,46,60,84,79,62,88,50,66,71,40,70,69,23,51,51,51,50,52,52,50,17,48,56,60,56,77,100,130,75,75,74,66,65,71,72,58,69,76,70,71,73,74,73,70,68,83,70,78,47,60,88,67,59,47,57,68,51,24,40,71,50,34,53,39,50,52,69,56,52,51,49,51,48,60,72,42,35,81,82,57,53,58,94,55,98,59,59,53,52,47,36,49,50,50,30,39,27,26,38,25,54,39,44,78,76,50,92,80,71,56,52,61,71,56,48,52,50,26,36,51,52,51,24,52,54,44,44,71,50,26,73,80,54,39,53,62,66,78,48,71,67,51,35,52,51,44,16,48,47,25,28,72,76,42,65,38,75,50,30,64,29,38,43,52,68,49,56,35,37,24,45,76,45,91,67,71,36,74,43,18,42,25,60,69,75,47,29,22,32,33,30,39,40,26,24,34,75,82,43,42,48,26,42,77,50,64,54,32,44,22,62,60,52,63,41,57,52,48,70,72,41,68,61,58,58,58,48,65,33,91,76,52,54,88,48,25,33,40,33,51,70,60,35,47,39,35,81,46,29,44,43,63,64,78,61,46,82,47,63,29,44,34,50,39,36,45,37,50,53,58,48,48,44,25,51,48,45,34,54,34,45,50,31,64,42,25,20,39,46,22,64,89,54,40,58,34,91,52,51,61,64,55,48,28,41,48,51,49,22,49,51,36,52,48,37,55,35,46,75,70,67,56,73,72,92,70,55,71,65,56,34,52,50,48,50,50,57,44,56,51,31,47,60,85,77,62,88,49,67,73,40,69,68,21,50,50,51,50,51,50,50,16,48,57,58,58,76,100

Sequence (682 aa):
MEYLLALRMKRKKERVYKHRTTYLSLTEKDCLKSLHLPRHVVTEVCHLLSKELGSKTTFPLAVRVTSALRFFATGSMSSADGIAKRSMISFVASVSQELVRHADKFIVFPKTPASQALVKKVFKDKFGAPDVLGIIDCTHVVLRAPMENSNMYFNNEGSYSINVQIVCDASSKITHVFTHFPASIPDSSILEKSEIPSIFESDPPLDGRLLGDTAYPLKTWLVTPFSKPKTKPELSFNIMHLDAFEAMDRTVAMLKKRFRCLDKSSGPLQYSPHKVGLFFAACCVLHNIALRHGCSVKLDAEAVIRIRRIDKAMHMPLTEPKTDAVAMMGRAQLAQQLCEKMEYLLALRMKRKKERVYKHRTTYLSLTEKDCLKSLHLPRHVVTEVCHLLSKELGSKTTFPLAVRVTSALRFFATGSMSSADGIAKRSMISFVASVSQELVRHADKFIVFPKTPASQALVKKVFKDKFGAPDVLGIIDCTHVVLRAPMENSNMYFNNEGSYSINVQIVCDASSKITHVFTHFPASIPDSSILEKSEIPSIFESDPPLDGRLLGDTAYPLKTWLVTPFSKPKTKPELSFNIMHLDAFEAMDRTVAMLKKRFRCLDKSSGPLQYSPHKVGLFFAACCVLHNIALRHGCSVKLDAEAVIRIRRIDKAMHMPLTEPKTDAVAMMGRAQLAQQLCEK